Protein AF-0000000079195638 (afdb_homodimer)

Organism: NCBI:txid347529

Radius of gyration: 43.39 Å; Cα contacts (8 Å, |Δi|>4): 877; chains: 2; bounding box: 108×138×88 Å

Foldseek 3Di:
DCPCPPPPPDDPPPPDDDPPPPPPVVVVVVVVVVVVVVVVVVLQVQLVVLLVCQVVLVDPQFAAWEQFPNDIGTDHLVLLVVQFVLSVCVVPDPDPFDDDPRHGYHYPVVLAPDDGAHDQLVSQVVSCSRRVDGDDRPPVLCPALDPPPPVQQTLSNLSSLLNNCSCCLSRPPVVVNVVSVVSLQSRQVVYDLVSLLSSLVSCVVSVVPVSNVSNLVSNLPDPDDLVCLPVRDPPVSSVSSVVVNVVVPPPPPPPCDPVNVVVVVLLVVLLVCLVVLNVVVNVVSVVVDPDFCVNSVNLLSCLQPNDLVSNLVNVVVVRDDQADADPQQDGSLLNNLLVLDVSNNVSSVVSPHDQQRAGPVRHGSVSSNSD/DDDCDDDDDDDDDPDPDPPPPVVVCVVVVVVVVVVVVVVVVVLQVQLVVLLVCQVVLVDPQFAAWEAFPNDIGTDHLVLLVVQFVLSVVVVPDPPPFDDDPRHGYHYPVVQAPDDGAHDQLVSQVVSCSRRVDGDDRPPVLCPALDDPPPVQQTLSVLNSLLNNCSCCLSRPPVVVVVVSVVSLQSRQVVYDLVSLLSQLVSCVVSVVPVSNVSNLVSNLPDPDDLVCLPVRDPPVSSVSSVVSNVVVPPPPPCPPDPVNVVVVVLLVVLLVCQVVLNVVVNVVSVVVDVDFCVNSVVLLSCLQPNDLVSNLVNVVVVRDDQQDADPQQDGSLLNNLQVLDVSNNVSSVVSPHDQQRAGPVRHGSVSSNSD

InterPro domains:
  IPR000210 BTB/POZ domain [PF00651] (59-137)
  IPR000210 BTB/POZ domain [PS50097] (62-138)
  IPR000210 BTB/POZ domain [SM00225] (62-188)
  IPR002110 Ankyrin repeat [PF12796] (271-355)
  IPR002110 Ankyrin repeat [PS50088] (328-360)
  IPR002110 Ankyrin repeat [SM00248] (265-293)
  IPR002110 Ankyrin repeat [SM00248] (294-324)
  IPR002110 Ankyrin repeat [SM00248] (328-357)
  IPR011333 SKP1/BTB/POZ domain superfamily [G3DSA:3.30.710.10] (28-220)
  IPR011333 SKP1/BTB/POZ domain superfamily [SSF54695] (48-186)
  IPR036770 Ankyrin repeat-containing domain superfamily [G3DSA:1.25.40.20] (238-371)
  IPR036770 Ankyrin repeat-containing domain superfamily [SSF48403] (263-367)
  IPR044292 Regulatory protein NPR [PTHR46475] (10-367)
  IPR057250 Zinc finger C2HC, NPR-type [PS52046] (141-155)

Structure (mmCIF, N/CA/C/O backbone):
data_AF-0000000079195638-model_v1
#
loop_
_entity.id
_entity.type
_entity.pdbx_description
1 polymer 'Uncharacterized protein'
#
loop_
_atom_site.group_PDB
_atom_site.id
_atom_site.type_symbol
_atom_site.label_atom_id
_atom_site.label_alt_id
_atom_site.label_comp_id
_atom_site.label_asym_id
_atom_site.label_entity_id
_atom_site.label_seq_id
_atom_site.pdbx_PDB_ins_code
_atom_site.Cartn_x
_atom_site.Cartn_y
_atom_site.Cartn_z
_atom_site.occupancy
_atom_site.B_iso_or_equiv
_atom_site.auth_seq_id
_atom_site.auth_comp_id
_atom_site.auth_asym_id
_atom_site.auth_atom_id
_atom_site.pdbx_PDB_model_num
ATOM 1 N N . MET A 1 1 ? 87 42.25 -31.984 1 20.98 1 MET A N 1
ATOM 2 C CA . MET A 1 1 ? 85.562 42.281 -32.312 1 20.98 1 MET A CA 1
ATOM 3 C C . MET A 1 1 ? 84.812 41.219 -31.5 1 20.98 1 MET A C 1
ATOM 5 O O . MET A 1 1 ? 85.125 40.031 -31.625 1 20.98 1 MET A O 1
ATOM 9 N N . ALA A 1 2 ? 84.438 41.594 -30.359 1 23.75 2 ALA A N 1
ATOM 10 C CA . ALA A 1 2 ? 84.312 41.25 -28.938 1 23.75 2 ALA A CA 1
ATOM 11 C C . ALA A 1 2 ? 83.062 40.438 -28.688 1 23.75 2 ALA A C 1
ATOM 13 O O . ALA A 1 2 ? 81.938 40.906 -28.938 1 23.75 2 ALA A O 1
ATOM 14 N N . ASN A 1 3 ? 83.062 39.219 -29 1 22.45 3 ASN A N 1
ATOM 15 C CA . ASN A 1 3 ? 82.188 38.125 -29.422 1 22.45 3 ASN A CA 1
ATOM 16 C C . ASN A 1 3 ? 81.188 37.781 -28.328 1 22.45 3 ASN A C 1
ATOM 18 O O . ASN A 1 3 ? 81.438 36.938 -27.484 1 22.45 3 ASN A O 1
ATOM 22 N N . TYR A 1 4 ? 80.625 38.812 -27.797 1 24.31 4 TYR A N 1
ATOM 23 C CA . TYR A 1 4 ? 80.062 38.719 -26.453 1 24.31 4 TYR A CA 1
ATOM 24 C C . TYR A 1 4 ? 78.938 37.656 -26.375 1 24.31 4 TYR A C 1
ATOM 26 O O . TYR A 1 4 ? 78 37.688 -27.156 1 24.31 4 TYR A O 1
ATOM 34 N N . SER A 1 5 ? 79.188 36.438 -26.125 1 24.16 5 SER A N 1
ATOM 35 C CA . SER A 1 5 ? 78.5 35.156 -26.234 1 24.16 5 SER A CA 1
ATOM 36 C C . SER A 1 5 ? 77.312 35.062 -25.328 1 24.16 5 SER A C 1
ATOM 38 O O . SER A 1 5 ? 77.312 34.406 -24.281 1 24.16 5 SER A O 1
ATOM 40 N N . GLU A 1 6 ? 76.562 36.031 -25.25 1 26.19 6 GLU A N 1
ATOM 41 C CA . GLU A 1 6 ? 75.75 36.125 -24.031 1 26.19 6 GLU A CA 1
ATOM 42 C C . GLU A 1 6 ? 74.75 34.938 -23.938 1 26.19 6 GLU A C 1
ATOM 44 O O . GLU A 1 6 ? 74.062 34.625 -24.906 1 26.19 6 GLU A O 1
ATOM 49 N N . PRO A 1 7 ? 74.875 34.031 -23.031 1 26.05 7 PRO A N 1
ATOM 50 C CA . PRO A 1 7 ? 74.312 32.688 -22.984 1 26.05 7 PRO A CA 1
ATOM 51 C C . PRO A 1 7 ? 72.75 32.75 -22.719 1 26.05 7 PRO A C 1
ATOM 53 O O . PRO A 1 7 ? 72.312 33.562 -21.938 1 26.05 7 PRO A O 1
ATOM 56 N N . SER A 1 8 ? 71.812 32.594 -23.625 1 22.95 8 SER A N 1
ATOM 57 C CA . SER A 1 8 ? 70.375 32.812 -23.781 1 22.95 8 SER A CA 1
ATOM 58 C C . SER A 1 8 ? 69.562 31.922 -22.844 1 22.95 8 SER A C 1
ATOM 60 O O . SER A 1 8 ? 69.188 30.812 -23.234 1 22.95 8 SER A O 1
ATOM 62 N N . SER A 1 9 ? 69.875 31.766 -21.703 1 22.25 9 SER A N 1
ATOM 63 C CA . SER A 1 9 ? 69.312 30.641 -20.938 1 22.25 9 SER A CA 1
ATOM 64 C C . SER A 1 9 ? 67.812 30.688 -20.844 1 22.25 9 SER A C 1
ATOM 66 O O . SER A 1 9 ? 67.25 31.688 -20.438 1 22.25 9 SER A O 1
ATOM 68 N N . SER A 1 10 ? 67.125 30.016 -21.656 1 22.75 10 SER A N 1
ATOM 69 C CA . SER A 1 10 ? 65.688 29.938 -21.953 1 22.75 10 SER A CA 1
ATOM 70 C C . SER A 1 10 ? 64.875 29.531 -20.734 1 22.75 10 SER A C 1
ATOM 72 O O . SER A 1 10 ? 65.125 28.484 -20.125 1 22.75 10 SER A O 1
ATOM 74 N N . ILE A 1 11 ? 64.375 30.219 -19.969 1 22.5 11 ILE A N 1
ATOM 75 C CA . ILE A 1 11 ? 63.688 30.031 -18.688 1 22.5 11 ILE A CA 1
ATOM 76 C C . ILE A 1 11 ? 62.375 29.297 -18.891 1 22.5 11 ILE A C 1
ATOM 78 O O . ILE A 1 11 ? 61.5 29.781 -19.594 1 22.5 11 ILE A O 1
ATOM 82 N N . SER A 1 12 ? 62.312 27.938 -18.859 1 22.39 12 SER A N 1
ATOM 83 C CA . SER A 1 12 ? 61.25 27 -19.094 1 22.39 12 SER A CA 1
ATOM 84 C C . SER A 1 12 ? 60.094 27.234 -18.125 1 22.39 12 SER A C 1
ATOM 86 O O . SER A 1 12 ? 60.281 27.188 -16.906 1 22.39 12 SER A O 1
ATOM 88 N N . PHE A 1 13 ? 59.188 28.031 -18.25 1 20.81 13 PHE A N 1
ATOM 89 C CA . PHE A 1 13 ? 58.125 28.375 -17.312 1 20.81 13 PHE A CA 1
ATOM 90 C C . PHE A 1 13 ? 57.219 27.172 -17.109 1 20.81 13 PHE A C 1
ATOM 92 O O . PHE A 1 13 ? 56.656 26.625 -18.062 1 20.81 13 PHE A O 1
ATOM 99 N N . THR A 1 14 ? 57.375 26.266 -16.156 1 22.72 14 THR A N 1
ATOM 100 C CA . THR A 1 14 ? 56.625 25.078 -15.742 1 22.72 14 THR A CA 1
ATOM 101 C C . THR A 1 14 ? 55.188 25.438 -15.367 1 22.72 14 THR A C 1
ATOM 103 O O . THR A 1 14 ? 54.969 26.281 -14.5 1 22.72 14 THR A O 1
ATOM 106 N N . SER A 1 15 ? 54.281 25.344 -16.188 1 23.7 15 SER A N 1
ATOM 107 C CA . SER A 1 15 ? 52.906 25.781 -15.984 1 23.7 15 SER A CA 1
ATOM 108 C C . SER A 1 15 ? 52.25 25.031 -14.82 1 23.7 15 SER A C 1
ATOM 110 O O . SER A 1 15 ? 52.469 23.844 -14.648 1 23.7 15 SER A O 1
ATOM 112 N N . PRO A 1 16 ? 51.656 25.609 -13.773 1 23.31 16 PRO A N 1
ATOM 113 C CA . PRO A 1 16 ? 51.156 24.984 -12.547 1 23.31 16 PRO A CA 1
ATOM 114 C C . PRO A 1 16 ? 50.031 23.969 -12.82 1 23.31 16 PRO A C 1
ATOM 116 O O . PRO A 1 16 ? 49.312 24.078 -13.82 1 23.31 16 PRO A O 1
ATOM 119 N N . SER A 1 17 ? 50.062 22.734 -12.336 1 24.19 17 SER A N 1
ATOM 120 C CA . SER A 1 17 ? 49.188 21.578 -12.344 1 24.19 17 SER A CA 1
ATOM 121 C C . SER A 1 17 ? 47.812 21.953 -11.789 1 24.19 17 SER A C 1
ATOM 123 O O . SER A 1 17 ? 47.688 22.625 -10.766 1 24.19 17 SER A O 1
ATOM 125 N N . HIS A 1 18 ? 46.719 21.859 -12.508 1 26.53 18 HIS A N 1
ATOM 126 C CA . HIS A 1 18 ? 45.281 22.078 -12.242 1 26.53 18 HIS A CA 1
ATOM 127 C C . HIS A 1 18 ? 44.781 21.141 -11.156 1 26.53 18 HIS A C 1
ATOM 129 O O . HIS A 1 18 ? 44.906 19.922 -11.281 1 26.53 18 HIS A O 1
ATOM 135 N N . ILE A 1 19 ? 44.781 21.328 -9.906 1 29.61 19 ILE A N 1
ATOM 136 C CA . ILE A 1 19 ? 44.219 20.562 -8.812 1 29.61 19 ILE A CA 1
ATOM 137 C C . ILE A 1 19 ? 42.719 20.359 -9.055 1 29.61 19 ILE A C 1
ATOM 139 O O . ILE A 1 19 ? 41.969 21.328 -9.102 1 29.61 19 ILE A O 1
ATOM 143 N N . SER A 1 20 ? 42.281 19.312 -9.828 1 29.3 20 SER A N 1
ATOM 144 C CA . SER A 1 20 ? 40.875 18.922 -10.062 1 29.3 20 SER A CA 1
ATOM 145 C C . SER A 1 20 ? 40.125 18.766 -8.75 1 29.3 20 SER A C 1
ATOM 147 O O . SER A 1 20 ? 40.625 18.156 -7.797 1 29.3 20 SER A O 1
ATOM 149 N N . ASN A 1 21 ? 39.188 19.516 -8.312 1 29.88 21 ASN A N 1
ATOM 150 C CA . ASN A 1 21 ? 38.312 19.578 -7.16 1 29.88 21 ASN A CA 1
ATOM 151 C C . ASN A 1 21 ? 37.5 18.297 -7 1 29.88 21 ASN A C 1
ATOM 153 O O . ASN A 1 21 ? 36.469 18.141 -7.641 1 29.88 21 ASN A O 1
ATOM 157 N N . GLY A 1 22 ? 37.875 17.047 -6.695 1 32.31 22 GLY A N 1
ATOM 158 C CA . GLY A 1 22 ? 37.438 15.688 -6.402 1 32.31 22 GLY A CA 1
ATOM 159 C C . GLY A 1 22 ? 36.375 15.609 -5.324 1 32.31 22 GLY A C 1
ATOM 160 O O . GLY A 1 22 ? 35.938 14.523 -4.949 1 32.31 22 GLY A O 1
ATOM 161 N N . SER A 1 23 ? 36.125 16.516 -4.379 1 37.56 23 SER A N 1
ATOM 162 C CA . SER A 1 23 ? 35.344 16.25 -3.172 1 37.56 23 SER A CA 1
ATOM 163 C C . SER A 1 23 ? 33.844 16.234 -3.469 1 37.56 23 SER A C 1
ATOM 165 O O . SER A 1 23 ? 33.031 15.898 -2.6 1 37.56 23 SER A O 1
ATOM 167 N N . ASN A 1 24 ? 33.312 16.688 -4.477 1 39.41 24 ASN A N 1
ATOM 168 C CA . ASN A 1 24 ? 31.875 16.844 -4.715 1 39.41 24 ASN A CA 1
ATOM 169 C C . ASN A 1 24 ? 31.219 15.516 -5.109 1 39.41 24 ASN A C 1
ATOM 171 O O . ASN A 1 24 ? 30 15.391 -5.082 1 39.41 24 ASN A O 1
ATOM 175 N N . LEU A 1 25 ? 31.938 14.461 -5.449 1 42.66 25 LEU A N 1
ATOM 176 C CA . LEU A 1 25 ? 31.359 13.18 -5.852 1 42.66 25 LEU A CA 1
ATOM 177 C C . LEU A 1 25 ? 30.984 12.344 -4.633 1 42.66 25 LEU A C 1
ATOM 179 O O . LEU A 1 25 ? 30.016 11.578 -4.668 1 42.66 25 LEU A O 1
ATOM 183 N N . SER A 1 26 ? 31.688 12.531 -3.484 1 49.34 26 SER A N 1
ATOM 184 C CA . SER A 1 26 ? 31.453 11.703 -2.307 1 49.34 26 SER A CA 1
ATOM 185 C C . SER A 1 26 ? 30.109 12.023 -1.669 1 49.34 26 SER A C 1
ATOM 187 O O . SER A 1 26 ? 29.406 11.125 -1.188 1 49.34 26 SER A O 1
ATOM 189 N N . SER A 1 27 ? 29.734 13.289 -1.718 1 48.53 27 SER A N 1
ATOM 190 C CA . SER A 1 27 ? 28.516 13.68 -1.01 1 48.53 27 SER A CA 1
ATOM 191 C C . SER A 1 27 ? 27.266 13.195 -1.742 1 48.53 27 SER A C 1
ATOM 193 O O . SER A 1 27 ? 26.297 12.766 -1.112 1 48.53 27 SER A O 1
ATOM 195 N N . SER A 1 28 ? 27.391 13.164 -3.105 1 52.47 28 SER A N 1
ATOM 196 C CA . SER A 1 28 ? 26.25 12.703 -3.889 1 52.47 28 SER A CA 1
ATOM 197 C C . SER A 1 28 ? 26.047 11.195 -3.746 1 52.47 28 SER A C 1
ATOM 199 O O . SER A 1 28 ? 24.922 10.711 -3.703 1 52.47 28 SER A O 1
ATOM 201 N N . SER A 1 29 ? 27.203 10.523 -3.586 1 55.78 29 SER A N 1
ATOM 202 C CA . SER A 1 29 ? 27.156 9.07 -3.441 1 55.78 29 SER A CA 1
ATOM 203 C C . SER A 1 29 ? 26.578 8.664 -2.09 1 55.78 29 SER A C 1
ATOM 205 O O . SER A 1 29 ? 25.844 7.684 -1.995 1 55.78 29 SER A O 1
ATOM 207 N N . MET A 1 30 ? 26.953 9.523 -1.05 1 52.03 30 MET A N 1
ATOM 208 C CA . MET A 1 30 ? 26.469 9.227 0.292 1 52.03 30 MET A CA 1
ATOM 209 C C . MET A 1 30 ? 24.969 9.461 0.388 1 52.03 30 MET A C 1
ATOM 211 O O . MET A 1 30 ? 24.25 8.719 1.066 1 52.03 30 MET A O 1
ATOM 215 N N . ILE A 1 31 ? 24.625 10.492 -0.336 1 57.38 31 ILE A N 1
ATOM 216 C CA . ILE A 1 31 ? 23.203 10.82 -0.324 1 57.38 31 ILE A CA 1
ATOM 217 C C . ILE A 1 31 ? 22.422 9.75 -1.071 1 57.38 31 ILE A C 1
ATOM 219 O O . ILE A 1 31 ? 21.344 9.328 -0.626 1 57.38 31 ILE A O 1
ATOM 223 N N . SER A 1 32 ? 23.156 9.211 -2.084 1 60.94 32 SER A N 1
ATOM 224 C CA . SER A 1 32 ? 22.516 8.156 -2.869 1 60.94 32 SER A CA 1
ATOM 225 C C . SER A 1 32 ? 22.438 6.855 -2.078 1 60.94 32 SER A C 1
ATOM 227 O O . SER A 1 32 ? 21.406 6.16 -2.125 1 60.94 32 SER A O 1
ATOM 229 N N . GLU A 1 33 ? 23.484 6.699 -1.317 1 62.69 33 GLU A N 1
ATOM 230 C CA . GLU A 1 33 ? 23.516 5.473 -0.525 1 62.69 33 GLU A CA 1
ATOM 231 C C . GLU A 1 33 ? 22.484 5.527 0.609 1 62.69 33 GLU A C 1
ATOM 233 O O . GLU A 1 33 ? 21.828 4.531 0.908 1 62.69 33 GLU A O 1
ATOM 238 N N . ALA A 1 34 ? 22.469 6.727 1.185 1 65.19 34 ALA A N 1
ATOM 239 C CA . ALA A 1 34 ? 21.5 6.898 2.27 1 65.19 34 ALA A CA 1
ATOM 240 C C . ALA A 1 34 ? 20.062 6.738 1.762 1 65.19 34 ALA A C 1
ATOM 242 O O . ALA A 1 34 ? 19.234 6.109 2.42 1 65.19 34 ALA A O 1
ATOM 243 N N . ARG A 1 35 ? 19.984 7.195 0.562 1 69.06 35 ARG A N 1
ATOM 244 C CA . ARG A 1 35 ? 18.672 7.09 -0.051 1 69.06 35 ARG A CA 1
ATOM 245 C C . ARG A 1 35 ? 18.312 5.637 -0.353 1 69.06 35 ARG A C 1
ATOM 247 O O . ARG A 1 35 ? 17.172 5.207 -0.151 1 69.06 35 ARG A O 1
ATOM 254 N N . SER A 1 36 ? 19.359 4.953 -0.828 1 70.75 36 SER A N 1
ATOM 255 C CA . SER A 1 36 ? 19.156 3.547 -1.16 1 70.75 36 SER A CA 1
ATOM 256 C C . SER A 1 36 ? 18.844 2.725 0.085 1 70.75 36 SER A C 1
ATOM 258 O O . SER A 1 36 ? 17.969 1.845 0.052 1 70.75 36 SER A O 1
ATOM 260 N N . ASN A 1 37 ? 19.484 3.086 1.119 1 77.75 37 ASN A N 1
ATOM 261 C CA . ASN A 1 37 ? 19.266 2.367 2.367 1 77.75 37 ASN A CA 1
ATOM 262 C C . ASN A 1 37 ? 17.859 2.625 2.912 1 77.75 37 ASN A C 1
ATOM 264 O O . ASN A 1 37 ? 17.203 1.707 3.412 1 77.75 37 ASN A O 1
ATOM 268 N N . LEU A 1 38 ? 17.5 3.879 2.639 1 82.94 38 LEU A N 1
ATOM 269 C CA . LEU A 1 38 ? 16.156 4.238 3.109 1 82.94 38 LEU A CA 1
ATOM 270 C C . LEU A 1 38 ? 15.094 3.502 2.312 1 82.94 38 LEU A C 1
ATOM 272 O O . LEU A 1 38 ? 14.07 3.094 2.869 1 82.94 38 LEU A O 1
ATOM 276 N N . GLU A 1 39 ? 15.469 3.303 1.097 1 87 39 GLU A N 1
ATOM 277 C CA . GLU A 1 39 ? 14.508 2.607 0.241 1 87 39 GLU A CA 1
ATOM 278 C C . GLU A 1 39 ? 14.375 1.143 0.644 1 87 39 GLU A C 1
ATOM 280 O O . GLU A 1 39 ? 13.266 0.597 0.651 1 87 39 GLU A O 1
ATOM 285 N N . ILE A 1 40 ? 15.5 0.579 0.947 1 88.81 40 ILE A N 1
ATOM 286 C CA . ILE A 1 40 ? 15.492 -0.822 1.354 1 88.81 40 ILE A CA 1
ATOM 287 C C . ILE A 1 40 ? 14.711 -0.979 2.654 1 88.81 40 ILE A C 1
ATOM 289 O O . ILE A 1 40 ? 13.953 -1.937 2.818 1 88.81 40 ILE A O 1
ATOM 293 N N . ILE A 1 41 ? 14.867 -0.067 3.537 1 91.44 41 ILE A N 1
ATOM 294 C CA . ILE A 1 41 ? 14.148 -0.099 4.809 1 91.44 41 ILE A CA 1
ATOM 295 C C . ILE A 1 41 ? 12.648 0.005 4.555 1 91.44 41 ILE A C 1
ATOM 297 O O . ILE A 1 41 ? 11.859 -0.73 5.152 1 91.44 41 ILE A O 1
ATOM 301 N N . SER A 1 42 ? 12.32 0.888 3.633 1 93.69 42 SER A N 1
ATOM 302 C CA . SER A 1 42 ? 10.906 1.085 3.324 1 93.69 42 SER A CA 1
ATOM 303 C C . SER A 1 42 ? 10.305 -0.156 2.672 1 93.69 42 SER A C 1
ATOM 305 O O . SER A 1 42 ? 9.172 -0.534 2.975 1 93.69 42 SER A O 1
ATOM 307 N N . LEU A 1 43 ? 11.102 -0.833 1.834 1 94.75 43 LEU A N 1
ATOM 308 C CA . LEU A 1 43 ? 10.633 -2.049 1.175 1 94.75 43 LEU A CA 1
ATOM 309 C C . LEU A 1 43 ? 10.445 -3.178 2.184 1 94.75 43 LEU A C 1
ATOM 311 O O . LEU A 1 43 ? 9.492 -3.955 2.084 1 94.75 43 LEU A O 1
ATOM 315 N N . ASN A 1 44 ? 11.352 -3.271 3.098 1 94.81 44 ASN A N 1
ATOM 316 C CA . ASN A 1 44 ? 11.242 -4.285 4.141 1 94.81 44 ASN A CA 1
ATOM 317 C C . ASN A 1 44 ? 10.008 -4.055 5.012 1 94.81 44 ASN A C 1
ATOM 319 O O . ASN A 1 44 ? 9.367 -5.012 5.453 1 94.81 44 ASN A O 1
ATOM 323 N N . LYS A 1 45 ? 9.734 -2.76 5.234 1 95.5 45 LYS A N 1
ATOM 324 C CA . LYS A 1 45 ? 8.539 -2.436 6.004 1 95.5 45 LYS A CA 1
ATOM 325 C C . LYS A 1 45 ? 7.273 -2.84 5.25 1 95.5 45 LYS A C 1
ATOM 327 O O . LYS A 1 45 ? 6.34 -3.387 5.84 1 95.5 45 LYS A O 1
ATOM 332 N N . LEU A 1 46 ? 7.289 -2.531 3.967 1 96.62 46 LEU A N 1
ATOM 333 C CA . LEU A 1 46 ? 6.18 -2.959 3.121 1 96.62 46 LEU A CA 1
ATOM 334 C C . LEU A 1 46 ? 5.973 -4.465 3.217 1 96.62 46 LEU A C 1
ATOM 336 O O . LEU A 1 46 ? 4.852 -4.93 3.447 1 96.62 46 LEU A O 1
ATOM 340 N N . SER A 1 47 ? 7.0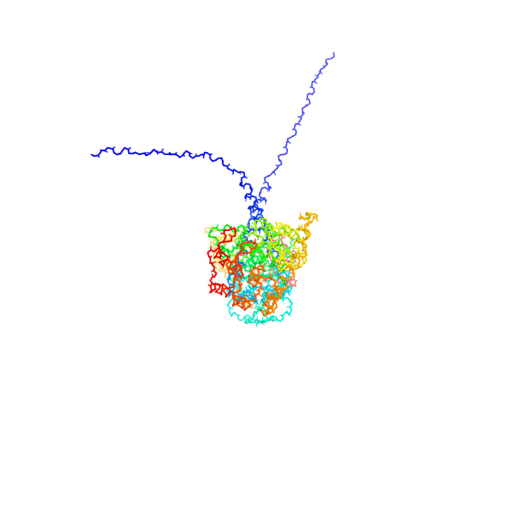51 -5.23 3.035 1 96.88 47 SER A N 1
ATOM 341 C CA . SER A 1 47 ? 7.027 -6.688 3.098 1 96.88 47 SER A CA 1
ATOM 342 C C . SER A 1 47 ? 6.473 -7.176 4.43 1 96.88 47 SER A C 1
ATOM 344 O O . SER A 1 47 ? 5.609 -8.055 4.465 1 96.88 47 SER A O 1
ATOM 346 N N . SER A 1 48 ? 6.926 -6.547 5.488 1 96.56 48 SER A N 1
ATOM 347 C CA . SER A 1 48 ? 6.512 -6.953 6.828 1 96.56 48 SER A CA 1
ATOM 348 C C . SER A 1 48 ? 5.027 -6.68 7.055 1 96.56 48 SER A C 1
ATOM 350 O O . SER A 1 48 ? 4.32 -7.508 7.629 1 96.56 48 SER A O 1
ATOM 352 N N . HIS A 1 49 ? 4.559 -5.609 6.59 1 96 49 HIS A N 1
ATOM 353 C CA . HIS A 1 49 ? 3.156 -5.254 6.766 1 96 49 HIS A CA 1
ATOM 354 C C . HIS A 1 49 ? 2.248 -6.207 5.996 1 96 49 HIS A C 1
ATOM 356 O O . HIS A 1 49 ? 1.221 -6.648 6.52 1 96 49 HIS A O 1
ATOM 362 N N . LEU A 1 50 ? 2.668 -6.512 4.797 1 95.75 50 LEU A N 1
ATOM 363 C CA . LEU A 1 50 ? 1.841 -7.398 3.99 1 95.75 50 LEU A CA 1
ATOM 364 C C . LEU A 1 50 ? 1.885 -8.828 4.531 1 95.75 50 LEU A C 1
ATOM 366 O O . LEU A 1 50 ? 0.916 -9.578 4.391 1 95.75 50 LEU A O 1
ATOM 370 N N . GLY A 1 51 ? 3.047 -9.211 5.125 1 94.88 51 GLY A N 1
ATOM 371 C CA . GLY A 1 51 ? 3.129 -10.492 5.801 1 94.88 51 GLY A CA 1
ATOM 372 C C . GLY A 1 51 ? 2.148 -10.633 6.949 1 94.88 51 GLY A C 1
ATOM 373 O O . GLY A 1 51 ? 1.552 -11.695 7.141 1 94.88 51 GLY A O 1
ATOM 374 N N . LYS A 1 52 ? 1.973 -9.547 7.676 1 93.12 52 LYS A N 1
ATOM 375 C CA . LYS A 1 52 ? 1.029 -9.539 8.789 1 93.12 52 LYS A CA 1
ATOM 376 C C . LYS A 1 52 ? -0.408 -9.672 8.289 1 93.12 52 LYS A C 1
ATOM 378 O O . LYS A 1 52 ? -1.245 -10.289 8.953 1 93.12 52 LYS A O 1
ATOM 383 N N . LEU A 1 53 ? -0.569 -9.125 7.133 1 91.88 53 LEU A N 1
ATOM 384 C CA . LEU A 1 53 ? -1.892 -9.219 6.523 1 91.88 53 LEU A CA 1
ATOM 385 C C . LEU A 1 53 ? -2.275 -10.672 6.27 1 91.88 53 LEU A C 1
ATOM 387 O O . LEU A 1 53 ? -3.426 -11.062 6.484 1 91.88 53 LEU A O 1
ATOM 391 N N . LEU A 1 54 ? -1.374 -11.523 5.82 1 90.5 54 LEU A N 1
ATOM 392 C CA . LEU A 1 54 ? -1.611 -12.938 5.539 1 90.5 54 LEU A CA 1
ATOM 393 C C . LEU A 1 54 ? -1.861 -13.711 6.828 1 90.5 54 LEU A C 1
ATOM 395 O O . LEU A 1 54 ? -2.709 -14.602 6.867 1 90.5 54 LEU A O 1
ATOM 399 N N . LEU A 1 55 ? -1.152 -13.352 7.891 1 86.88 55 LEU A N 1
ATOM 400 C CA . LEU A 1 55 ? -1.237 -14.07 9.156 1 86.88 55 LEU A CA 1
ATOM 401 C C . LEU A 1 55 ? -2.52 -13.711 9.898 1 86.88 55 LEU A C 1
ATOM 403 O O . LEU A 1 55 ? -3.086 -14.555 10.609 1 86.88 55 LEU A O 1
ATOM 407 N N . GLU A 1 56 ? -2.854 -12.492 9.75 1 78.19 56 GLU A N 1
ATOM 408 C CA . GLU A 1 56 ? -4.023 -12.039 10.5 1 78.19 56 GLU A CA 1
ATOM 409 C C . GLU A 1 56 ? -5.309 -12.289 9.711 1 78.19 56 GLU A C 1
ATOM 411 O O . GLU A 1 56 ? -6.32 -11.617 9.945 1 78.19 56 GLU A O 1
ATOM 416 N N . SER A 1 57 ? -5.258 -13.172 8.719 1 59.91 57 SER A N 1
ATOM 417 C CA . SER A 1 57 ? -6.344 -13.43 7.777 1 59.91 57 SER A CA 1
ATOM 418 C C . SER A 1 57 ? -7.695 -13.469 8.492 1 59.91 57 SER A C 1
ATOM 420 O O . SER A 1 57 ? -8.742 -13.398 7.848 1 59.91 57 SER A O 1
ATOM 422 N N . ASP A 1 58 ? -7.684 -13.844 9.75 1 57.16 58 ASP A N 1
ATOM 423 C CA . ASP A 1 58 ? -9.031 -13.602 10.25 1 57.16 58 ASP A CA 1
ATOM 424 C C . ASP A 1 58 ? -9.492 -12.18 9.945 1 57.16 58 ASP A C 1
ATOM 426 O O . ASP A 1 58 ? -10.57 -11.758 10.367 1 57.16 58 ASP A O 1
ATOM 430 N N . SER A 1 59 ? -8.523 -11.453 9.344 1 59.88 59 SER A N 1
ATOM 431 C CA . SER A 1 59 ? -8.781 -10.039 9.117 1 59.88 59 SER A CA 1
ATOM 432 C C . SER A 1 59 ? -9.836 -9.828 8.039 1 59.88 59 SER A C 1
ATOM 434 O O . SER A 1 59 ? -10.031 -10.695 7.18 1 59.88 59 SER A O 1
ATOM 436 N N . ASN A 1 60 ? -10.82 -8.961 8.242 1 71.31 60 ASN A N 1
ATOM 437 C CA . ASN A 1 60 ? -12.031 -8.516 7.562 1 71.31 60 ASN A CA 1
ATOM 438 C C . ASN A 1 60 ? -11.742 -8.078 6.129 1 71.31 60 ASN A C 1
ATOM 440 O O . ASN A 1 60 ? -12.656 -7.711 5.391 1 71.31 60 ASN A O 1
ATOM 444 N N . TYR A 1 61 ? -10.43 -8.562 5.664 1 84.88 61 TYR A N 1
ATOM 445 C CA . TYR A 1 61 ? -10.297 -7.988 4.328 1 84.88 61 TYR A CA 1
ATOM 446 C C . TYR A 1 61 ? -10.125 -9.086 3.283 1 84.88 61 TYR A C 1
ATOM 448 O O . TYR A 1 61 ? -10.07 -8.797 2.084 1 84.88 61 TYR A O 1
ATOM 456 N N . GLY A 1 62 ? -9.992 -10.406 3.791 1 88.06 62 GLY A N 1
ATOM 457 C CA . GLY A 1 62 ? -9.922 -11.484 2.816 1 88.06 62 GLY A CA 1
ATOM 458 C C . GLY A 1 62 ? -11.195 -11.648 2.01 1 88.06 62 GLY A C 1
ATOM 459 O O . GLY A 1 62 ? -12.297 -11.586 2.559 1 88.06 62 GLY A O 1
ATOM 460 N N . ASP A 1 63 ? -11 -11.914 0.728 1 87.81 63 ASP A N 1
ATOM 461 C CA . ASP A 1 63 ? -12.203 -11.969 -0.094 1 87.81 63 ASP A CA 1
ATOM 462 C C . ASP A 1 63 ? -12.305 -13.297 -0.84 1 87.81 63 ASP A C 1
ATOM 464 O O . ASP A 1 63 ? -13.234 -13.516 -1.612 1 87.81 63 ASP A O 1
ATOM 468 N N . ALA A 1 64 ? -11.391 -14.172 -0.539 1 92.12 64 ALA A N 1
ATOM 469 C CA . ALA A 1 64 ? -11.461 -15.508 -1.113 1 92.12 64 ALA A CA 1
ATOM 470 C C . ALA A 1 64 ? -10.844 -16.547 -0.173 1 92.12 64 ALA A C 1
ATOM 472 O O . ALA A 1 64 ? -10.039 -16.203 0.696 1 92.12 64 ALA A O 1
ATOM 473 N N . VAL A 1 65 ? -11.305 -17.828 -0.344 1 93 65 VAL A N 1
ATOM 474 C CA . VAL A 1 65 ? -10.805 -18.938 0.464 1 93 65 VAL A CA 1
ATOM 475 C C . VAL A 1 65 ? -10.383 -20.078 -0.446 1 93 65 VAL A C 1
ATOM 477 O O . VAL A 1 65 ? -11.109 -20.438 -1.377 1 93 65 VAL A O 1
ATOM 480 N N . VAL A 1 66 ? -9.234 -20.688 -0.15 1 94.62 66 VAL A N 1
ATOM 481 C CA . VAL A 1 66 ? -8.758 -21.859 -0.865 1 94.62 66 VAL A CA 1
ATOM 482 C C . VAL A 1 66 ? -8.758 -23.062 0.07 1 94.62 66 VAL A C 1
ATOM 484 O O . VAL A 1 66 ? -8.102 -23.062 1.112 1 94.62 66 VAL A O 1
ATOM 487 N N . MET A 1 67 ? -9.484 -24 -0.339 1 94.62 67 MET A N 1
ATOM 488 C CA . MET A 1 67 ? -9.539 -25.234 0.435 1 94.62 67 MET A CA 1
ATOM 489 C C . MET A 1 67 ? -8.391 -26.172 0.055 1 94.62 67 MET A C 1
ATOM 491 O O . MET A 1 67 ? -8.289 -26.594 -1.099 1 94.62 67 MET A O 1
ATOM 495 N N . VAL A 1 68 ? -7.516 -26.5 1.005 1 95.38 68 VAL A N 1
ATOM 496 C CA . VAL A 1 68 ? -6.355 -27.359 0.801 1 95.38 68 VAL A CA 1
ATOM 497 C C . VAL A 1 68 ? -6.355 -28.484 1.834 1 95.38 68 VAL A C 1
ATOM 499 O O . VAL A 1 68 ? -6.246 -28.234 3.035 1 95.38 68 VAL A O 1
ATOM 502 N N . GLU A 1 69 ? -6.488 -29.766 1.434 1 92.12 69 GLU A N 1
ATOM 503 C CA . GLU A 1 69 ? -6.457 -30.938 2.299 1 92.12 69 GLU A CA 1
ATOM 504 C C . GLU A 1 69 ? -7.41 -30.781 3.48 1 92.12 69 GLU A C 1
ATOM 506 O O . GLU A 1 69 ? -7.035 -31.047 4.625 1 92.12 69 GLU A O 1
ATOM 511 N N . GLY A 1 70 ? -8.633 -30.234 3.182 1 89.56 70 GLY A N 1
ATOM 512 C CA . GLY A 1 70 ? -9.68 -30.094 4.176 1 89.56 70 GLY A CA 1
ATOM 513 C C . GLY A 1 70 ? -9.547 -28.828 5.016 1 89.56 70 GLY A C 1
ATOM 514 O O . GLY A 1 70 ? -10.422 -28.516 5.824 1 89.56 70 GLY A O 1
ATOM 515 N N . SER A 1 71 ? -8.516 -28.078 4.789 1 93.75 71 SER A N 1
ATOM 516 C CA . SER A 1 71 ? -8.297 -26.828 5.523 1 93.75 71 SER A CA 1
ATOM 517 C C . SER A 1 71 ? -8.625 -25.625 4.664 1 93.75 71 SER A C 1
ATOM 519 O O . SER A 1 71 ? -8.484 -25.656 3.439 1 93.75 71 SER A O 1
ATOM 521 N N . HIS A 1 72 ? -9.117 -24.609 5.375 1 91.88 72 HIS A N 1
ATOM 522 C CA . HIS A 1 72 ? -9.469 -23.375 4.688 1 91.88 72 HIS A CA 1
ATOM 523 C C . HIS A 1 72 ? -8.367 -22.328 4.84 1 91.88 72 HIS A C 1
ATOM 525 O O . HIS A 1 72 ? -7.926 -22.047 5.953 1 91.88 72 HIS A O 1
ATOM 531 N N . VAL A 1 73 ? -7.93 -21.734 3.67 1 93.75 73 VAL A N 1
ATOM 532 C CA . VAL A 1 73 ? -6.914 -20.688 3.686 1 93.75 73 VAL A CA 1
ATOM 533 C C . VAL A 1 73 ? -7.477 -19.406 3.068 1 93.75 73 VAL A C 1
ATOM 535 O O . VAL A 1 73 ? -7.797 -19.375 1.879 1 93.75 73 VAL A O 1
ATOM 538 N N . CYS A 1 74 ? -7.613 -18.422 3.877 1 93.44 74 CYS A N 1
ATOM 539 C CA . CYS A 1 74 ? -8.141 -17.141 3.398 1 93.44 74 CYS A CA 1
ATOM 540 C C . CYS A 1 74 ? -7.062 -16.359 2.668 1 93.44 74 CYS A C 1
ATOM 542 O O . CYS A 1 74 ? -5.93 -16.25 3.143 1 93.44 74 CYS A O 1
ATOM 544 N N . VAL A 1 75 ? -7.441 -15.734 1.518 1 94.19 75 VAL A N 1
ATOM 545 C CA . VAL A 1 75 ? -6.461 -15.016 0.715 1 94.19 75 VAL A CA 1
ATOM 546 C C . VAL A 1 75 ? -7.062 -13.703 0.22 1 94.19 75 VAL A C 1
ATOM 548 O O . VAL A 1 75 ? -8.266 -13.469 0.366 1 94.19 75 VAL A O 1
ATOM 551 N N . HIS A 1 76 ? -6.27 -12.828 -0.268 1 93.75 76 HIS A N 1
ATOM 552 C CA . HIS A 1 76 ? -6.652 -11.555 -0.868 1 93.75 76 HIS A CA 1
ATOM 553 C C . HIS A 1 76 ? -6.434 -11.57 -2.377 1 93.75 76 HIS A C 1
ATOM 555 O O . HIS A 1 76 ? -5.293 -11.562 -2.846 1 93.75 76 HIS A O 1
ATOM 561 N N . ARG A 1 77 ? -7.516 -11.523 -3.074 1 93.94 77 ARG A N 1
ATOM 562 C CA . ARG A 1 77 ? -7.441 -11.734 -4.516 1 93.94 77 ARG A CA 1
ATOM 563 C C . ARG A 1 77 ? -6.586 -10.672 -5.188 1 93.94 77 ARG A C 1
ATOM 565 O O . ARG A 1 77 ? -5.852 -10.961 -6.133 1 93.94 77 ARG A O 1
ATOM 572 N N . CYS A 1 78 ? -6.703 -9.406 -4.672 1 93.56 78 CYS A N 1
ATOM 573 C CA . CYS A 1 78 ? -5.953 -8.344 -5.332 1 93.56 78 CYS A CA 1
ATOM 574 C C . CYS A 1 78 ? -4.453 -8.594 -5.242 1 93.56 78 CYS A C 1
ATOM 576 O O . CYS A 1 78 ? -3.719 -8.336 -6.195 1 93.56 78 CYS A O 1
ATOM 578 N N . ILE A 1 79 ? -4.02 -9.102 -4.121 1 95.12 79 ILE A N 1
ATOM 579 C CA . ILE A 1 79 ? -2.594 -9.352 -3.943 1 95.12 79 ILE A CA 1
ATOM 580 C C . ILE A 1 79 ? -2.162 -10.531 -4.82 1 95.12 79 ILE A C 1
ATOM 582 O O . ILE A 1 79 ? -1.166 -10.438 -5.543 1 95.12 79 ILE A O 1
ATOM 586 N N . LEU A 1 80 ? -2.916 -11.641 -4.77 1 96.19 80 LEU A N 1
ATOM 587 C CA . LEU A 1 80 ? -2.57 -12.812 -5.566 1 96.19 80 LEU A CA 1
ATOM 588 C C . LEU A 1 80 ? -2.615 -12.492 -7.059 1 96.19 80 LEU A C 1
ATOM 590 O O . LEU A 1 80 ? -1.731 -12.898 -7.812 1 96.19 80 LEU A O 1
ATOM 594 N N . ALA A 1 81 ? -3.662 -11.805 -7.449 1 94.69 81 ALA A N 1
ATOM 595 C CA . ALA A 1 81 ? -3.814 -11.445 -8.859 1 94.69 81 ALA A CA 1
ATOM 596 C C . ALA A 1 81 ? -2.672 -10.547 -9.32 1 94.69 81 ALA A C 1
ATOM 598 O O . ALA A 1 81 ? -2.229 -10.641 -10.469 1 94.69 81 ALA A O 1
ATOM 599 N N . ALA A 1 82 ? -2.213 -9.641 -8.461 1 95 82 ALA A N 1
ATOM 600 C CA . ALA A 1 82 ? -1.123 -8.734 -8.82 1 95 82 ALA A CA 1
ATOM 601 C C . ALA A 1 82 ? 0.196 -9.492 -8.953 1 95 82 ALA A C 1
ATOM 603 O O . ALA A 1 82 ? 1.023 -9.164 -9.805 1 95 82 ALA A O 1
ATOM 604 N N . ARG A 1 83 ? 0.43 -10.5 -8.148 1 96.25 83 ARG A N 1
ATOM 605 C CA . ARG A 1 83 ? 1.723 -11.164 -8.039 1 96.25 83 ARG A CA 1
ATOM 606 C C . ARG A 1 83 ? 1.826 -12.328 -9.023 1 96.25 83 ARG A C 1
ATOM 608 O O . ARG A 1 83 ? 2.926 -12.797 -9.328 1 96.25 83 ARG A O 1
ATOM 615 N N . SER A 1 84 ? 0.648 -12.875 -9.531 1 96.5 84 SER A N 1
ATOM 616 C CA . SER A 1 84 ? 0.618 -14.047 -10.398 1 96.5 84 SER A CA 1
ATOM 617 C C . SER A 1 84 ? -0.439 -13.898 -11.484 1 96.5 84 SER A C 1
ATOM 619 O O . SER A 1 84 ? -1.632 -13.805 -11.188 1 96.5 84 SER A O 1
ATOM 621 N N . PRO A 1 85 ? 0.03 -13.961 -12.68 1 95.5 85 PRO A N 1
ATOM 622 C CA . PRO A 1 85 ? -0.951 -13.883 -13.766 1 95.5 85 PRO A CA 1
ATOM 623 C C . PRO A 1 85 ? -1.946 -15.039 -13.742 1 95.5 85 PRO A C 1
ATOM 625 O O . PRO A 1 85 ? -3.076 -14.891 -14.219 1 95.5 85 PRO A O 1
ATOM 628 N N . PHE A 1 86 ? -1.504 -16.203 -13.211 1 96.69 86 PHE A N 1
ATOM 629 C CA . PHE A 1 86 ? -2.426 -17.328 -13.109 1 96.69 86 PHE A CA 1
ATOM 630 C C . PHE A 1 86 ? -3.635 -16.969 -12.258 1 96.69 86 PHE A C 1
ATOM 632 O O . PHE A 1 86 ? -4.777 -17.188 -12.664 1 96.69 86 PHE A O 1
ATOM 639 N N . PHE A 1 87 ? -3.348 -16.438 -11.141 1 95.94 87 PHE A N 1
ATOM 640 C CA . PHE A 1 87 ? -4.438 -16.094 -10.234 1 95.94 87 PHE A CA 1
ATOM 641 C C . PHE A 1 87 ? -5.266 -14.938 -10.789 1 95.94 87 PHE A C 1
ATOM 643 O O . PHE A 1 87 ? -6.48 -14.883 -10.578 1 95.94 87 PHE A O 1
ATOM 650 N N . ASP A 1 88 ? -4.605 -14.039 -11.445 1 93.88 88 ASP A N 1
ATOM 651 C CA . ASP A 1 88 ? -5.352 -12.977 -12.125 1 93.88 88 ASP A CA 1
ATOM 652 C C . ASP A 1 88 ? -6.371 -13.562 -13.102 1 93.88 88 ASP A C 1
ATOM 654 O O . ASP A 1 88 ? -7.535 -13.148 -13.109 1 93.88 88 ASP A O 1
ATOM 658 N N . ASP A 1 89 ? -5.934 -14.508 -13.82 1 94 89 ASP A N 1
ATOM 659 C CA . ASP A 1 89 ? -6.816 -15.172 -14.781 1 94 89 ASP A CA 1
ATOM 660 C C . ASP A 1 89 ? -7.883 -16 -14.055 1 94 89 ASP A C 1
ATOM 662 O O . ASP A 1 89 ? -9.047 -16 -14.461 1 94 89 ASP A O 1
ATOM 666 N N . LEU A 1 90 ? -7.438 -16.703 -13 1 93.31 90 LEU A N 1
ATOM 667 C CA . LEU A 1 90 ? -8.352 -17.547 -12.242 1 93.31 90 LEU A CA 1
ATOM 668 C C . LEU A 1 90 ? -9.5 -16.734 -11.672 1 93.31 90 LEU A C 1
ATOM 670 O O . LEU A 1 90 ? -10.664 -17.141 -11.75 1 93.31 90 LEU A O 1
ATOM 674 N N . PHE A 1 91 ? -9.172 -15.523 -11.172 1 90.81 91 PHE A N 1
ATOM 675 C CA . PHE A 1 91 ? -10.18 -14.742 -10.461 1 90.81 91 PHE A CA 1
ATOM 676 C C . PHE A 1 91 ? -11.07 -13.984 -11.438 1 90.81 91 PHE A C 1
ATOM 678 O O . PHE A 1 91 ? -12.203 -13.625 -11.094 1 90.81 91 PHE A O 1
ATOM 685 N N . LYS A 1 92 ? -10.547 -13.688 -12.562 1 86.56 92 LYS A N 1
ATOM 686 C CA . LYS A 1 92 ? -11.359 -13.047 -13.594 1 86.56 92 LYS A CA 1
ATOM 687 C C . LYS A 1 92 ? -12.328 -14.039 -14.219 1 86.56 92 LYS A C 1
ATOM 689 O O . LYS A 1 92 ? -13.367 -13.641 -14.766 1 86.56 92 LYS A O 1
ATOM 694 N N . GLY A 1 93 ? -11.891 -15.109 -14.219 1 79.31 93 GLY A N 1
ATOM 695 C CA . GLY A 1 93 ? -12.719 -16.109 -14.875 1 79.31 93 GLY A CA 1
ATOM 696 C C . GLY A 1 93 ? -13.938 -16.5 -14.062 1 79.31 93 GLY A C 1
ATOM 697 O O . GLY A 1 93 ? -13.953 -16.344 -12.844 1 79.31 93 GLY A O 1
ATOM 698 N N . ASP A 1 94 ? -15.164 -16.297 -14.531 1 64.62 94 ASP A N 1
ATOM 699 C CA . ASP A 1 94 ? -16.5 -16.562 -14 1 64.62 94 ASP A CA 1
ATOM 700 C C . ASP A 1 94 ? -16.625 -18 -13.523 1 64.62 94 ASP A C 1
ATOM 702 O O . ASP A 1 94 ? -17.219 -18.844 -14.219 1 64.62 94 ASP A O 1
ATOM 706 N N . LYS A 1 95 ? -15.547 -18.516 -12.797 1 59.88 95 LYS A N 1
ATOM 707 C CA . LYS A 1 95 ? -15.836 -19.891 -12.422 1 59.88 95 LYS A CA 1
ATOM 708 C C . LYS A 1 95 ? -16.828 -19.953 -11.273 1 59.88 95 LYS A C 1
ATOM 710 O O . LYS A 1 95 ? -16.906 -19.031 -10.453 1 59.88 95 LYS A O 1
ATOM 715 N N . ASP A 1 96 ? -17.891 -20.656 -11.438 1 60.97 96 ASP A N 1
ATOM 716 C CA . ASP A 1 96 ? -18.938 -21.016 -10.492 1 60.97 96 ASP A CA 1
ATOM 717 C C . ASP A 1 96 ? -18.344 -21.359 -9.125 1 60.97 96 ASP A C 1
ATOM 719 O O . ASP A 1 96 ? -18.297 -22.516 -8.734 1 60.97 96 ASP A O 1
ATOM 723 N N . CYS A 1 97 ? -17.438 -20.438 -8.695 1 66.38 97 CYS A N 1
ATOM 724 C CA . CYS A 1 97 ? -16.906 -20.75 -7.375 1 66.38 97 CYS A CA 1
ATOM 725 C C . CYS A 1 97 ? -17.906 -20.375 -6.285 1 66.38 97 CYS A C 1
ATOM 727 O O . CYS A 1 97 ? -18.719 -19.484 -6.465 1 66.38 97 CYS A O 1
ATOM 729 N N . GLY A 1 98 ? -18.344 -21.359 -5.469 1 67.44 98 GLY A N 1
ATOM 730 C CA . GLY A 1 98 ? -19.25 -21.109 -4.363 1 67.44 98 GLY A CA 1
ATOM 731 C C . GLY A 1 98 ? -18.828 -19.938 -3.49 1 67.44 98 GLY A C 1
ATOM 732 O O . GLY A 1 98 ? -17.656 -19.594 -3.439 1 67.44 98 GLY A O 1
ATOM 733 N N . GLU A 1 99 ? -19.797 -18.969 -3.309 1 73.56 99 GLU A N 1
ATOM 734 C CA . GLU A 1 99 ? -19.562 -17.875 -2.373 1 73.56 99 GLU A CA 1
ATOM 735 C C . GLU A 1 99 ? -20.156 -18.188 -1 1 73.56 99 GLU A C 1
ATOM 737 O O . GLU A 1 99 ? -21.281 -18.688 -0.896 1 73.56 99 GLU A O 1
ATOM 742 N N . LYS A 1 100 ? -19.328 -18.391 -0.124 1 67 100 LYS A N 1
ATOM 743 C CA . LYS A 1 100 ? -19.797 -18.5 1.252 1 67 100 LYS A CA 1
ATOM 744 C C . LYS A 1 100 ? -19.312 -17.328 2.096 1 67 100 LYS A C 1
ATOM 746 O O . LYS A 1 100 ? -18.125 -17.031 2.115 1 67 100 LYS A O 1
ATOM 751 N N . ASP A 1 101 ? -20.125 -16.672 2.947 1 71 101 ASP A N 1
ATOM 752 C CA . ASP A 1 101 ? -19.859 -15.555 3.848 1 71 101 ASP A CA 1
ATOM 753 C C . ASP A 1 101 ? -19.188 -14.398 3.107 1 71 101 ASP A C 1
ATOM 755 O O . ASP A 1 101 ? -18.297 -13.742 3.646 1 71 101 ASP A O 1
ATOM 759 N N . GLY A 1 102 ? -19.516 -14.344 1.754 1 78.5 102 GLY A N 1
ATOM 760 C CA . GLY A 1 102 ? -19.062 -13.219 0.95 1 78.5 102 GLY A CA 1
ATOM 761 C C . GLY A 1 102 ? -17.688 -13.43 0.354 1 78.5 102 GLY A C 1
ATOM 762 O O . GLY A 1 102 ? -17.125 -12.516 -0.259 1 78.5 102 GLY A O 1
ATOM 763 N N . LYS A 1 103 ? -17.203 -14.703 0.599 1 87.69 103 LYS A N 1
ATOM 764 C CA . LYS A 1 103 ? -15.891 -15.031 0.046 1 87.69 103 LYS A CA 1
ATOM 765 C C . LYS A 1 103 ? -16 -16.125 -1.013 1 87.69 103 LYS A C 1
ATOM 767 O O . LYS A 1 103 ? -16.781 -17.062 -0.865 1 87.69 103 LYS A O 1
ATOM 772 N N . ILE A 1 104 ? -15.297 -15.938 -1.961 1 91.12 104 ILE A N 1
ATOM 773 C CA . ILE A 1 104 ? -15.266 -16.922 -3.039 1 91.12 104 ILE A CA 1
ATOM 774 C C . ILE A 1 104 ? -14.383 -18.094 -2.641 1 91.12 104 ILE A C 1
ATOM 776 O O . ILE A 1 104 ? -13.266 -17.906 -2.148 1 91.12 104 ILE A O 1
ATOM 780 N N . ARG A 1 105 ? -14.922 -19.297 -2.842 1 91.62 105 ARG A N 1
ATOM 781 C CA . ARG A 1 105 ? -14.211 -20.5 -2.416 1 91.62 105 ARG A CA 1
ATOM 782 C C . ARG A 1 105 ? -13.594 -21.219 -3.607 1 91.62 105 ARG A C 1
ATOM 784 O O . ARG A 1 105 ? -14.25 -21.422 -4.625 1 91.62 105 ARG A O 1
ATOM 791 N N . TYR A 1 106 ? -12.32 -21.609 -3.479 1 94.25 106 TYR A N 1
ATOM 792 C CA . TYR A 1 106 ? -11.594 -22.391 -4.465 1 94.25 106 TYR A CA 1
ATOM 793 C C . TYR A 1 106 ? -11.055 -23.688 -3.846 1 94.25 106 TYR A C 1
ATOM 795 O O . TYR A 1 106 ? -10.688 -23.703 -2.67 1 94.25 106 TYR A O 1
ATOM 803 N N . LYS A 1 107 ? -11.133 -24.703 -4.621 1 93.81 107 LYS A N 1
ATOM 804 C CA . LYS A 1 107 ? -10.555 -25.969 -4.184 1 93.81 107 LYS A CA 1
ATOM 805 C C . LYS A 1 107 ? -9.234 -26.25 -4.887 1 93.81 107 LYS A C 1
ATOM 807 O O . LYS A 1 107 ? -9.164 -26.25 -6.117 1 93.81 107 LYS A O 1
ATOM 812 N N . MET A 1 108 ? -8.227 -26.562 -4.094 1 95.75 108 MET A N 1
ATOM 813 C CA . MET A 1 108 ? -6.887 -26.781 -4.633 1 95.75 108 MET A CA 1
ATOM 814 C C . MET A 1 108 ? -6.898 -27.922 -5.652 1 95.75 108 MET A C 1
ATOM 816 O O . MET A 1 108 ? -6.246 -27.828 -6.691 1 95.75 108 MET A O 1
ATOM 820 N N . ARG A 1 109 ? -7.664 -28.953 -5.355 1 92.44 109 ARG A N 1
ATOM 821 C CA . ARG A 1 109 ? -7.734 -30.125 -6.219 1 92.44 109 ARG A CA 1
ATOM 822 C C . ARG A 1 109 ? -8.273 -29.766 -7.598 1 92.44 109 ARG A C 1
ATOM 824 O O . ARG A 1 109 ? -7.91 -30.391 -8.594 1 92.44 109 ARG A O 1
ATOM 831 N N . ASP A 1 110 ? -9.102 -28.766 -7.539 1 92.88 110 ASP A N 1
ATOM 832 C CA . ASP A 1 110 ? -9.719 -28.359 -8.805 1 92.88 110 ASP A CA 1
ATOM 833 C C . ASP A 1 110 ? -8.805 -27.406 -9.578 1 92.88 110 ASP A C 1
ATOM 835 O O . ASP A 1 110 ? -8.938 -27.266 -10.789 1 92.88 110 ASP A O 1
ATOM 839 N N . ILE A 1 111 ? -7.891 -26.797 -8.883 1 92.94 111 ILE A N 1
ATOM 840 C CA . ILE A 1 111 ? -7.012 -25.797 -9.477 1 92.94 111 ILE A CA 1
ATOM 841 C C . ILE A 1 111 ? -5.797 -26.484 -10.102 1 92.94 111 ILE A C 1
ATOM 843 O O . ILE A 1 111 ? -5.258 -26 -11.102 1 92.94 111 ILE A O 1
ATOM 847 N N . LEU A 1 112 ? -5.391 -27.594 -9.562 1 96.06 112 LEU A N 1
ATOM 848 C CA . LEU A 1 112 ? -4.168 -28.266 -9.992 1 96.06 112 LEU A CA 1
ATOM 849 C C . LEU A 1 112 ? -4.465 -29.25 -11.109 1 96.06 112 LEU A C 1
ATOM 851 O O . LEU A 1 112 ? -5.242 -30.203 -10.922 1 96.06 112 LEU A O 1
ATOM 855 N N . PRO A 1 113 ? -3.914 -29.203 -12.266 1 95.38 113 PRO A N 1
ATOM 856 C CA . PRO A 1 113 ? -4.086 -30.203 -13.312 1 95.38 113 PRO A CA 1
ATOM 857 C C . PRO A 1 113 ? -3.342 -31.516 -13.016 1 95.38 113 PRO A C 1
ATOM 859 O O . PRO A 1 113 ? -3.756 -32.594 -13.469 1 95.38 113 PRO A O 1
ATOM 862 N N . PHE A 1 114 ? -2.234 -31.438 -12.297 1 93.44 114 PHE A N 1
ATOM 863 C CA . PHE A 1 114 ? -1.437 -32.594 -11.891 1 93.44 114 PHE A CA 1
ATOM 864 C C . PHE A 1 114 ? -0.72 -32.312 -10.57 1 93.44 114 PHE A C 1
ATOM 866 O O . PHE A 1 114 ? -0.622 -31.156 -10.148 1 93.44 114 PHE A O 1
ATOM 873 N N . GLY A 1 115 ? -0.449 -33.375 -10.039 1 89.88 115 GLY A N 1
ATOM 874 C CA . GLY A 1 115 ? 0.323 -33.281 -8.812 1 89.88 115 GLY A CA 1
ATOM 875 C C . GLY A 1 115 ? -0.512 -32.844 -7.617 1 89.88 115 GLY A C 1
ATOM 876 O O . GLY A 1 115 ? -1.743 -32.875 -7.676 1 89.88 115 GLY A O 1
ATOM 877 N N . ASN A 1 116 ? 0.225 -32.594 -6.527 1 93.38 116 ASN A N 1
ATOM 878 C CA . ASN A 1 116 ? -0.414 -32.219 -5.27 1 93.38 116 ASN A CA 1
ATOM 879 C C . ASN A 1 116 ? 0.372 -31.125 -4.547 1 93.38 116 ASN A C 1
ATOM 881 O O . ASN A 1 116 ? 1.602 -31.094 -4.609 1 93.38 116 ASN A O 1
ATOM 885 N N . VAL A 1 117 ? -0.468 -30.219 -4.039 1 95.69 117 VAL A N 1
ATOM 886 C CA . VAL A 1 117 ? 0.114 -29.203 -3.174 1 95.69 117 VAL A CA 1
ATOM 887 C C . VAL A 1 117 ? -0.557 -29.234 -1.803 1 95.69 117 VAL A C 1
ATOM 889 O O . VAL A 1 117 ? -1.746 -28.938 -1.678 1 95.69 117 VAL A O 1
ATOM 892 N N . GLY A 1 118 ? 0.282 -29.594 -0.828 1 94.69 118 GLY A N 1
ATOM 893 C CA . GLY A 1 118 ? -0.255 -29.734 0.517 1 94.69 118 GLY A CA 1
ATOM 894 C C . GLY A 1 118 ? -0.414 -28.406 1.234 1 94.69 118 GLY A C 1
ATOM 895 O O . GLY A 1 118 ? -0.047 -27.359 0.701 1 94.69 118 GLY A O 1
ATOM 896 N N . TYR A 1 119 ? -1.027 -28.469 2.395 1 94.62 119 TYR A N 1
ATOM 897 C CA . TYR A 1 119 ? -1.373 -27.297 3.189 1 94.62 119 TYR A CA 1
ATOM 898 C C . TYR A 1 119 ? -0.13 -26.484 3.537 1 94.62 119 TYR A C 1
ATOM 900 O O . TYR A 1 119 ? -0.078 -25.281 3.287 1 94.62 119 TYR A O 1
ATOM 908 N N . ASP A 1 120 ? 0.881 -27.094 4.023 1 93.06 120 ASP A N 1
ATOM 909 C CA . ASP A 1 120 ? 2.096 -26.406 4.457 1 93.06 120 ASP A CA 1
ATOM 910 C C . ASP A 1 120 ? 2.84 -25.797 3.27 1 93.06 120 ASP A C 1
ATOM 912 O O . ASP A 1 120 ? 3.34 -24.672 3.348 1 93.06 120 ASP A O 1
ATOM 916 N N . ALA A 1 121 ? 2.91 -26.578 2.205 1 94.56 121 ALA A N 1
ATOM 917 C CA . ALA A 1 121 ? 3.582 -26.078 1.007 1 94.56 121 ALA A CA 1
ATOM 918 C C . ALA A 1 121 ? 2.871 -24.859 0.446 1 94.56 121 ALA A C 1
ATOM 920 O O . ALA A 1 121 ? 3.516 -23.875 0.042 1 94.56 121 ALA A O 1
ATOM 921 N N . PHE A 1 122 ? 1.551 -24.906 0.536 1 96.75 122 PHE A N 1
ATOM 922 C CA . PHE A 1 122 ? 0.771 -23.781 0.009 1 96.75 122 PHE A CA 1
ATOM 923 C C . PHE A 1 122 ? 0.963 -22.547 0.863 1 96.75 122 PHE A C 1
ATOM 925 O O . PHE A 1 122 ? 1.07 -21.438 0.335 1 96.75 122 PHE A O 1
ATOM 932 N N . LEU A 1 123 ? 1.002 -22.719 2.115 1 95.62 123 LEU A N 1
ATOM 933 C CA . LEU A 1 123 ? 1.199 -21.578 3.008 1 95.62 123 LEU A CA 1
ATOM 934 C C . LEU A 1 123 ? 2.555 -20.922 2.764 1 95.62 123 LEU A C 1
ATOM 936 O O . LEU A 1 123 ? 2.666 -19.703 2.777 1 95.62 123 LEU A O 1
ATOM 940 N N . VAL A 1 124 ? 3.633 -21.656 2.496 1 95.62 124 VAL A N 1
ATOM 941 C CA . VAL A 1 124 ? 4.957 -21.125 2.193 1 95.62 124 VAL A CA 1
ATOM 942 C C . VAL A 1 124 ? 4.93 -20.391 0.855 1 95.62 124 VAL A C 1
ATOM 944 O O . VAL A 1 124 ? 5.527 -19.328 0.715 1 95.62 124 VAL A O 1
ATOM 947 N N . PHE A 1 125 ? 4.211 -21.047 -0.039 1 96.56 125 PHE A N 1
ATOM 948 C CA . PHE A 1 125 ? 4.055 -20.422 -1.352 1 96.56 125 PHE A CA 1
ATOM 949 C C . PHE A 1 125 ? 3.357 -19.078 -1.235 1 96.56 125 PHE A C 1
ATOM 951 O O . PHE A 1 125 ? 3.816 -18.078 -1.802 1 96.56 125 PHE A O 1
ATOM 958 N N . LEU A 1 126 ? 2.283 -18.938 -0.401 1 97.06 126 LEU A N 1
ATOM 959 C CA . LEU A 1 126 ? 1.538 -17.703 -0.18 1 97.06 126 LEU A CA 1
ATOM 960 C C . LEU A 1 126 ? 2.408 -16.656 0.517 1 97.06 126 LEU A C 1
ATOM 962 O O . LEU A 1 126 ? 2.348 -15.477 0.188 1 97.06 126 LEU A O 1
ATOM 966 N N . ASN A 1 127 ? 3.133 -17.141 1.452 1 96.44 127 ASN A N 1
ATOM 967 C CA . ASN A 1 127 ? 4.016 -16.203 2.15 1 96.44 127 ASN A CA 1
ATOM 968 C C . ASN A 1 127 ? 4.93 -15.469 1.179 1 96.44 127 ASN A C 1
ATOM 970 O O . ASN A 1 127 ? 5.145 -14.266 1.317 1 96.44 127 ASN A O 1
ATOM 974 N N . TYR A 1 128 ? 5.43 -16.188 0.215 1 96.69 128 TYR A N 1
ATOM 975 C CA . TYR A 1 128 ? 6.285 -15.539 -0.78 1 96.69 128 TYR A CA 1
ATOM 976 C C . TYR A 1 128 ? 5.5 -14.523 -1.595 1 96.69 128 TYR A C 1
ATOM 978 O O . TYR A 1 128 ? 6.004 -13.438 -1.89 1 96.69 128 TYR A O 1
ATOM 986 N N . LEU A 1 129 ? 4.312 -14.883 -1.998 1 97.5 129 LEU A N 1
ATOM 987 C CA . LEU A 1 129 ? 3.512 -13.969 -2.801 1 97.5 129 LEU A CA 1
ATOM 988 C C . LEU A 1 129 ? 3.234 -12.672 -2.039 1 97.5 129 LEU A C 1
ATOM 990 O O . LEU A 1 129 ? 3.223 -11.594 -2.627 1 97.5 129 LEU A O 1
ATOM 994 N N . TYR A 1 130 ? 3.008 -12.719 -0.734 1 96.56 130 TYR A N 1
ATOM 995 C CA . TYR A 1 130 ? 2.658 -11.547 0.062 1 96.56 130 TYR A CA 1
ATOM 996 C C . TYR A 1 130 ? 3.898 -10.734 0.412 1 96.56 130 TYR A C 1
ATOM 998 O O . TYR A 1 130 ? 3.867 -9.508 0.383 1 96.56 130 TYR A O 1
ATOM 1006 N N . THR A 1 131 ? 5.035 -11.367 0.654 1 96.69 131 THR A N 1
ATOM 1007 C CA . THR A 1 131 ? 6.137 -10.656 1.292 1 96.69 131 THR A CA 1
ATOM 1008 C C . THR A 1 131 ? 7.324 -10.531 0.338 1 96.69 131 THR A C 1
ATOM 1010 O O . THR A 1 131 ? 8.211 -9.703 0.557 1 96.69 131 THR A O 1
ATOM 1013 N N . GLY A 1 132 ? 7.359 -11.406 -0.647 1 95.56 132 GLY A N 1
ATOM 1014 C CA . GLY A 1 132 ? 8.516 -11.461 -1.53 1 95.56 132 GLY A CA 1
ATOM 1015 C C . GLY A 1 132 ? 9.695 -12.188 -0.924 1 95.56 132 GLY A C 1
ATOM 1016 O O . GLY A 1 132 ? 10.789 -12.18 -1.493 1 95.56 132 GLY A O 1
ATOM 1017 N N . LYS A 1 133 ? 9.445 -12.867 0.195 1 93.25 133 LYS A N 1
ATOM 1018 C CA . LYS A 1 133 ? 10.508 -13.586 0.887 1 93.25 133 LYS A CA 1
ATOM 1019 C C . LYS A 1 133 ? 10.172 -15.062 1.041 1 93.25 133 LYS A C 1
ATOM 1021 O O . LYS A 1 133 ? 9.023 -15.414 1.316 1 93.25 133 LYS A O 1
ATOM 1026 N N . MET A 1 134 ? 11.18 -15.883 0.796 1 88.56 134 MET A N 1
ATOM 1027 C CA . MET A 1 134 ? 10.977 -17.312 0.955 1 88.56 134 MET A CA 1
ATOM 1028 C C . MET A 1 134 ? 11.219 -17.75 2.398 1 88.56 134 MET A C 1
ATOM 1030 O O . MET A 1 134 ? 12.242 -17.391 2.988 1 88.56 134 MET A O 1
ATOM 1034 N N . LYS A 1 135 ? 10.25 -18.422 2.959 1 83 135 LYS A N 1
ATOM 1035 C CA . LYS A 1 135 ? 10.406 -18.984 4.293 1 83 135 LYS A CA 1
ATOM 1036 C C . LYS A 1 135 ? 10.984 -20.391 4.227 1 83 135 LYS A C 1
ATOM 1038 O O . LYS A 1 135 ? 10.758 -21.109 3.25 1 83 135 LYS A O 1
ATOM 1043 N N . SER A 1 136 ? 11.875 -20.734 5.066 1 72.62 136 SER A N 1
ATOM 1044 C CA . SER A 1 136 ? 12.383 -22.094 5.145 1 72.62 136 SER A CA 1
ATOM 1045 C C . SER A 1 136 ? 11.281 -23.078 5.516 1 72.62 136 SER A C 1
ATOM 1047 O O . SER A 1 136 ? 10.289 -22.703 6.145 1 72.62 136 SER A O 1
ATOM 1049 N N . ALA A 1 137 ? 11.336 -24.359 4.918 1 67.06 137 ALA A N 1
ATOM 1050 C CA . ALA A 1 137 ? 10.352 -25.391 5.191 1 67.06 137 ALA A CA 1
ATOM 1051 C C . ALA A 1 137 ? 10.18 -25.609 6.691 1 67.06 137 ALA A C 1
ATOM 1053 O O . ALA A 1 137 ? 11.156 -25.578 7.445 1 67.06 137 ALA A O 1
ATOM 1054 N N . PRO A 1 138 ? 8.914 -25.625 7.18 1 62.34 138 PRO A N 1
ATOM 1055 C CA . PRO A 1 138 ? 8.695 -25.812 8.617 1 62.34 138 PRO A CA 1
ATOM 1056 C C . PRO A 1 138 ? 9.344 -27.094 9.148 1 62.34 138 PRO A C 1
ATOM 1058 O O . PRO A 1 138 ? 9.461 -28.078 8.43 1 62.34 138 PRO A O 1
ATOM 1061 N N . LEU A 1 139 ? 10.133 -27 10.18 1 56.59 139 LEU A N 1
ATOM 1062 C CA . LEU A 1 139 ? 10.828 -28.109 10.828 1 56.59 139 LEU A CA 1
ATOM 1063 C C . LEU A 1 139 ? 9.891 -29.297 11.016 1 56.59 139 LEU A C 1
ATOM 1065 O O . LEU A 1 139 ? 10.328 -30.453 10.938 1 56.59 139 LEU A O 1
ATOM 1069 N N . GLU A 1 140 ? 8.609 -29.047 11.211 1 54.47 140 GLU A N 1
ATOM 1070 C CA . GLU A 1 140 ? 7.633 -30.078 11.539 1 54.47 140 GLU A CA 1
ATOM 1071 C C . GLU A 1 140 ? 7.324 -30.953 10.328 1 54.47 140 GLU A C 1
ATOM 1073 O O . GLU A 1 140 ? 6.902 -32.094 10.484 1 54.47 140 GLU A O 1
ATOM 1078 N N . VAL A 1 141 ? 7.438 -30.359 9.141 1 55.09 141 VAL A N 1
ATOM 1079 C CA . VAL A 1 141 ? 7.137 -31.172 7.965 1 55.09 141 VAL A CA 1
ATOM 1080 C C . VAL A 1 141 ? 8.109 -32.344 7.887 1 55.09 141 VAL A C 1
ATOM 1082 O O . VAL A 1 141 ? 7.766 -33.406 7.352 1 55.09 141 VAL A O 1
ATOM 1085 N N . SER A 1 142 ? 9.25 -32.188 8.586 1 52.34 142 SER A N 1
ATOM 1086 C CA . SER A 1 142 ? 10.352 -33.125 8.422 1 52.34 142 SER A CA 1
ATOM 1087 C C . SER A 1 142 ? 10.266 -34.25 9.453 1 52.34 142 SER A C 1
ATOM 1089 O O . SER A 1 142 ? 11.039 -34.281 10.414 1 52.34 142 SER A O 1
ATOM 1091 N N . ASN A 1 143 ? 9.039 -34.656 9.703 1 55 143 ASN A N 1
ATOM 1092 C CA . ASN A 1 143 ? 9.055 -35.781 10.641 1 55 143 ASN A CA 1
ATOM 1093 C C . ASN A 1 143 ? 9.828 -36.969 10.086 1 55 143 ASN A C 1
ATOM 1095 O O . ASN A 1 143 ? 9.25 -37.875 9.461 1 55 143 ASN A O 1
ATOM 1099 N N . CYS A 1 144 ? 11.062 -36.719 9.977 1 58.75 144 CYS A N 1
ATOM 1100 C CA . CYS A 1 144 ? 11.93 -37.812 9.508 1 58.75 144 CYS A CA 1
ATOM 1101 C C . CYS A 1 144 ? 12 -38.938 10.531 1 58.75 144 CYS A C 1
ATOM 1103 O O . CYS A 1 144 ? 11.82 -38.719 11.727 1 58.75 144 CYS A O 1
ATOM 1105 N N . VAL A 1 145 ? 11.812 -40.156 10.18 1 53.59 145 VAL A N 1
ATOM 1106 C CA . VAL A 1 145 ? 11.805 -41.375 11 1 53.59 145 VAL A CA 1
ATOM 1107 C C . VAL A 1 145 ? 12.984 -41.344 11.969 1 53.59 145 VAL A C 1
ATOM 1109 O O . VAL A 1 145 ? 12.859 -41.781 13.117 1 53.59 145 VAL A O 1
ATOM 1112 N N . HIS A 1 146 ? 14.133 -40.969 11.43 1 54.84 146 HIS A N 1
ATOM 1113 C CA . HIS A 1 146 ? 15.328 -41.031 12.266 1 54.84 146 HIS A CA 1
ATOM 1114 C C . HIS A 1 146 ? 15.555 -39.688 12.977 1 54.84 146 HIS A C 1
ATOM 1116 O O . HIS A 1 146 ? 15.477 -38.625 12.352 1 54.84 146 HIS A O 1
ATOM 1122 N N . GLU A 1 147 ? 15.555 -39.812 14.281 1 60 147 GLU A N 1
ATOM 1123 C CA . GLU A 1 147 ? 15.953 -38.656 15.07 1 60 147 GLU A CA 1
ATOM 1124 C C . GLU A 1 147 ? 17.297 -38.094 14.594 1 60 147 GLU A C 1
ATOM 1126 O O . GLU A 1 147 ? 18.25 -38.844 14.398 1 60 147 GLU A O 1
ATOM 1131 N N . GLY A 1 148 ? 17.406 -36.969 14.148 1 60.81 148 GLY A N 1
ATOM 1132 C CA . GLY A 1 148 ? 18.625 -36.312 13.742 1 60.81 148 GLY A CA 1
ATOM 1133 C C . GLY A 1 148 ? 18.797 -36.219 12.242 1 60.81 148 GLY A C 1
ATOM 1134 O O . GLY A 1 148 ? 19.891 -35.969 11.742 1 60.81 148 GLY A O 1
ATOM 1135 N N . CYS A 1 149 ? 17.781 -36.469 11.594 1 67.31 149 CYS A N 1
ATOM 1136 C CA . CYS A 1 149 ? 17.891 -36.5 10.141 1 67.31 149 CYS A CA 1
ATOM 1137 C C . CYS A 1 149 ? 18.172 -35.125 9.586 1 67.31 149 CYS A C 1
ATOM 1139 O O . CYS A 1 149 ? 17.438 -34.156 9.859 1 67.31 149 CYS A O 1
ATOM 1141 N N . PRO A 1 150 ? 19.328 -34.906 9.047 1 69 150 PRO A N 1
ATOM 1142 C CA . PRO A 1 150 ? 19.688 -33.594 8.508 1 69 150 PRO A CA 1
ATOM 1143 C C . PRO A 1 150 ? 18.781 -33.188 7.355 1 69 150 PRO A C 1
ATOM 1145 O O . PRO A 1 150 ? 18.859 -32.031 6.902 1 69 150 PRO A O 1
ATOM 1148 N N . HIS A 1 151 ? 17.875 -33.938 7 1 73.75 151 HIS A N 1
ATOM 1149 C CA . HIS A 1 151 ? 16.875 -33.719 5.957 1 73.75 151 HIS A CA 1
ATOM 1150 C C . HIS A 1 151 ? 17.531 -33.344 4.633 1 73.75 151 HIS A C 1
ATOM 1152 O O . HIS A 1 151 ? 17 -32.531 3.875 1 73.75 151 HIS A O 1
ATOM 1158 N N . ASP A 1 152 ? 18.672 -34 4.348 1 74.94 152 ASP A N 1
ATOM 1159 C CA . ASP A 1 152 ? 19.422 -33.75 3.115 1 74.94 152 ASP A CA 1
ATOM 1160 C C . ASP A 1 152 ? 18.766 -34.469 1.932 1 74.94 152 ASP A C 1
ATOM 1162 O O . ASP A 1 152 ? 18.75 -33.938 0.818 1 74.94 152 ASP A O 1
ATOM 1166 N N . ALA A 1 153 ? 18.25 -35.562 2.141 1 82.25 153 ALA A N 1
ATOM 1167 C CA . ALA A 1 153 ? 17.562 -36.25 1.055 1 82.25 153 ALA A CA 1
ATOM 1168 C C . ALA A 1 153 ? 16.547 -37.25 1.601 1 82.25 153 ALA A C 1
ATOM 1170 O O . ALA A 1 153 ? 16.375 -38.344 1.048 1 82.25 153 ALA A O 1
ATOM 1171 N N . CYS A 1 154 ? 15.984 -36.719 2.695 1 82.06 154 CYS A N 1
ATOM 1172 C CA . CYS A 1 154 ? 14.93 -37.594 3.248 1 82.06 154 CYS A CA 1
ATOM 1173 C C . CYS A 1 154 ? 13.625 -37.406 2.494 1 82.06 154 CYS A C 1
ATOM 1175 O O . CYS A 1 154 ? 13.445 -36.406 1.784 1 82.06 154 CYS A O 1
ATOM 1177 N N . ARG A 1 155 ? 12.688 -38.406 2.652 1 82.75 155 ARG A N 1
ATOM 1178 C CA . ARG A 1 155 ? 11.453 -38.438 1.871 1 82.75 155 ARG A CA 1
ATOM 1179 C C . ARG A 1 155 ? 10.594 -37.219 2.15 1 82.75 155 ARG A C 1
ATOM 1181 O O . ARG A 1 155 ? 10.094 -36.562 1.222 1 82.75 155 ARG A O 1
ATOM 1188 N N . PRO A 1 156 ? 10.406 -36.781 3.412 1 83.44 156 PRO A N 1
ATOM 1189 C CA . PRO A 1 156 ? 9.555 -35.594 3.639 1 83.44 156 PRO A CA 1
ATOM 1190 C C . PRO A 1 156 ? 10.117 -34.344 2.998 1 83.44 156 PRO A C 1
ATOM 1192 O O . PRO A 1 156 ? 9.359 -33.531 2.453 1 83.44 156 PRO A O 1
ATOM 1195 N N . ALA A 1 157 ? 11.398 -34.188 2.973 1 86.62 157 ALA A N 1
ATOM 1196 C CA . ALA A 1 157 ? 12.023 -33.031 2.332 1 86.62 157 ALA A CA 1
ATOM 1197 C C . ALA A 1 157 ? 11.812 -33.062 0.821 1 86.62 157 ALA A C 1
ATOM 1199 O O . ALA A 1 157 ? 11.547 -32.031 0.203 1 86.62 157 ALA A O 1
ATOM 1200 N N . ILE A 1 158 ? 11.93 -34.188 0.345 1 92.19 158 ILE A N 1
ATOM 1201 C CA . ILE A 1 158 ? 11.781 -34.344 -1.099 1 92.19 158 ILE A CA 1
ATOM 1202 C C . ILE A 1 158 ? 10.336 -34.062 -1.503 1 92.19 158 ILE A C 1
ATOM 1204 O O . ILE A 1 158 ? 10.086 -33.312 -2.449 1 92.19 158 ILE A O 1
ATOM 1208 N N . MET A 1 159 ? 9.445 -34.625 -0.75 1 91.75 159 MET A N 1
ATOM 1209 C CA . MET A 1 159 ? 8.031 -34.438 -1.086 1 91.75 159 MET A CA 1
ATOM 1210 C C . MET A 1 159 ? 7.633 -32.969 -0.971 1 91.75 159 MET A C 1
ATOM 1212 O O . MET A 1 159 ? 6.863 -32.469 -1.789 1 91.75 159 MET A O 1
ATOM 1216 N N . PHE A 1 160 ? 8.148 -32.344 -0.027 1 92.12 160 PHE A N 1
ATOM 1217 C CA . PHE A 1 160 ? 7.879 -30.922 0.18 1 92.12 160 PHE A CA 1
ATOM 1218 C C . PHE A 1 160 ? 8.367 -30.094 -1.004 1 92.12 160 PHE A C 1
ATOM 1220 O O . PHE A 1 160 ? 7.637 -29.25 -1.525 1 92.12 160 PHE A O 1
ATOM 1227 N N . ALA A 1 161 ? 9.594 -30.344 -1.487 1 94.25 161 ALA A N 1
ATOM 1228 C CA . ALA A 1 161 ? 10.156 -29.641 -2.637 1 94.25 161 ALA A CA 1
ATOM 1229 C C . ALA A 1 161 ? 9.367 -29.938 -3.906 1 94.25 161 ALA A C 1
ATOM 1231 O O . ALA A 1 161 ? 9.172 -29.047 -4.746 1 94.25 161 ALA A O 1
ATOM 1232 N N . VAL A 1 162 ? 8.922 -31.109 -3.934 1 96.75 162 VAL A N 1
ATOM 1233 C CA . VAL A 1 162 ? 8.148 -31.531 -5.098 1 96.75 162 VAL A CA 1
ATOM 1234 C C . VAL A 1 162 ? 6.832 -30.75 -5.148 1 96.75 162 VAL A C 1
ATOM 1236 O O . VAL A 1 162 ? 6.438 -30.25 -6.203 1 96.75 162 VAL A O 1
ATOM 1239 N N . GLU A 1 163 ? 6.184 -30.656 -4.051 1 96.5 163 GLU A N 1
ATOM 1240 C CA . GLU A 1 163 ? 4.918 -29.922 -3.982 1 96.5 163 GLU A CA 1
ATOM 1241 C C . GLU A 1 163 ? 5.105 -28.453 -4.348 1 96.5 163 GLU A C 1
ATOM 1243 O O . GLU A 1 163 ? 4.293 -27.875 -5.078 1 96.5 163 GLU A O 1
ATOM 1248 N N . LEU A 1 164 ? 6.168 -27.844 -3.859 1 96.88 164 LEU A N 1
ATOM 1249 C CA . LEU A 1 164 ? 6.426 -26.438 -4.145 1 96.88 164 LEU A CA 1
ATOM 1250 C C . LEU A 1 164 ? 6.805 -26.234 -5.609 1 96.88 164 LEU A C 1
ATOM 1252 O O . LEU A 1 164 ? 6.48 -25.203 -6.203 1 96.88 164 LEU A O 1
ATOM 1256 N N . MET A 1 165 ? 7.438 -27.234 -6.254 1 97.25 165 MET A N 1
ATOM 1257 C CA . MET A 1 165 ? 7.727 -27.156 -7.684 1 97.25 165 MET A CA 1
ATOM 1258 C C . MET A 1 165 ? 6.438 -27.156 -8.5 1 97.25 165 MET A C 1
ATOM 1260 O O . MET A 1 165 ? 6.273 -26.359 -9.422 1 97.25 165 MET A O 1
ATOM 1264 N N . TYR A 1 166 ? 5.566 -28.016 -8.055 1 98.25 166 TYR A N 1
ATOM 1265 C CA . TYR A 1 166 ? 4.277 -28.031 -8.742 1 98.25 166 TYR A CA 1
ATOM 1266 C C . TYR A 1 166 ? 3.602 -26.672 -8.633 1 98.25 166 TYR A C 1
ATOM 1268 O O . TYR A 1 166 ? 3.145 -26.109 -9.641 1 98.25 166 TYR A O 1
ATOM 1276 N N . ALA A 1 167 ? 3.533 -26.141 -7.492 1 97.81 167 ALA A N 1
ATOM 1277 C CA . ALA A 1 167 ? 2.896 -24.844 -7.262 1 97.81 167 ALA A CA 1
ATOM 1278 C C . ALA A 1 167 ? 3.562 -23.75 -8.094 1 97.81 167 ALA A C 1
ATOM 1280 O O . ALA A 1 167 ? 2.879 -22.953 -8.734 1 97.81 167 ALA A O 1
ATOM 1281 N N . SER A 1 168 ? 4.93 -23.734 -8.078 1 97.75 168 SER A N 1
ATOM 1282 C CA . SER A 1 168 ? 5.684 -22.688 -8.766 1 97.75 168 SER A CA 1
ATOM 1283 C C . SER A 1 168 ? 5.395 -22.688 -10.266 1 97.75 168 SER A C 1
ATOM 1285 O O . SER A 1 168 ? 5.207 -21.625 -10.867 1 97.75 168 SER A O 1
ATOM 1287 N N . VAL A 1 169 ? 5.332 -23.859 -10.844 1 97.81 169 VAL A N 1
ATOM 1288 C CA . VAL A 1 169 ? 5.133 -23.953 -12.281 1 97.81 169 VAL A CA 1
ATOM 1289 C C . VAL A 1 169 ? 3.668 -23.688 -12.617 1 97.81 169 VAL A C 1
ATOM 1291 O O . VAL A 1 169 ? 3.365 -22.891 -13.516 1 97.81 169 VAL A O 1
ATOM 1294 N N . ILE A 1 170 ? 2.75 -24.25 -11.867 1 97.62 170 ILE A N 1
ATOM 1295 C CA . ILE A 1 170 ? 1.332 -24.172 -12.195 1 97.62 170 ILE A CA 1
ATOM 1296 C C . ILE A 1 170 ? 0.824 -22.75 -11.922 1 97.62 170 ILE A C 1
ATOM 1298 O O . ILE A 1 170 ? 0.094 -22.188 -12.734 1 97.62 170 ILE A O 1
ATOM 1302 N N . PHE A 1 171 ? 1.243 -22.141 -10.836 1 98.12 171 PHE A N 1
ATOM 1303 C CA . PHE A 1 171 ? 0.752 -20.812 -10.477 1 98.12 171 PHE A CA 1
ATOM 1304 C C . PHE A 1 171 ? 1.619 -19.734 -11.102 1 98.12 171 PHE A C 1
ATOM 1306 O O . PHE A 1 171 ? 1.428 -18.547 -10.836 1 98.12 171 PHE A O 1
ATOM 1313 N N . LYS A 1 172 ? 2.545 -20.109 -11.922 1 97.56 172 LYS A N 1
ATOM 1314 C CA . LYS A 1 172 ? 3.33 -19.266 -12.828 1 97.56 172 LYS A CA 1
ATOM 1315 C C . LYS A 1 172 ? 4.121 -18.219 -12.055 1 97.56 172 LYS A C 1
ATOM 1317 O O . LYS A 1 172 ? 4.035 -17.031 -12.359 1 97.56 172 LYS A O 1
ATOM 1322 N N . VAL A 1 173 ? 4.941 -18.688 -11.203 1 96.94 173 VAL A N 1
ATOM 1323 C CA . VAL A 1 173 ? 5.91 -17.859 -10.484 1 96.94 173 VAL A CA 1
ATOM 1324 C C . VAL A 1 173 ? 7.328 -18.312 -10.82 1 96.94 173 VAL A C 1
ATOM 1326 O O . VAL A 1 173 ? 7.934 -19.078 -10.07 1 96.94 173 VAL A O 1
ATOM 1329 N N . PRO A 1 174 ? 7.852 -17.781 -11.883 1 94.81 174 PRO A N 1
ATOM 1330 C CA . PRO A 1 174 ? 9.094 -18.312 -12.461 1 94.81 174 PRO A CA 1
ATOM 1331 C C . PRO A 1 174 ? 10.289 -18.172 -11.523 1 94.81 174 PRO A C 1
ATOM 1333 O O . PRO A 1 174 ? 11.227 -18.969 -11.57 1 94.81 174 PRO A O 1
ATOM 1336 N N . GLU A 1 175 ? 10.266 -17.188 -10.641 1 91.25 175 GLU A N 1
ATOM 1337 C CA . GLU A 1 175 ? 11.359 -17 -9.703 1 91.25 175 GLU A CA 1
ATOM 1338 C C . GLU A 1 175 ? 11.516 -18.203 -8.781 1 91.25 175 GLU A C 1
ATOM 1340 O O . GLU A 1 175 ? 12.633 -18.594 -8.438 1 91.25 175 GLU A O 1
ATOM 1345 N N . LEU A 1 176 ? 10.445 -18.812 -8.5 1 94.44 176 LEU A N 1
ATOM 1346 C CA . LEU A 1 176 ? 10.477 -19.953 -7.602 1 94.44 176 LEU A CA 1
ATOM 1347 C C . LEU A 1 176 ? 10.844 -21.234 -8.359 1 94.44 176 LEU A C 1
ATOM 1349 O O . LEU A 1 176 ? 11.391 -22.172 -7.773 1 94.44 176 LEU A O 1
ATOM 1353 N N . VAL A 1 177 ? 10.523 -21.312 -9.664 1 95.12 177 VAL A N 1
ATOM 1354 C CA . VAL A 1 177 ? 10.844 -22.5 -10.469 1 95.12 177 VAL A CA 1
ATOM 1355 C C . VAL A 1 177 ? 12.352 -22.719 -10.469 1 95.12 177 VAL A C 1
ATOM 1357 O O . VAL A 1 177 ? 12.82 -23.844 -10.242 1 95.12 177 VAL A O 1
ATOM 1360 N N . SER A 1 178 ? 13.016 -21.734 -10.656 1 92.25 178 SER A N 1
ATOM 1361 C CA . SER A 1 178 ? 14.477 -21.828 -10.719 1 92.25 178 SER A CA 1
ATOM 1362 C C . SER A 1 178 ? 15.047 -22.281 -9.375 1 92.25 178 SER A C 1
ATOM 1364 O O . SER A 1 178 ? 15.961 -23.109 -9.328 1 92.25 178 SER A O 1
ATOM 1366 N N . LEU A 1 179 ? 14.508 -21.797 -8.406 1 91.69 179 LEU A N 1
ATOM 1367 C CA . LEU A 1 179 ? 14.969 -22.125 -7.062 1 91.69 179 LEU A CA 1
ATOM 1368 C C . LEU A 1 179 ? 14.758 -23.609 -6.758 1 91.69 179 LEU A C 1
ATOM 1370 O O . LEU A 1 179 ? 15.68 -24.297 -6.328 1 91.69 179 LEU A O 1
ATOM 1374 N N . PHE A 1 180 ? 13.641 -24.125 -7.023 1 94.75 180 PHE A N 1
ATOM 1375 C CA . PHE A 1 180 ? 13.328 -25.484 -6.617 1 94.75 180 PHE A CA 1
ATOM 1376 C C . PHE A 1 180 ? 13.883 -26.5 -7.617 1 94.75 180 PHE A C 1
ATOM 1378 O O . PHE A 1 180 ? 14.047 -27.672 -7.293 1 94.75 180 PHE A O 1
ATOM 1385 N N . GLN A 1 181 ? 14.164 -26.125 -8.867 1 94.19 181 GLN A N 1
ATOM 1386 C CA . GLN A 1 181 ? 14.891 -26.984 -9.805 1 94.19 181 GLN A CA 1
ATOM 1387 C C . GLN A 1 181 ? 16.266 -27.344 -9.258 1 94.19 181 GLN A C 1
ATOM 1389 O O . GLN A 1 181 ? 16.672 -28.5 -9.305 1 94.19 181 GLN A O 1
ATOM 1394 N N . ARG A 1 182 ? 16.875 -26.391 -8.688 1 92.5 182 ARG A N 1
ATOM 1395 C CA . ARG A 1 182 ? 18.188 -26.625 -8.117 1 92.5 182 ARG A CA 1
ATOM 1396 C C . ARG A 1 182 ? 18.109 -27.547 -6.898 1 92.5 182 ARG A C 1
ATOM 1398 O O . ARG A 1 182 ? 18.906 -28.469 -6.75 1 92.5 182 ARG A O 1
ATOM 1405 N N . ARG A 1 183 ? 17.125 -27.406 -6.211 1 92.31 183 ARG A N 1
ATOM 1406 C CA . ARG A 1 183 ? 16.922 -28.219 -5.016 1 92.31 183 ARG A CA 1
ATOM 1407 C C . ARG A 1 183 ? 16.625 -29.672 -5.383 1 92.31 183 ARG A C 1
ATOM 1409 O O . ARG A 1 183 ? 17.172 -30.594 -4.777 1 92.31 183 ARG A O 1
ATOM 1416 N N . LEU A 1 184 ? 15.766 -29.953 -6.305 1 95.94 184 LEU A N 1
ATOM 1417 C CA . LEU A 1 184 ? 15.398 -31.297 -6.73 1 95.94 184 LEU A CA 1
ATOM 1418 C C . LEU A 1 184 ? 16.594 -32.031 -7.336 1 95.94 184 LEU A C 1
ATOM 1420 O O . LEU A 1 184 ? 16.797 -33.219 -7.09 1 95.94 184 LEU A O 1
ATOM 1424 N N . LEU A 1 185 ? 17.406 -31.328 -8.086 1 95 185 LEU A N 1
ATOM 1425 C CA . LEU A 1 185 ? 18.594 -31.938 -8.688 1 95 185 LEU A CA 1
ATOM 1426 C C . LEU A 1 185 ? 19.578 -32.406 -7.613 1 95 185 LEU A C 1
ATOM 1428 O O . LEU A 1 185 ? 20.203 -33.469 -7.754 1 95 185 LEU A O 1
ATOM 1432 N N . ASN A 1 186 ? 19.594 -31.641 -6.512 1 93.12 186 ASN A N 1
ATOM 1433 C CA . ASN A 1 186 ? 20.469 -32 -5.41 1 93.12 186 ASN A CA 1
ATOM 1434 C C . ASN A 1 186 ? 20.016 -33.281 -4.723 1 93.12 186 ASN A C 1
ATOM 1436 O O . ASN A 1 186 ? 20.844 -34.031 -4.188 1 93.12 186 ASN A O 1
ATOM 1440 N N . PHE A 1 187 ? 18.75 -33.688 -4.855 1 93.88 187 PHE A N 1
ATOM 1441 C CA . PHE A 1 187 ? 18.203 -34.875 -4.203 1 93.88 187 PHE A CA 1
ATOM 1442 C C . PHE A 1 187 ? 18.469 -36.125 -5.027 1 93.88 187 PHE A C 1
ATOM 1444 O O . PHE A 1 187 ? 18.609 -37.219 -4.477 1 93.88 187 PHE A O 1
ATOM 1451 N N . VAL A 1 188 ? 18.578 -36.125 -6.285 1 94.25 188 VAL A N 1
ATOM 1452 C CA . VAL A 1 188 ? 18.5 -37.25 -7.191 1 94.25 188 VAL A CA 1
ATOM 1453 C C . VAL A 1 188 ? 19.656 -38.219 -6.902 1 94.25 188 VAL A C 1
ATOM 1455 O O . VAL A 1 188 ? 19.453 -39.438 -6.812 1 94.25 188 VAL A O 1
ATOM 1458 N N . ASP A 1 189 ? 20.781 -37.688 -6.617 1 88.56 189 ASP A N 1
ATOM 1459 C CA . ASP A 1 189 ? 21.938 -38.562 -6.473 1 88.56 189 ASP A CA 1
ATOM 1460 C C . ASP A 1 189 ? 22.047 -39.125 -5.051 1 88.56 189 ASP A C 1
ATOM 1462 O O . ASP A 1 189 ? 22.688 -40.156 -4.82 1 88.56 189 ASP A O 1
ATOM 1466 N N . LYS A 1 190 ? 21.375 -38.438 -4.109 1 88.69 190 LYS A N 1
ATOM 1467 C CA . LYS A 1 190 ? 21.531 -38.781 -2.699 1 88.69 190 LYS A CA 1
ATOM 1468 C C . LYS A 1 190 ? 20.344 -39.594 -2.215 1 88.69 190 LYS A C 1
ATOM 1470 O O . LYS A 1 190 ? 20.453 -40.375 -1.26 1 88.69 190 LYS A O 1
ATOM 1475 N N . ALA A 1 191 ? 19.25 -39.594 -2.939 1 86.5 191 ALA A N 1
ATOM 1476 C CA . ALA A 1 191 ? 18 -40.188 -2.467 1 86.5 191 ALA A CA 1
ATOM 1477 C C . ALA A 1 191 ? 17.938 -41.688 -2.783 1 86.5 191 ALA A C 1
ATOM 1479 O O . ALA A 1 191 ? 18.641 -42.156 -3.67 1 86.5 191 ALA A O 1
ATOM 1480 N N . LEU A 1 192 ? 17.172 -42.375 -1.841 1 83.44 192 LEU A N 1
ATOM 1481 C CA . LEU A 1 192 ? 16.812 -43.719 -2.197 1 83.44 192 LEU A CA 1
ATOM 1482 C C . LEU A 1 192 ? 16.016 -43.75 -3.496 1 83.44 192 LEU A C 1
ATOM 1484 O O . LEU A 1 192 ? 15.32 -42.781 -3.828 1 83.44 192 LEU A O 1
ATOM 1488 N N . VAL A 1 193 ? 16.172 -44.875 -4.184 1 87.69 193 VAL A N 1
ATOM 1489 C CA . VAL A 1 193 ? 15.586 -44.969 -5.516 1 87.69 193 VAL A CA 1
ATOM 1490 C C . VAL A 1 193 ? 14.07 -44.812 -5.418 1 87.69 193 VAL A C 1
ATOM 1492 O O . VAL A 1 193 ? 13.438 -44.219 -6.301 1 87.69 193 VAL A O 1
ATOM 1495 N N . GLU A 1 194 ? 13.523 -45.281 -4.352 1 84.12 194 GLU A N 1
ATOM 1496 C CA . GLU A 1 194 ? 12.078 -45.188 -4.176 1 84.12 194 GLU A CA 1
ATOM 1497 C C . GLU A 1 194 ? 11.648 -43.719 -4.043 1 84.12 194 GLU A C 1
ATOM 1499 O O . GLU A 1 194 ? 10.547 -43.344 -4.441 1 84.12 194 GLU A O 1
ATOM 1504 N N . ASP A 1 195 ? 12.578 -42.969 -3.541 1 87.5 195 ASP A N 1
ATOM 1505 C CA . ASP A 1 195 ? 12.273 -41.562 -3.291 1 87.5 195 ASP A CA 1
ATOM 1506 C C . ASP A 1 195 ? 12.641 -40.688 -4.496 1 87.5 195 ASP A C 1
ATOM 1508 O O . ASP A 1 195 ? 12.336 -39.5 -4.527 1 87.5 195 ASP A O 1
ATOM 1512 N N . VAL A 1 196 ? 13.234 -41.281 -5.52 1 94 196 VAL A N 1
ATOM 1513 C CA . VAL A 1 196 ? 13.539 -40.594 -6.766 1 94 196 VAL A CA 1
ATOM 1514 C C . VAL A 1 196 ? 12.305 -40.562 -7.664 1 94 196 VAL A C 1
ATOM 1516 O O . VAL A 1 196 ? 12.18 -39.719 -8.539 1 94 196 VAL A O 1
ATOM 1519 N N . ILE A 1 197 ? 11.453 -41.406 -7.387 1 93.62 197 ILE A N 1
ATOM 1520 C CA . ILE A 1 197 ? 10.305 -41.594 -8.266 1 93.62 197 ILE A CA 1
ATOM 1521 C C . ILE A 1 197 ? 9.422 -40.344 -8.227 1 93.62 197 ILE A C 1
ATOM 1523 O O . ILE A 1 197 ? 9.055 -39.812 -9.273 1 93.62 197 ILE A O 1
ATOM 1527 N N . PRO A 1 198 ? 9.141 -39.812 -6.941 1 94.31 198 PRO A N 1
ATOM 1528 C CA . PRO A 1 198 ? 8.336 -38.562 -6.949 1 94.31 198 PRO A CA 1
ATOM 1529 C C . PRO A 1 198 ? 9.031 -37.406 -7.66 1 94.31 198 PRO A C 1
ATOM 1531 O O . PRO A 1 198 ? 8.367 -36.594 -8.281 1 94.31 198 PRO A O 1
ATOM 1534 N N . ILE A 1 199 ? 10.352 -37.344 -7.66 1 97.44 199 ILE A N 1
ATOM 1535 C CA . ILE A 1 199 ? 11.109 -36.312 -8.367 1 97.44 199 ILE A CA 1
ATOM 1536 C C . ILE A 1 199 ? 10.961 -36.5 -9.875 1 97.44 199 ILE A C 1
ATOM 1538 O O . ILE A 1 199 ? 10.75 -35.531 -10.609 1 97.44 199 ILE A O 1
ATOM 1542 N N . LEU A 1 200 ? 11.008 -37.75 -10.203 1 97.81 200 LEU A N 1
ATOM 1543 C CA . LEU A 1 200 ? 10.875 -38.094 -11.617 1 97.81 200 LEU A CA 1
ATOM 1544 C C . LEU A 1 200 ? 9.492 -37.719 -12.141 1 97.81 200 LEU A C 1
ATOM 1546 O O . LEU A 1 200 ? 9.359 -37.156 -13.234 1 97.81 200 LEU A O 1
ATOM 1550 N N . LEU A 1 201 ? 8.531 -37.906 -11.414 1 97.19 201 LEU A N 1
ATOM 1551 C CA . LEU A 1 201 ? 7.16 -37.656 -11.852 1 97.19 201 LEU A CA 1
ATOM 1552 C C . LEU A 1 201 ? 6.902 -36.156 -12.008 1 97.19 201 LEU A C 1
ATOM 1554 O O . LEU A 1 201 ? 6.301 -35.75 -13 1 97.19 201 LEU A O 1
ATOM 1558 N N . VAL A 1 202 ? 7.371 -35.375 -11.039 1 97.69 202 VAL A N 1
ATOM 1559 C CA . VAL A 1 202 ? 7.145 -33.938 -11.164 1 97.69 202 VAL A CA 1
ATOM 1560 C C . VAL A 1 202 ? 7.961 -33.406 -12.328 1 97.69 202 VAL A C 1
ATOM 1562 O O . VAL A 1 202 ? 7.52 -32.469 -13.031 1 97.69 202 VAL A O 1
ATOM 1565 N N . ALA A 1 203 ? 9.102 -33.938 -12.578 1 97.94 203 ALA A N 1
ATOM 1566 C CA . ALA A 1 203 ? 9.906 -33.5 -13.727 1 97.94 203 ALA A CA 1
ATOM 1567 C C . ALA A 1 203 ? 9.195 -33.812 -15.039 1 97.94 203 ALA A C 1
ATOM 1569 O O . ALA A 1 203 ? 9.242 -33.031 -15.984 1 97.94 203 ALA A O 1
ATOM 1570 N N . PHE A 1 204 ? 8.547 -34.969 -14.969 1 97.81 204 PHE A N 1
ATOM 1571 C CA . PHE A 1 204 ? 7.824 -35.375 -16.172 1 97.81 204 PHE A CA 1
ATOM 1572 C C . PHE A 1 204 ? 6.613 -34.5 -16.406 1 97.81 204 PHE A C 1
ATOM 1574 O O . PHE A 1 204 ? 6.438 -33.969 -17.5 1 97.81 204 PHE A O 1
ATOM 1581 N N . HIS A 1 205 ? 5.812 -34.312 -15.445 1 96.88 205 HIS A N 1
ATOM 1582 C CA . HIS A 1 205 ? 4.574 -33.562 -15.586 1 96.88 205 HIS A CA 1
ATOM 1583 C C . HIS A 1 205 ? 4.855 -32.094 -15.883 1 96.88 205 HIS A C 1
ATOM 1585 O O . HIS A 1 205 ? 4.121 -31.453 -16.641 1 96.88 205 HIS A O 1
ATOM 1591 N N . CYS A 1 206 ? 5.965 -31.516 -15.234 1 97.06 206 CYS A N 1
ATOM 1592 C CA . CYS A 1 206 ? 6.285 -30.109 -15.383 1 97.06 206 CYS A CA 1
ATOM 1593 C C . CYS A 1 206 ? 7.312 -29.891 -16.484 1 97.06 206 CYS A C 1
ATOM 1595 O O . CYS A 1 206 ? 7.82 -28.781 -16.656 1 97.06 206 CYS A O 1
ATOM 1597 N N . GLU A 1 207 ? 7.629 -30.969 -17.203 1 95.5 207 GLU A N 1
ATOM 1598 C CA . GLU A 1 207 ? 8.484 -30.953 -18.391 1 95.5 207 GLU A CA 1
ATOM 1599 C C . GLU A 1 207 ? 9.852 -30.344 -18.078 1 95.5 207 GLU A C 1
ATOM 1601 O O . GLU A 1 207 ? 10.328 -29.484 -18.812 1 95.5 207 GLU A O 1
ATOM 1606 N N . LEU A 1 208 ? 10.297 -30.812 -16.938 1 97.25 208 LEU A N 1
ATOM 1607 C CA . LEU A 1 208 ? 11.656 -30.438 -16.562 1 97.25 208 LEU A CA 1
ATOM 1608 C C . LEU A 1 208 ? 12.672 -31.422 -17.125 1 97.25 208 LEU A C 1
ATOM 1610 O O . LEU A 1 208 ? 13.039 -32.406 -16.469 1 97.25 208 LEU A O 1
ATOM 1614 N N . THR A 1 209 ? 13.164 -31.219 -18.266 1 94.94 209 THR A N 1
ATOM 1615 C CA . THR A 1 209 ? 13.891 -32.188 -19.094 1 94.94 209 THR A CA 1
ATOM 1616 C C . THR A 1 209 ? 15.195 -32.594 -18.406 1 94.94 209 THR A C 1
ATOM 1618 O O . THR A 1 209 ? 15.523 -33.781 -18.359 1 94.94 209 THR A O 1
ATOM 1621 N N . HIS A 1 210 ? 15.805 -31.562 -17.922 1 95.56 210 HIS A N 1
ATOM 1622 C CA . HIS A 1 210 ? 17.094 -31.859 -17.312 1 95.56 210 HIS A CA 1
ATOM 1623 C C . HIS A 1 210 ? 16.938 -32.781 -16.094 1 95.56 210 HIS A C 1
ATOM 1625 O O . HIS A 1 210 ? 17.625 -33.781 -15.977 1 95.56 210 HIS A O 1
ATOM 1631 N N . ILE A 1 211 ? 16.031 -32.5 -15.227 1 97.31 211 ILE A N 1
ATOM 1632 C CA . ILE A 1 211 ? 15.789 -33.312 -14.039 1 97.31 211 ILE A CA 1
ATOM 1633 C C . ILE A 1 211 ? 15.266 -34.688 -14.445 1 97.31 211 ILE A C 1
ATOM 1635 O O . ILE A 1 211 ? 15.656 -35.719 -13.867 1 97.31 211 ILE A O 1
ATOM 1639 N N . LEU A 1 212 ? 14.57 -34.812 -15.359 1 96.88 212 LEU A N 1
ATOM 1640 C CA . LEU A 1 212 ? 14 -36.062 -15.828 1 96.88 212 LEU A CA 1
ATOM 1641 C C . LEU A 1 212 ? 15.094 -37.031 -16.312 1 96.88 212 LEU A C 1
ATOM 1643 O O . LEU A 1 212 ? 15.109 -38.188 -15.938 1 96.88 212 LEU A O 1
ATOM 1647 N N . THR A 1 213 ? 15.836 -36.438 -17.203 1 95.38 213 THR A N 1
ATOM 1648 C CA . THR A 1 213 ? 16.906 -37.25 -17.75 1 95.38 213 THR A CA 1
ATOM 1649 C C . THR A 1 213 ? 17.781 -37.812 -16.641 1 95.38 213 THR A C 1
ATOM 1651 O O . THR A 1 213 ? 18.109 -39 -16.672 1 95.38 213 THR A O 1
ATOM 1654 N N . GLN A 1 214 ? 18.062 -37 -15.664 1 95.5 214 GLN A N 1
ATOM 1655 C CA . GLN A 1 214 ? 18.891 -37.469 -14.555 1 95.5 214 GLN A CA 1
ATOM 1656 C C . GLN A 1 214 ? 18.172 -38.531 -13.719 1 95.5 214 GLN A C 1
ATOM 1658 O O . GLN A 1 214 ? 18.781 -39.5 -13.281 1 95.5 214 GLN A O 1
ATOM 1663 N N . CYS A 1 215 ? 16.938 -38.406 -13.539 1 96.5 215 CYS A N 1
ATOM 1664 C CA . CYS A 1 215 ? 16.156 -39.375 -12.789 1 96.5 215 CYS A CA 1
ATOM 1665 C C . CYS A 1 215 ? 16.094 -40.719 -13.516 1 96.5 215 CYS A C 1
ATOM 1667 O O . CYS A 1 215 ? 16.203 -41.75 -12.898 1 96.5 215 CYS A O 1
ATOM 1669 N N . VAL A 1 216 ? 15.914 -40.688 -14.781 1 95.38 216 VAL A N 1
ATOM 1670 C CA . VAL A 1 216 ? 15.82 -41.906 -15.578 1 95.38 216 VAL A CA 1
ATOM 1671 C C . VAL A 1 216 ? 17.125 -42.688 -15.492 1 95.38 216 VAL A C 1
ATOM 1673 O O . VAL A 1 216 ? 17.125 -43.906 -15.297 1 95.38 216 VAL A O 1
ATOM 1676 N N . HIS A 1 217 ? 18.203 -41.969 -15.523 1 91.88 217 HIS A N 1
ATOM 1677 C CA . HIS A 1 217 ? 19.516 -42.594 -15.414 1 91.88 217 HIS A CA 1
ATOM 1678 C C . HIS A 1 217 ? 19.703 -43.219 -14.031 1 91.88 217 HIS A C 1
ATOM 1680 O O . HIS A 1 217 ? 20.188 -44.344 -13.914 1 91.88 217 HIS A O 1
ATOM 1686 N N . ARG A 1 218 ? 19.25 -42.562 -13.141 1 92.81 218 ARG A N 1
ATOM 1687 C CA . ARG A 1 218 ? 19.391 -43.062 -11.773 1 92.81 218 ARG A CA 1
ATOM 1688 C C . ARG A 1 218 ? 18.547 -44.312 -11.531 1 92.81 218 ARG A C 1
ATOM 1690 O O . ARG A 1 218 ? 19 -45.25 -10.883 1 92.81 218 ARG A O 1
ATOM 1697 N N . VAL A 1 219 ? 17.359 -44.375 -11.984 1 92.12 219 VAL A N 1
ATOM 1698 C CA . VAL A 1 219 ? 16.453 -45.5 -11.797 1 92.12 219 VAL A CA 1
ATOM 1699 C C . VAL A 1 219 ? 16.938 -46.688 -12.617 1 92.12 219 VAL A C 1
ATOM 1701 O O . VAL A 1 219 ? 16.859 -47.812 -12.164 1 92.12 219 VAL A O 1
ATOM 1704 N N . ALA A 1 220 ? 17.531 -46.438 -13.695 1 91.62 220 ALA A N 1
ATOM 1705 C CA . ALA A 1 220 ? 18.031 -47.531 -14.555 1 91.62 220 ALA A CA 1
ATOM 1706 C C . ALA A 1 220 ? 19.188 -48.281 -13.883 1 91.62 220 ALA A C 1
ATOM 1708 O O . ALA A 1 220 ? 19.344 -49.469 -14.086 1 91.62 220 ALA A O 1
ATOM 1709 N N . ARG A 1 221 ? 19.875 -47.562 -13.125 1 86.44 221 ARG A N 1
ATOM 1710 C CA . ARG A 1 221 ? 21.031 -48.156 -12.461 1 86.44 221 ARG A CA 1
ATOM 1711 C C . ARG A 1 221 ? 20.641 -48.781 -11.133 1 86.44 221 ARG A C 1
ATOM 1713 O O . ARG A 1 221 ? 21.469 -49.406 -10.461 1 86.44 221 ARG A O 1
ATOM 1720 N N . SER A 1 222 ? 19.375 -48.844 -10.891 1 84.12 222 SER A N 1
ATOM 1721 C CA . SER A 1 222 ? 18.922 -49.344 -9.602 1 84.12 222 SER A CA 1
ATOM 1722 C C . SER A 1 222 ? 18.391 -50.781 -9.727 1 84.12 222 SER A C 1
ATOM 1724 O O . SER A 1 222 ? 18.344 -51.344 -10.82 1 84.12 222 SER A O 1
ATOM 1726 N N . ASP A 1 223 ? 18.094 -51.281 -8.453 1 81.06 223 ASP A N 1
ATOM 1727 C CA . ASP A 1 223 ? 17.625 -52.656 -8.422 1 81.06 223 ASP A CA 1
ATOM 1728 C C . ASP A 1 223 ? 16.109 -52.719 -8.391 1 81.06 223 ASP A C 1
ATOM 1730 O O . ASP A 1 223 ? 15.531 -53.75 -8.023 1 81.06 223 ASP A O 1
ATOM 1734 N N . LEU A 1 224 ? 15.469 -51.656 -8.945 1 82.31 224 LEU A N 1
ATOM 1735 C CA . LEU A 1 224 ? 14.008 -51.656 -8.992 1 82.31 224 LEU A CA 1
ATOM 1736 C C . LEU A 1 224 ? 13.492 -52.625 -10.055 1 82.31 224 LEU A C 1
ATOM 1738 O O . LEU A 1 224 ? 13.977 -52.625 -11.195 1 82.31 224 LEU A O 1
ATOM 1742 N N . ASP A 1 225 ? 12.609 -53.469 -9.562 1 82.25 225 ASP A N 1
ATOM 1743 C CA . ASP A 1 225 ? 12.195 -54.531 -10.461 1 82.25 225 ASP A CA 1
ATOM 1744 C C . ASP A 1 225 ? 11.234 -54.031 -11.531 1 82.25 225 ASP A C 1
ATOM 1746 O O . ASP A 1 225 ? 10.719 -52.906 -11.414 1 82.25 225 ASP A O 1
ATOM 1750 N N . ASP A 1 226 ? 10.906 -54.875 -12.516 1 81.88 226 ASP A N 1
ATOM 1751 C CA . ASP A 1 226 ? 10.141 -54.469 -13.695 1 81.88 226 ASP A CA 1
ATOM 1752 C C . ASP A 1 226 ? 8.672 -54.25 -13.344 1 81.88 226 ASP A C 1
ATOM 1754 O O . ASP A 1 226 ? 8.023 -53.375 -13.922 1 81.88 226 ASP A O 1
ATOM 1758 N N . VAL A 1 227 ? 8.211 -55 -12.383 1 83.19 227 VAL A N 1
ATOM 1759 C CA . VAL A 1 227 ? 6.816 -54.844 -11.969 1 83.19 227 VAL A CA 1
ATOM 1760 C C . VAL A 1 227 ? 6.594 -53.469 -11.336 1 83.19 227 VAL A C 1
ATOM 1762 O O . VAL A 1 227 ? 5.621 -52.781 -11.656 1 83.19 227 VAL A O 1
ATOM 1765 N N . SER A 1 228 ? 7.504 -53.031 -10.562 1 83.69 228 SER A N 1
ATOM 1766 C CA . SER A 1 228 ? 7.422 -51.75 -9.906 1 83.69 228 SER A CA 1
ATOM 1767 C C . SER A 1 228 ? 7.52 -50.594 -10.914 1 83.69 228 SER A C 1
ATOM 1769 O O . SER A 1 228 ? 6.812 -49.594 -10.805 1 83.69 228 SER A O 1
ATOM 1771 N N . LEU A 1 229 ? 8.375 -50.719 -11.82 1 89.19 229 LEU A N 1
ATOM 1772 C CA . LEU A 1 229 ? 8.562 -49.719 -12.859 1 89.19 229 LEU A CA 1
ATOM 1773 C C . LEU A 1 229 ? 7.27 -49.5 -13.625 1 89.19 229 LEU A C 1
ATOM 1775 O O . LEU A 1 229 ? 6.863 -48.344 -13.82 1 89.19 229 LEU A O 1
ATOM 1779 N N . GLU A 1 230 ? 6.707 -50.656 -14.016 1 88.19 230 GLU A N 1
ATOM 1780 C CA . GLU A 1 230 ? 5.512 -50.562 -14.852 1 88.19 230 GLU A CA 1
ATOM 1781 C C . GLU A 1 230 ? 4.324 -50.031 -14.055 1 88.19 230 GLU A C 1
ATOM 1783 O O . GLU A 1 230 ? 3.449 -49.375 -14.617 1 88.19 230 GLU A O 1
ATOM 1788 N N . LYS A 1 231 ? 4.273 -50.188 -12.797 1 87.44 231 LYS A N 1
ATOM 1789 C CA . LYS A 1 231 ? 3.145 -49.781 -11.969 1 87.44 231 LYS A CA 1
ATOM 1790 C C . LYS A 1 231 ? 3.303 -48.344 -11.516 1 87.44 231 LYS A C 1
ATOM 1792 O O . LYS A 1 231 ? 2.314 -47.625 -11.359 1 87.44 231 LYS A O 1
ATOM 1797 N N . GLU A 1 232 ? 4.586 -47.906 -11.391 1 89.38 232 GLU A N 1
ATOM 1798 C CA . GLU A 1 232 ? 4.797 -46.625 -10.703 1 89.38 232 GLU A CA 1
ATOM 1799 C C . GLU A 1 232 ? 5.195 -45.531 -11.688 1 89.38 232 GLU A C 1
ATOM 1801 O O . GLU A 1 232 ? 5.078 -44.344 -11.383 1 89.38 232 GLU A O 1
ATOM 1806 N N . LEU A 1 233 ? 5.699 -45.812 -12.797 1 92.88 233 LEU A N 1
ATOM 1807 C CA . LEU A 1 233 ? 6.16 -44.812 -13.766 1 92.88 233 LEU A CA 1
ATOM 1808 C C . LEU A 1 233 ? 5.262 -44.781 -14.992 1 92.88 233 LEU A C 1
ATOM 1810 O O . LEU A 1 233 ? 4.621 -45.781 -15.32 1 92.88 233 LEU A O 1
ATOM 1814 N N . PRO A 1 234 ? 5.152 -43.688 -15.602 1 94.19 234 PRO A N 1
ATOM 1815 C CA . PRO A 1 234 ? 4.461 -43.656 -16.891 1 94.19 234 PRO A CA 1
ATOM 1816 C C . PRO A 1 234 ? 5.09 -44.625 -17.906 1 94.19 234 PRO A C 1
ATOM 1818 O O . PRO A 1 234 ? 6.297 -44.875 -17.859 1 94.19 234 PRO A O 1
ATOM 1821 N N . ILE A 1 235 ? 4.27 -45.094 -18.688 1 93.25 235 ILE A N 1
ATOM 1822 C CA . ILE A 1 235 ? 4.633 -46.125 -19.641 1 93.25 235 ILE A CA 1
ATOM 1823 C C . ILE A 1 235 ? 5.867 -45.719 -20.438 1 93.25 235 ILE A C 1
ATOM 1825 O O . ILE A 1 235 ? 6.789 -46.5 -20.641 1 93.25 235 ILE A O 1
ATOM 1829 N N . GLU A 1 236 ? 5.77 -44.469 -20.828 1 93.94 236 GLU A N 1
ATOM 1830 C CA . GLU A 1 236 ? 6.871 -43.969 -21.641 1 93.94 236 GLU A CA 1
ATOM 1831 C C . GLU A 1 236 ? 8.188 -44 -20.859 1 93.94 236 GLU A C 1
ATOM 1833 O O . GLU A 1 236 ? 9.227 -44.375 -21.406 1 93.94 236 GLU A O 1
ATOM 1838 N N . VAL A 1 237 ? 8.07 -43.688 -19.625 1 95.31 237 VAL A N 1
ATOM 1839 C CA . VAL A 1 237 ? 9.273 -43.594 -18.812 1 95.31 237 VAL A CA 1
ATOM 1840 C C . VAL A 1 237 ? 9.766 -45 -18.469 1 95.31 237 VAL A C 1
ATOM 1842 O O . VAL A 1 237 ? 10.977 -45.25 -18.469 1 95.31 237 VAL A O 1
ATOM 1845 N N . SER A 1 238 ? 8.883 -45.938 -18.188 1 92.56 238 SER A N 1
ATOM 1846 C CA . SER A 1 238 ? 9.25 -47.312 -17.891 1 92.56 238 SER A CA 1
ATOM 1847 C C . SER A 1 238 ? 9.992 -47.938 -19.047 1 92.56 238 SER A C 1
ATOM 1849 O O . SER A 1 238 ? 10.953 -48.688 -18.859 1 92.56 238 SER A O 1
ATOM 1851 N N . ARG A 1 239 ? 9.422 -47.594 -20.188 1 91 239 ARG A N 1
ATOM 1852 C CA . ARG A 1 239 ? 10.07 -48.125 -21.391 1 91 239 ARG A CA 1
ATOM 1853 C C . ARG A 1 239 ? 11.5 -47.594 -21.516 1 91 239 ARG A C 1
ATOM 1855 O O . ARG A 1 239 ? 12.414 -48.344 -21.859 1 91 239 ARG A O 1
ATOM 1862 N N . ASP A 1 240 ? 11.664 -46.406 -21.219 1 91.56 240 ASP A N 1
ATOM 1863 C CA . ASP A 1 240 ? 12.984 -45.781 -21.281 1 91.56 240 ASP A CA 1
ATOM 1864 C C . ASP A 1 240 ? 13.945 -46.438 -20.281 1 91.56 240 ASP A C 1
ATOM 1866 O O . ASP A 1 240 ? 15.109 -46.688 -20.625 1 91.56 240 ASP A O 1
ATOM 1870 N N . VAL A 1 241 ? 13.555 -46.656 -19.109 1 92.5 241 VAL A N 1
ATOM 1871 C CA . VAL A 1 241 ? 14.383 -47.25 -18.078 1 92.5 241 VAL A CA 1
ATOM 1872 C C . VAL A 1 241 ? 14.805 -48.656 -18.516 1 92.5 241 VAL A C 1
ATOM 1874 O O . VAL A 1 241 ? 15.977 -49.031 -18.391 1 92.5 241 VAL A O 1
ATOM 1877 N N . LYS A 1 242 ? 13.844 -49.5 -19.047 1 92 242 LYS A N 1
ATOM 1878 C CA . LYS A 1 242 ? 14.109 -50.875 -19.469 1 92 242 LYS A CA 1
ATOM 1879 C C . LYS A 1 242 ? 15.078 -50.906 -20.641 1 92 242 LYS A C 1
ATOM 1881 O O . LYS A 1 242 ? 15.945 -51.781 -20.719 1 92 242 LYS A O 1
ATOM 1886 N N . SER A 1 243 ? 14.742 -50 -21.531 1 90.38 243 SER A N 1
ATOM 1887 C CA . SER A 1 243 ? 15.641 -49.938 -22.672 1 90.38 243 SER A CA 1
ATOM 1888 C C . SER A 1 243 ? 17.078 -49.656 -22.25 1 90.38 243 SER A C 1
ATOM 1890 O O . SER A 1 243 ? 18.016 -50.25 -22.766 1 90.38 243 SER A O 1
ATOM 1892 N N . LEU A 1 244 ? 17.188 -48.812 -21.328 1 90.5 244 LEU A N 1
ATOM 1893 C CA . LEU A 1 244 ? 18.516 -48.469 -20.828 1 90.5 244 LEU A CA 1
ATOM 1894 C C . LEU A 1 244 ? 19.141 -49.656 -20.109 1 90.5 244 LEU A C 1
ATOM 1896 O O . LEU A 1 244 ? 20.359 -49.875 -20.188 1 90.5 244 LEU A O 1
ATOM 1900 N N . ARG A 1 245 ? 18.359 -50.562 -19.312 1 88.12 245 ARG A N 1
ATOM 1901 C CA . ARG A 1 245 ? 18.844 -51.75 -18.609 1 88.12 245 ARG A CA 1
ATOM 1902 C C . ARG A 1 245 ? 19.328 -52.812 -19.594 1 88.12 245 ARG A C 1
ATOM 1904 O O . ARG A 1 245 ? 20.328 -53.469 -19.344 1 88.12 245 ARG A O 1
ATOM 1911 N N . CYS A 1 246 ? 18.562 -53.281 -20.547 1 84.88 246 CYS A N 1
ATOM 1912 C CA . CYS A 1 246 ? 18.906 -54.281 -21.562 1 84.88 246 CYS A CA 1
ATOM 1913 C C . CYS A 1 246 ? 20.234 -53.938 -22.219 1 84.88 246 CYS A C 1
ATOM 1915 O O . CYS A 1 246 ? 21.016 -54.844 -22.531 1 84.88 246 CYS A O 1
ATOM 1917 N N . LYS A 1 247 ? 20.312 -52.812 -22.562 1 80.62 247 LYS A N 1
ATOM 1918 C CA . LYS A 1 247 ? 21.531 -52.438 -23.234 1 80.62 247 LYS A CA 1
ATOM 1919 C C . LYS A 1 247 ? 22.75 -52.688 -22.359 1 80.62 247 LYS A C 1
ATOM 1921 O O . LYS A 1 247 ? 23.828 -53.031 -22.844 1 80.62 247 LYS A O 1
ATOM 1926 N N . SER A 1 248 ? 22.438 -52.688 -21.219 1 66.62 248 SER A N 1
ATOM 1927 C CA . SER A 1 248 ? 23.578 -52.812 -20.312 1 66.62 248 SER A CA 1
ATOM 1928 C C . SER A 1 248 ? 23.922 -54.281 -20.047 1 66.62 248 SER A C 1
ATOM 1930 O O . SER A 1 248 ? 25.094 -54.625 -19.828 1 66.62 248 SER A O 1
ATOM 1932 N N . HIS A 1 249 ? 22.953 -55.625 -19.906 1 60.09 249 HIS A N 1
ATOM 1933 C CA . HIS A 1 249 ? 23.188 -57.031 -19.562 1 60.09 249 HIS A CA 1
ATOM 1934 C C . HIS A 1 249 ? 23.312 -57.875 -20.812 1 60.09 249 HIS A C 1
ATOM 1936 O O . HIS A 1 249 ? 23.281 -59.125 -20.734 1 60.09 249 HIS A O 1
ATOM 1942 N N . THR A 1 250 ? 23.188 -57.938 -22.203 1 48.72 250 THR A N 1
ATOM 1943 C CA . THR A 1 250 ? 23.25 -58.781 -23.391 1 48.72 250 THR A CA 1
ATOM 1944 C C . THR A 1 250 ? 24.484 -59.656 -23.375 1 48.72 250 THR A C 1
ATOM 1946 O O . THR A 1 250 ? 25.562 -59.25 -23.797 1 48.72 250 THR A O 1
ATOM 1949 N N . LYS A 1 251 ? 24.562 -60.438 -22.141 1 46.31 251 LYS A N 1
ATOM 1950 C CA . LYS A 1 251 ? 25.422 -61.531 -22.562 1 46.31 251 LYS A CA 1
ATOM 1951 C C . LYS A 1 251 ? 24.75 -62.375 -23.656 1 46.31 251 LYS A C 1
ATOM 1953 O O . LYS A 1 251 ? 23.547 -62.656 -23.594 1 46.31 251 LYS A O 1
ATOM 1958 N N . PRO A 1 252 ? 24.984 -62.375 -25 1 47.19 252 PRO A N 1
ATOM 1959 C CA . PRO A 1 252 ? 24.422 -63.031 -26.172 1 47.19 252 PRO A CA 1
ATOM 1960 C C . PRO A 1 252 ? 23.594 -64.25 -25.812 1 47.19 252 PRO A C 1
ATOM 1962 O O . PRO A 1 252 ? 22.547 -64.5 -26.422 1 47.19 252 PRO A O 1
ATOM 1965 N N . GLY A 1 253 ? 24.125 -65.312 -25.016 1 43.41 253 GLY A N 1
ATOM 1966 C CA . GLY A 1 253 ? 23.812 -66.75 -25.062 1 43.41 253 GLY A CA 1
ATOM 1967 C C . GLY A 1 253 ? 22.547 -67.125 -24.297 1 43.41 253 GLY A C 1
ATOM 1968 O O . GLY A 1 253 ? 22.094 -68.25 -24.344 1 43.41 253 GLY A O 1
ATOM 1969 N N . SER A 1 254 ? 22.016 -66.438 -22.922 1 49.19 254 SER A N 1
ATOM 1970 C CA . SER A 1 254 ? 21.531 -67.312 -21.859 1 49.19 254 SER A CA 1
ATOM 1971 C C . SER A 1 254 ? 20.031 -67.5 -21.953 1 49.19 254 SER A C 1
ATOM 1973 O O . SER A 1 254 ? 19.25 -66.625 -21.641 1 49.19 254 SER A O 1
ATOM 1975 N N . VAL A 1 255 ? 19.266 -67.375 -23.297 1 52.75 255 VAL A N 1
ATOM 1976 C CA . VAL A 1 255 ? 17.906 -67.625 -23.734 1 52.75 255 VAL A CA 1
ATOM 1977 C C . VAL A 1 255 ? 17.125 -68.312 -22.625 1 52.75 255 VAL A C 1
ATOM 1979 O O . VAL A 1 255 ? 17.547 -69.375 -22.125 1 52.75 255 VAL A O 1
ATOM 1982 N N . LYS A 1 256 ? 16.25 -67 -21.844 1 65.69 256 LYS A N 1
ATOM 1983 C CA . LYS A 1 256 ? 15.383 -67.562 -20.828 1 65.69 256 LYS A CA 1
ATOM 1984 C C . LYS A 1 256 ? 14.773 -68.875 -21.328 1 65.69 256 LYS A C 1
ATOM 1986 O O . LYS A 1 256 ? 14.328 -68.938 -22.469 1 65.69 256 LYS A O 1
ATOM 1991 N N . SER A 1 257 ? 15.086 -69.625 -20.828 1 77.5 257 SER A N 1
ATOM 1992 C CA . SER A 1 257 ? 14.57 -70.938 -21.156 1 77.5 257 SER A CA 1
ATOM 1993 C C . SER A 1 257 ? 13.055 -70.938 -21.328 1 77.5 257 SER A C 1
ATOM 1995 O O . SER A 1 257 ? 12.383 -70 -20.844 1 77.5 257 SER A O 1
ATOM 1997 N N . GLU A 1 258 ? 12.508 -71.625 -22.188 1 71.88 258 GLU A N 1
ATOM 1998 C CA . GLU A 1 258 ? 11.07 -71.75 -22.406 1 71.88 258 GLU A CA 1
ATOM 1999 C C . GLU A 1 258 ? 10.328 -71.938 -21.094 1 71.88 258 GLU A C 1
ATOM 2001 O O . GLU A 1 258 ? 9.234 -71.438 -20.906 1 71.88 258 GLU A O 1
ATOM 2006 N N . GLU A 1 259 ? 10.992 -72.625 -20.297 1 81.5 259 GLU A N 1
ATOM 2007 C CA . GLU A 1 259 ? 10.391 -72.875 -18.984 1 81.5 259 GLU A CA 1
ATOM 2008 C C . GLU A 1 259 ? 10.312 -71.625 -18.156 1 81.5 259 GLU A C 1
ATOM 2010 O O . GLU A 1 259 ? 9.32 -71.375 -17.453 1 81.5 259 GLU A O 1
ATOM 2015 N N . GLU A 1 260 ? 11.266 -70.812 -18.234 1 82.12 260 GLU A N 1
ATOM 2016 C CA . GLU A 1 260 ? 11.289 -69.562 -17.453 1 82.12 260 GLU A CA 1
ATOM 2017 C C . GLU A 1 260 ? 10.273 -68.562 -17.969 1 82.12 260 GLU A C 1
ATOM 2019 O O . GLU A 1 260 ? 9.641 -67.812 -17.203 1 82.12 260 GLU A O 1
ATOM 2024 N N . ALA A 1 261 ? 10.117 -68.438 -19.234 1 85.81 261 ALA A N 1
ATOM 2025 C CA . ALA A 1 261 ? 9.133 -67.562 -19.859 1 85.81 261 ALA A CA 1
ATOM 2026 C C . ALA A 1 261 ? 7.715 -67.938 -19.484 1 85.81 261 ALA A C 1
ATOM 2028 O O . ALA A 1 261 ? 6.867 -67.125 -19.234 1 85.81 261 ALA A O 1
ATOM 2029 N N . LEU A 1 262 ? 7.633 -69.188 -19.562 1 82.25 262 LEU A N 1
ATOM 2030 C CA . LEU A 1 262 ? 6.312 -69.688 -19.188 1 82.25 262 LEU A CA 1
ATOM 2031 C C . LEU A 1 262 ? 6.016 -69.375 -17.719 1 82.25 262 LEU A C 1
ATOM 2033 O O . LEU A 1 262 ? 4.895 -69 -17.375 1 82.25 262 LEU A O 1
ATOM 2037 N N . ARG A 1 263 ? 6.91 -69.5 -16.828 1 84.5 263 ARG A N 1
ATOM 2038 C CA . ARG A 1 263 ? 6.781 -69.25 -15.406 1 84.5 263 ARG A CA 1
ATOM 2039 C C . ARG A 1 263 ? 6.43 -67.75 -15.164 1 84.5 263 ARG A C 1
ATOM 2041 O O . ARG A 1 263 ? 5.551 -67.438 -14.359 1 84.5 263 ARG A O 1
ATOM 2048 N N . GLU A 1 264 ? 7.133 -66.812 -16.078 1 84.12 264 GLU A N 1
ATOM 2049 C CA . GLU A 1 264 ? 6.895 -65.375 -15.945 1 84.12 264 GLU A CA 1
ATOM 2050 C C . GLU A 1 264 ? 5.492 -65 -16.406 1 84.12 264 GLU A C 1
ATOM 2052 O O . GLU A 1 264 ? 4.836 -64.188 -15.812 1 84.12 264 GLU A O 1
ATOM 2057 N N . LYS A 1 265 ? 5.133 -65.688 -17.266 1 86 265 LYS A N 1
ATOM 2058 C CA . LYS A 1 265 ? 3.775 -65.5 -17.766 1 86 265 LYS A CA 1
ATOM 2059 C C . LYS A 1 265 ? 2.736 -65.938 -16.719 1 86 265 LYS A C 1
ATOM 2061 O O . LYS A 1 265 ? 1.739 -65.188 -16.516 1 86 265 LYS A O 1
ATOM 2066 N N . ARG A 1 266 ? 2.916 -66.812 -16.219 1 85.75 266 ARG A N 1
ATOM 2067 C CA . ARG A 1 266 ? 1.982 -67.312 -15.227 1 85.75 266 ARG A CA 1
ATOM 2068 C C . ARG A 1 266 ? 1.948 -66.438 -14 1 85.75 266 ARG A C 1
ATOM 2070 O O . ARG A 1 266 ? 0.883 -66.188 -13.43 1 85.75 266 ARG A O 1
ATOM 2077 N N . ILE A 1 267 ? 3.066 -65.875 -13.641 1 88.75 267 ILE A N 1
ATOM 2078 C CA . ILE A 1 267 ? 3.145 -65 -12.5 1 88.75 267 ILE A CA 1
ATOM 2079 C C . ILE A 1 267 ? 2.385 -63.719 -12.812 1 88.75 267 ILE A C 1
ATOM 2081 O O . ILE A 1 267 ? 1.634 -63.219 -11.977 1 88.75 267 ILE A O 1
ATOM 2085 N N . LYS A 1 268 ? 2.488 -63.344 -14.055 1 89.38 268 LYS A N 1
ATOM 2086 C CA . LYS A 1 268 ? 1.787 -62.156 -14.508 1 89.38 268 LYS A CA 1
ATOM 2087 C C . LYS A 1 268 ? 0.276 -62.375 -14.492 1 89.38 268 LYS A C 1
ATOM 2089 O O . LYS A 1 268 ? -0.481 -61.438 -14.18 1 89.38 268 LYS A O 1
ATOM 2094 N N . GLN A 1 269 ? 0.033 -63.438 -14.836 1 90.25 269 GLN A N 1
ATOM 2095 C CA . GLN A 1 269 ? -1.389 -63.781 -14.82 1 90.25 269 GLN A CA 1
ATOM 2096 C C . GLN A 1 269 ? -1.942 -63.75 -13.398 1 90.25 269 GLN A C 1
ATOM 2098 O O . GLN A 1 269 ? -3.062 -63.281 -13.172 1 90.25 269 GLN A O 1
ATOM 2103 N N . ILE A 1 270 ? -1.194 -64.188 -12.516 1 90.25 270 ILE A N 1
ATOM 2104 C CA . ILE A 1 270 ? -1.595 -64.188 -11.117 1 90.25 270 ILE A CA 1
ATOM 2105 C C . ILE A 1 270 ? -1.739 -62.75 -10.617 1 90.25 270 ILE A C 1
ATOM 2107 O O . ILE A 1 270 ? -2.717 -62.438 -9.945 1 90.25 270 ILE A O 1
ATOM 2111 N N . HIS A 1 271 ? -0.857 -62 -11.023 1 91.25 271 HIS A N 1
ATOM 2112 C CA . HIS A 1 271 ? -0.897 -60.594 -10.625 1 91.25 271 HIS A CA 1
ATOM 2113 C C . HIS A 1 271 ? -2.082 -59.875 -11.258 1 91.25 271 HIS A C 1
ATOM 2115 O O . HIS A 1 271 ? -2.756 -59.094 -10.602 1 91.25 271 HIS A O 1
ATOM 2121 N N . LYS A 1 272 ? -2.275 -60.125 -12.359 1 89.69 272 LYS A N 1
ATOM 2122 C CA . LYS A 1 272 ? -3.43 -59.562 -13.039 1 89.69 272 LYS A CA 1
ATOM 2123 C C . LYS A 1 272 ? -4.73 -59.969 -12.352 1 89.69 272 LYS A C 1
ATOM 2125 O O . LYS A 1 272 ? -5.664 -59.156 -12.266 1 89.69 272 LYS A O 1
ATOM 2130 N N . ALA A 1 273 ? -4.738 -61.125 -12.125 1 91.06 273 ALA A N 1
ATOM 2131 C CA . ALA A 1 273 ? -5.926 -61.594 -11.414 1 91.06 273 ALA A CA 1
ATOM 2132 C C . ALA A 1 273 ? -6.105 -60.844 -10.102 1 91.06 273 ALA A C 1
ATOM 2134 O O . ALA A 1 273 ? -7.227 -60.5 -9.711 1 91.06 273 ALA A O 1
ATOM 2135 N N . LEU A 1 274 ? -4.973 -60.625 -9.312 1 89.38 274 LEU A N 1
ATOM 2136 C CA . LEU A 1 274 ? -5.02 -59.875 -8.07 1 89.38 274 LEU A CA 1
ATOM 2137 C C . LEU A 1 274 ? -5.5 -58.438 -8.328 1 89.38 274 LEU A C 1
ATOM 2139 O O . LEU A 1 274 ? -6.289 -57.906 -7.555 1 89.38 274 LEU A O 1
ATOM 2143 N N . ASP A 1 275 ? -5.102 -57.906 -9.516 1 91.5 275 ASP A N 1
ATOM 2144 C CA . ASP A 1 275 ? -5.484 -56.562 -9.906 1 91.5 275 ASP A CA 1
ATOM 2145 C C . ASP A 1 275 ? -6.988 -56.469 -10.156 1 91.5 275 ASP A C 1
ATOM 2147 O O . ASP A 1 275 ? -7.594 -55.406 -9.945 1 91.5 275 ASP A O 1
ATOM 2151 N N . SER A 1 276 ? -7.461 -57.562 -10.609 1 90.88 276 SER A N 1
ATOM 2152 C CA . SER A 1 276 ? -8.883 -57.625 -10.922 1 90.88 276 SER A CA 1
ATOM 2153 C C . SER A 1 276 ? -9.703 -58.062 -9.719 1 90.88 276 SER A C 1
ATOM 2155 O O . SER A 1 276 ? -10.883 -58.406 -9.852 1 90.88 276 SER A O 1
ATOM 2157 N N . ASP A 1 277 ? -9.172 -58.188 -8.602 1 90.12 277 ASP A N 1
ATOM 2158 C CA . ASP A 1 277 ? -9.789 -58.562 -7.328 1 90.12 277 ASP A CA 1
ATOM 2159 C C . ASP A 1 277 ? -10.398 -59.969 -7.41 1 90.12 277 ASP A C 1
ATOM 2161 O O . ASP A 1 277 ? -11.477 -60.219 -6.859 1 90.12 277 ASP A O 1
ATOM 2165 N N . ASP A 1 278 ? -9.883 -60.781 -8.102 1 89.38 278 ASP A N 1
ATOM 2166 C CA . ASP A 1 278 ? -10.43 -62.125 -8.336 1 89.38 278 ASP A CA 1
ATOM 2167 C C . ASP A 1 278 ? -9.57 -63.188 -7.656 1 89.38 278 ASP A C 1
ATOM 2169 O O . ASP A 1 278 ? -8.758 -63.844 -8.305 1 89.38 278 ASP A O 1
ATOM 2173 N N . VAL A 1 279 ? -9.758 -63.469 -6.348 1 89.75 279 VAL A N 1
ATOM 2174 C CA . VAL A 1 279 ? -8.93 -64.375 -5.555 1 89.75 279 VAL A CA 1
ATOM 2175 C C . VAL A 1 279 ? -9.25 -65.812 -5.926 1 89.75 279 VAL A C 1
ATOM 2177 O O . VAL A 1 279 ? -8.383 -66.688 -5.852 1 89.75 279 VAL A O 1
ATOM 2180 N N . GLU A 1 280 ? -10.391 -66 -6.461 1 90.25 280 GLU A N 1
ATOM 2181 C CA . GLU A 1 280 ? -10.773 -67.375 -6.887 1 90.25 280 GLU A CA 1
ATOM 2182 C C . GLU A 1 280 ? -9.969 -67.812 -8.102 1 90.25 280 GLU A C 1
ATOM 2184 O O . GLU A 1 280 ? -9.523 -68.938 -8.18 1 90.25 280 GLU A O 1
ATOM 2189 N N . LEU A 1 281 ? -10 -66.938 -8.82 1 90.19 281 LEU A N 1
ATOM 2190 C CA . LEU A 1 281 ? -9.18 -67.188 -9.992 1 90.19 281 LEU A CA 1
ATOM 2191 C C . LEU A 1 281 ? -7.73 -67.5 -9.586 1 90.19 281 LEU A C 1
ATOM 2193 O O . LEU A 1 281 ? -7.062 -68.312 -10.18 1 90.19 281 LEU A O 1
ATOM 2197 N N . VAL A 1 282 ? -7.16 -66.75 -8.648 1 91.56 282 VAL A N 1
ATOM 2198 C CA . VAL A 1 282 ? -5.809 -66.938 -8.148 1 91.56 282 VAL A CA 1
ATOM 2199 C C . VAL A 1 282 ? -5.652 -68.375 -7.68 1 91.56 282 VAL A C 1
ATOM 2201 O O . VAL A 1 282 ? -4.691 -69.062 -8.047 1 91.56 282 VAL A O 1
ATOM 2204 N N . LYS A 1 283 ? -6.641 -68.938 -7.246 1 88.12 283 LYS A N 1
ATOM 2205 C CA . LYS A 1 283 ? -6.656 -70.312 -6.762 1 88.12 283 LYS A CA 1
ATOM 2206 C C . LYS A 1 283 ? -6.559 -71.312 -7.918 1 88.12 283 LYS A C 1
ATOM 2208 O O . LYS A 1 283 ? -5.797 -72.25 -7.852 1 88.12 283 LYS A O 1
ATOM 2213 N N . LEU A 1 284 ? -7.441 -70.812 -8.508 1 88.94 284 LEU A N 1
ATOM 2214 C CA . LEU A 1 284 ? -7.512 -71.75 -9.664 1 88.94 284 LEU A CA 1
ATOM 2215 C C . LEU A 1 284 ? -6.164 -71.812 -10.375 1 88.94 284 LEU A C 1
ATOM 2217 O O . LEU A 1 284 ? -5.691 -72.875 -10.703 1 88.94 284 LEU A O 1
ATOM 2221 N N . LEU A 1 285 ? -5.484 -70.75 -10.617 1 90.94 285 LEU A N 1
ATOM 2222 C CA . LEU A 1 285 ? -4.199 -70.625 -11.305 1 90.94 285 LEU A CA 1
ATOM 2223 C C . LEU A 1 285 ? -3.107 -71.375 -10.523 1 90.94 285 LEU A C 1
ATOM 2225 O O . LEU A 1 285 ? -2.217 -71.938 -11.125 1 90.94 285 LEU A O 1
ATOM 2229 N N . LEU A 1 286 ? -3.285 -71.375 -9.203 1 90.44 286 LEU A N 1
ATOM 2230 C CA . LEU A 1 286 ? -2.318 -72 -8.328 1 90.44 286 LEU A CA 1
ATOM 2231 C C . LEU A 1 286 ? -2.418 -73.5 -8.461 1 90.44 286 LEU A C 1
ATOM 2233 O O . LEU A 1 286 ? -1.403 -74.25 -8.414 1 90.44 286 LEU A O 1
ATOM 2237 N N . THR A 1 287 ? -3.676 -74 -8.633 1 86.69 287 THR A N 1
ATOM 2238 C CA . THR A 1 287 ? -3.941 -75.438 -8.711 1 86.69 287 THR A CA 1
ATOM 2239 C C . THR A 1 287 ? -3.484 -76 -10.062 1 86.69 287 THR A C 1
ATOM 2241 O O . THR A 1 287 ? -2.939 -77.125 -10.125 1 86.69 287 THR A O 1
ATOM 2244 N N . GLU A 1 288 ? -3.676 -75.062 -11 1 88.44 288 GLU A N 1
ATOM 2245 C CA . GLU A 1 288 ? -3.404 -75.562 -12.352 1 88.44 288 GLU A CA 1
ATOM 2246 C C . GLU A 1 288 ? -1.918 -75.438 -12.688 1 88.44 288 GLU A C 1
ATOM 2248 O O . GLU A 1 288 ? -1.425 -76.188 -13.562 1 88.44 288 GLU A O 1
ATOM 2253 N N . SER A 1 289 ? -1.354 -74.5 -11.906 1 85.38 289 SER A N 1
ATOM 2254 C CA . SER A 1 289 ? 0.055 -74.312 -12.203 1 85.38 289 SER A CA 1
ATOM 2255 C C . SER A 1 289 ? 0.951 -74.812 -11.086 1 85.38 289 SER A C 1
ATOM 2257 O O . SER A 1 289 ? 0.474 -75.125 -9.984 1 85.38 289 SER A O 1
ATOM 2259 N N . ASN A 1 290 ? 2.111 -75.25 -11.609 1 79.75 290 ASN A N 1
ATOM 2260 C CA . ASN A 1 290 ? 3.09 -75.688 -10.641 1 79.75 290 ASN A CA 1
ATOM 2261 C C . ASN A 1 290 ? 3.75 -74.562 -9.898 1 79.75 290 ASN A C 1
ATOM 2263 O O . ASN A 1 290 ? 4.875 -74.688 -9.414 1 79.75 290 ASN A O 1
ATOM 2267 N N . ILE A 1 291 ? 2.994 -73.312 -9.867 1 88.25 291 ILE A N 1
ATOM 2268 C CA . ILE A 1 291 ? 3.557 -72.125 -9.242 1 88.25 291 ILE A CA 1
ATOM 2269 C C . ILE A 1 291 ? 2.855 -71.875 -7.906 1 88.25 291 ILE A C 1
ATOM 2271 O O . ILE A 1 291 ? 1.628 -71.938 -7.82 1 88.25 291 ILE A O 1
ATOM 2275 N N . THR A 1 292 ? 3.732 -71.438 -6.848 1 89.94 292 THR A N 1
ATOM 2276 C CA . THR A 1 292 ? 3.164 -71.125 -5.535 1 89.94 292 THR A CA 1
ATOM 2277 C C . THR A 1 292 ? 2.949 -69.625 -5.336 1 89.94 292 THR A C 1
ATOM 2279 O O . THR A 1 292 ? 3.49 -68.812 -6.09 1 89.94 292 THR A O 1
ATOM 2282 N N . LEU A 1 293 ? 2.355 -69.25 -4.297 1 88.56 293 LEU A N 1
ATOM 2283 C CA . LEU A 1 293 ? 2.09 -67.812 -3.973 1 88.56 293 LEU A CA 1
ATOM 2284 C C . LEU A 1 293 ? 3.387 -67.125 -3.674 1 88.56 293 LEU A C 1
ATOM 2286 O O . LEU A 1 293 ? 3.551 -65.938 -4.074 1 88.56 293 LEU A O 1
ATOM 2290 N N . ASP A 1 294 ? 4.16 -67.812 -3.127 1 90 294 ASP A N 1
ATOM 2291 C CA . ASP A 1 294 ? 5.438 -67.25 -2.682 1 90 294 ASP A CA 1
ATOM 2292 C C . ASP A 1 294 ? 6.375 -67 -3.861 1 90 294 ASP A C 1
ATOM 2294 O O . ASP A 1 294 ? 7.047 -65.938 -3.934 1 90 294 ASP A O 1
ATOM 2298 N N . GLU A 1 295 ? 6.438 -67.875 -4.645 1 85.56 295 GLU A N 1
ATOM 2299 C CA . GLU A 1 295 ? 7.324 -67.812 -5.801 1 85.56 295 GLU A CA 1
ATOM 2300 C C . GLU A 1 295 ? 6.922 -66.625 -6.695 1 85.56 295 GLU A C 1
ATOM 2302 O O . GLU A 1 295 ? 7.773 -66 -7.332 1 85.56 295 GLU A O 1
ATOM 2307 N N . ALA A 1 296 ? 5.613 -66.438 -6.672 1 86.81 296 ALA A N 1
ATOM 2308 C CA . ALA A 1 296 ? 5.09 -65.375 -7.488 1 86.81 296 ALA A CA 1
ATOM 2309 C C . ALA A 1 296 ? 5.141 -64.062 -6.73 1 86.81 296 ALA A C 1
ATOM 2311 O O . ALA A 1 296 ? 4.746 -63 -7.258 1 86.81 296 ALA A O 1
ATOM 2312 N N . ASN A 1 297 ? 5.555 -64.062 -5.703 1 89.62 297 ASN A N 1
ATOM 2313 C CA . ASN A 1 297 ? 5.535 -62.938 -4.77 1 89.62 297 ASN A CA 1
ATOM 2314 C C . ASN A 1 297 ? 4.18 -62.219 -4.762 1 89.62 297 ASN A C 1
ATOM 2316 O O . ASN A 1 297 ? 4.113 -61 -4.73 1 89.62 297 ASN A O 1
ATOM 2320 N N . ALA A 1 298 ? 3.16 -62.938 -4.754 1 90.75 298 ALA A N 1
ATOM 2321 C CA . ALA A 1 298 ? 1.793 -62.469 -4.961 1 90.75 298 ALA A CA 1
ATOM 2322 C C . ALA A 1 298 ? 1.304 -61.656 -3.768 1 90.75 298 ALA A C 1
ATOM 2324 O O . ALA A 1 298 ? 0.592 -60.656 -3.932 1 90.75 298 ALA A O 1
ATOM 2325 N N . LEU A 1 299 ? 1.692 -62.031 -2.529 1 90.56 299 LEU A N 1
ATOM 2326 C CA . LEU A 1 299 ? 1.309 -61.281 -1.335 1 90.56 299 LEU A CA 1
ATOM 2327 C C . LEU A 1 299 ? 1.968 -59.906 -1.316 1 90.56 299 LEU A C 1
ATOM 2329 O O . LEU A 1 299 ? 1.338 -58.938 -0.938 1 90.56 299 LEU A O 1
ATOM 2333 N N . HIS A 1 300 ? 3.297 -59.875 -1.745 1 89.88 300 HIS A N 1
ATOM 2334 C CA . HIS A 1 300 ? 3.992 -58.594 -1.853 1 89.88 300 HIS A CA 1
ATOM 2335 C C . HIS A 1 300 ? 3.281 -57.656 -2.828 1 89.88 300 HIS A C 1
ATOM 2337 O O . HIS A 1 300 ? 3.08 -56.469 -2.531 1 89.88 300 HIS A O 1
ATOM 2343 N N . TYR A 1 301 ? 2.867 -58.188 -3.855 1 90.81 301 TYR A N 1
ATOM 2344 C CA . TYR A 1 301 ? 2.162 -57.438 -4.891 1 90.81 301 TYR A CA 1
ATOM 2345 C C . TYR A 1 301 ? 0.83 -56.938 -4.371 1 90.81 301 TYR A C 1
ATOM 2347 O O . TYR A 1 301 ? 0.512 -55.75 -4.543 1 90.81 301 TYR A O 1
ATOM 2355 N N . ALA A 1 302 ? 0.108 -57.812 -3.844 1 91.56 302 ALA A N 1
ATOM 2356 C CA . ALA A 1 302 ? -1.204 -57.469 -3.307 1 91.56 302 ALA A CA 1
ATOM 2357 C C . ALA A 1 302 ? -1.096 -56.344 -2.279 1 91.56 302 ALA A C 1
ATOM 2359 O O . ALA A 1 302 ? -1.854 -55.375 -2.328 1 91.56 302 ALA A O 1
ATOM 2360 N N . VAL A 1 303 ? -0.041 -56.375 -1.386 1 88.69 303 VAL A N 1
ATOM 2361 C CA . VAL A 1 303 ? 0.151 -55.406 -0.308 1 88.69 303 VAL A CA 1
ATOM 2362 C C . VAL A 1 303 ? 0.545 -54.062 -0.891 1 88.69 303 VAL A C 1
ATOM 2364 O O . VAL A 1 303 ? 0.119 -53 -0.393 1 88.69 303 VAL A O 1
ATOM 2367 N N . SER A 1 304 ? 1.154 -54.125 -1.965 1 85.69 304 SER A N 1
ATOM 2368 C CA . SER A 1 304 ? 1.688 -52.875 -2.551 1 85.69 304 SER A CA 1
ATOM 2369 C C . SER A 1 304 ? 0.641 -52.188 -3.4 1 85.69 304 SER A C 1
ATOM 2371 O O . SER A 1 304 ? 0.596 -50.938 -3.441 1 85.69 304 SER A O 1
ATOM 2373 N N . TYR A 1 305 ? -0.17 -53 -4.016 1 88.12 305 TYR A N 1
ATOM 2374 C CA . TYR A 1 305 ? -0.896 -52.375 -5.113 1 88.12 305 TYR A CA 1
ATOM 2375 C C . TYR A 1 305 ? -2.393 -52.625 -5.004 1 88.12 305 TYR A C 1
ATOM 2377 O O . TYR A 1 305 ? -3.195 -52 -5.695 1 88.12 305 TYR A O 1
ATOM 2385 N N . CYS A 1 306 ? -2.773 -53.688 -4.27 1 89.62 306 CYS A N 1
ATOM 2386 C CA . CYS A 1 306 ? -4.18 -54.062 -4.27 1 89.62 306 CYS A CA 1
ATOM 2387 C C . CYS A 1 306 ? -4.906 -53.5 -3.059 1 89.62 306 CYS A C 1
ATOM 2389 O O . CYS A 1 306 ? -4.277 -52.938 -2.162 1 89.62 306 CYS A O 1
ATOM 2391 N N . ASP A 1 307 ? -6.254 -53.781 -3.07 1 90.5 307 ASP A N 1
ATOM 2392 C CA . ASP A 1 307 ? -7.086 -53.312 -1.965 1 90.5 307 ASP A CA 1
ATOM 2393 C C . ASP A 1 307 ? -6.941 -54.25 -0.748 1 90.5 307 ASP A C 1
ATOM 2395 O O . ASP A 1 307 ? -6.539 -55.406 -0.878 1 90.5 307 ASP A O 1
ATOM 2399 N N . GLN A 1 308 ? -7.293 -53.562 0.416 1 89.44 308 GLN A N 1
ATOM 2400 C CA . GLN A 1 308 ? -7.145 -54.25 1.694 1 89.44 308 GLN A CA 1
ATOM 2401 C C . GLN A 1 308 ? -7.949 -55.562 1.722 1 89.44 308 GLN A C 1
ATOM 2403 O O . GLN A 1 308 ? -7.52 -56.562 2.307 1 89.44 308 GLN A O 1
ATOM 2408 N N . LYS A 1 309 ? -9.086 -55.5 1.002 1 91.12 309 LYS A N 1
ATOM 2409 C CA . LYS A 1 309 ? -9.961 -56.656 0.978 1 91.12 309 LYS A CA 1
ATOM 2410 C C . LYS A 1 309 ? -9.289 -57.844 0.28 1 91.12 309 LYS A C 1
ATOM 2412 O O . LYS A 1 309 ? -9.352 -58.969 0.764 1 91.12 309 LYS A O 1
ATOM 2417 N N . VAL A 1 310 ? -8.625 -57.625 -0.775 1 89.94 310 VAL A N 1
ATOM 2418 C CA . VAL A 1 310 ? -7.934 -58.656 -1.555 1 89.94 310 VAL A CA 1
ATOM 2419 C C . VAL A 1 310 ? -6.773 -59.219 -0.743 1 89.94 310 VAL A C 1
ATOM 2421 O O . VAL A 1 310 ? -6.562 -60.438 -0.729 1 89.94 310 VAL A O 1
ATOM 2424 N N . VAL A 1 311 ? -6.164 -58.281 0.017 1 89.25 311 VAL A N 1
ATOM 2425 C CA . VAL A 1 311 ? -5.027 -58.688 0.833 1 89.25 311 VAL A CA 1
ATOM 2426 C C . VAL A 1 311 ? -5.496 -59.688 1.898 1 89.25 311 VAL A C 1
ATOM 2428 O O . VAL A 1 311 ? -4.891 -60.75 2.076 1 89.25 311 VAL A O 1
ATOM 2431 N N . LYS A 1 312 ? -6.445 -59.375 2.439 1 92 312 LYS A N 1
ATOM 2432 C CA . LYS A 1 312 ? -7 -60.25 3.494 1 92 312 LYS A CA 1
ATOM 2433 C C . LYS A 1 312 ? -7.414 -61.594 2.945 1 92 312 LYS A C 1
ATOM 2435 O O . LYS A 1 312 ? -7.176 -62.625 3.582 1 92 312 LYS A O 1
ATOM 2440 N N . GLU A 1 313 ? -8.094 -61.469 1.843 1 91.62 313 GLU A N 1
ATOM 2441 C CA . GLU A 1 313 ? -8.547 -62.719 1.215 1 91.62 313 GLU A CA 1
ATOM 2442 C C . GLU A 1 313 ? -7.371 -63.625 0.851 1 91.62 313 GLU A C 1
ATOM 2444 O O . GLU A 1 313 ? -7.426 -64.812 1.051 1 91.62 313 GLU A O 1
ATOM 2449 N N . VAL A 1 314 ? -6.336 -63.031 0.354 1 87.56 314 VAL A N 1
ATOM 2450 C CA . VAL A 1 314 ? -5.148 -63.781 -0.037 1 87.56 314 VAL A CA 1
ATOM 2451 C C . VAL A 1 314 ? -4.488 -64.375 1.199 1 87.56 314 VAL A C 1
ATOM 2453 O O . VAL A 1 314 ? -4.055 -65.5 1.177 1 87.56 314 VAL A O 1
ATOM 2456 N N . LEU A 1 315 ? -4.484 -63.625 2.232 1 90.62 315 LEU A N 1
ATOM 2457 C CA . LEU A 1 315 ? -3.939 -64.125 3.502 1 90.62 315 LEU A CA 1
ATOM 2458 C C . LEU A 1 315 ? -4.746 -65.25 4.039 1 90.62 315 LEU A C 1
ATOM 2460 O O . LEU A 1 315 ? -4.184 -66.188 4.625 1 90.62 315 LEU A O 1
ATOM 2464 N N . GLY A 1 316 ? -5.969 -65.188 3.859 1 87.75 316 GLY A N 1
ATOM 2465 C CA . GLY A 1 316 ? -6.887 -66.188 4.352 1 87.75 316 GLY A CA 1
ATOM 2466 C C . GLY A 1 316 ? -6.707 -67.562 3.68 1 87.75 316 GLY A C 1
ATOM 2467 O O . GLY A 1 316 ? -7.133 -68.562 4.211 1 87.75 316 GLY A O 1
ATOM 2468 N N . LEU A 1 317 ? -6.105 -67.562 2.572 1 87.25 317 LEU A N 1
ATOM 2469 C CA . LEU A 1 317 ? -5.855 -68.812 1.872 1 87.25 317 LEU A CA 1
ATOM 2470 C C . LEU A 1 317 ? -4.828 -69.688 2.619 1 87.25 317 LEU A C 1
ATOM 2472 O O . LEU A 1 317 ? -4.746 -70.875 2.416 1 87.25 317 LEU A O 1
ATOM 2476 N N . ASP A 1 318 ? -4.035 -69 3.391 1 84 318 ASP A N 1
ATOM 2477 C CA . ASP A 1 318 ? -3.023 -69.562 4.25 1 84 318 ASP A CA 1
ATOM 2478 C C . ASP A 1 318 ? -2.012 -70.375 3.426 1 84 318 ASP A C 1
ATOM 2480 O O . ASP A 1 318 ? -1.604 -71.5 3.824 1 84 318 ASP A O 1
ATOM 2484 N N . LEU A 1 319 ? -1.821 -69.75 2.211 1 86.5 319 LEU A N 1
ATOM 2485 C CA . LEU A 1 319 ? -0.921 -70.5 1.301 1 86.5 319 LEU A CA 1
ATOM 2486 C C . LEU A 1 319 ? 0.417 -69.75 1.195 1 86.5 319 LEU A C 1
ATOM 2488 O O . LEU A 1 319 ? 1.355 -70.25 0.577 1 86.5 319 LEU A O 1
ATOM 2492 N N . ALA A 1 320 ? 0.518 -68.562 1.738 1 86.81 320 ALA A N 1
ATOM 2493 C CA . ALA A 1 320 ? 1.704 -67.688 1.573 1 86.81 320 ALA A CA 1
ATOM 2494 C C . ALA A 1 320 ? 2.473 -67.562 2.885 1 86.81 320 ALA A C 1
ATOM 2496 O O . ALA A 1 320 ? 1.878 -67.625 3.965 1 86.81 320 ALA A O 1
ATOM 2497 N N . ASP A 1 321 ? 3.754 -67.5 2.617 1 89.12 321 ASP A N 1
ATOM 2498 C CA . ASP A 1 321 ? 4.609 -67.188 3.758 1 89.12 321 ASP A CA 1
ATOM 2499 C C . ASP A 1 321 ? 4.668 -65.688 4.012 1 89.12 321 ASP A C 1
ATOM 2501 O O . ASP A 1 321 ? 5.27 -65 3.236 1 89.12 321 ASP A O 1
ATOM 2505 N N . VAL A 1 322 ? 4.25 -65.125 5.262 1 87.56 322 VAL A N 1
ATOM 2506 C CA . VAL A 1 322 ? 4.055 -63.75 5.551 1 87.56 322 VAL A CA 1
ATOM 2507 C C . VAL A 1 322 ? 5.395 -63.094 5.895 1 87.56 322 VAL A C 1
ATOM 2509 O O . VAL A 1 322 ? 5.516 -61.875 5.898 1 87.56 322 VAL A O 1
ATOM 2512 N N . ASN A 1 323 ? 6.266 -63.938 6.105 1 84.75 323 ASN A N 1
ATOM 2513 C CA . ASN A 1 323 ? 7.547 -63.375 6.527 1 84.75 323 ASN A CA 1
ATOM 2514 C C . ASN A 1 323 ? 8.602 -63.531 5.438 1 84.75 323 ASN A C 1
ATOM 2516 O O . ASN A 1 323 ? 9.781 -63.25 5.668 1 84.75 323 ASN A O 1
ATOM 2520 N N . ARG A 1 324 ? 8.141 -63.875 4.27 1 85.56 324 ARG A N 1
ATOM 2521 C CA . ARG A 1 324 ? 9.062 -64.062 3.15 1 85.56 324 ARG A CA 1
ATOM 2522 C C . ARG A 1 324 ? 9.531 -62.688 2.617 1 85.56 324 ARG A C 1
ATOM 2524 O O . ARG A 1 324 ? 8.742 -61.75 2.547 1 85.56 324 ARG A O 1
ATOM 2531 N N . ARG A 1 325 ? 10.719 -62.688 2.34 1 80.69 325 ARG A N 1
ATOM 2532 C CA . ARG A 1 325 ? 11.281 -61.469 1.779 1 80.69 325 ARG A CA 1
ATOM 2533 C C . ARG A 1 325 ? 11.328 -61.531 0.256 1 80.69 325 ARG A C 1
ATOM 2535 O O . ARG A 1 325 ? 11.539 -62.594 -0.318 1 80.69 325 ARG A O 1
ATOM 2542 N N . ASN A 1 326 ? 11.125 -60.469 -0.396 1 77.19 326 ASN A N 1
ATOM 2543 C CA . ASN A 1 326 ? 11.25 -60.438 -1.85 1 77.19 326 ASN A CA 1
ATOM 2544 C C . ASN A 1 326 ? 12.688 -60.156 -2.281 1 77.19 326 ASN A C 1
ATOM 2546 O O . ASN A 1 326 ? 13.602 -60.156 -1.455 1 77.19 326 ASN A O 1
ATOM 2550 N N . SER A 1 327 ? 12.797 -59.969 -3.543 1 69.44 327 SER A N 1
ATOM 2551 C CA . SER A 1 327 ? 14.133 -59.844 -4.117 1 69.44 327 SER A CA 1
ATOM 2552 C C . SER A 1 327 ? 14.867 -58.625 -3.557 1 69.44 327 SER A C 1
ATOM 2554 O O . SER A 1 327 ? 16.094 -58.594 -3.576 1 69.44 327 SER A O 1
ATOM 2556 N N . ARG A 1 328 ? 14.117 -57.688 -3.006 1 72.25 328 ARG A N 1
ATOM 2557 C CA . ARG A 1 328 ? 14.69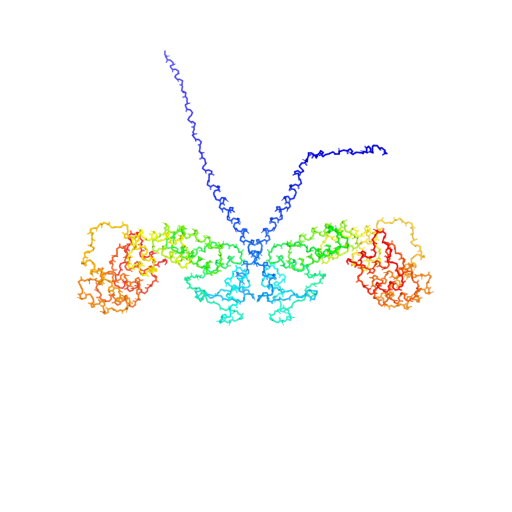5 -56.438 -2.496 1 72.25 328 ARG A CA 1
ATOM 2558 C C . ARG A 1 328 ? 14.922 -56.531 -0.991 1 72.25 328 ARG A C 1
ATOM 2560 O O . ARG A 1 328 ? 15.414 -55.594 -0.38 1 72.25 328 ARG A O 1
ATOM 2567 N N . GLY A 1 329 ? 14.516 -57.562 -0.585 1 74.56 329 GLY A N 1
ATOM 2568 C CA . GLY A 1 329 ? 14.734 -57.812 0.833 1 74.56 329 GLY A CA 1
ATOM 2569 C C . GLY A 1 329 ? 13.594 -57.312 1.702 1 74.56 329 GLY A C 1
ATOM 2570 O O . GLY A 1 329 ? 13.719 -57.25 2.926 1 74.56 329 GLY A O 1
ATOM 2571 N N . TYR A 1 330 ? 12.562 -56.938 1.029 1 80.56 330 TYR A N 1
ATOM 2572 C CA . TYR A 1 330 ? 11.445 -56.406 1.791 1 80.56 330 TYR A CA 1
ATOM 2573 C C . TYR A 1 330 ? 10.461 -57.5 2.168 1 80.56 330 TYR A C 1
ATOM 2575 O O . TYR A 1 330 ? 10.188 -58.375 1.365 1 80.56 330 TYR A O 1
ATOM 2583 N N . THR A 1 331 ? 10.047 -57.375 3.402 1 84.06 331 THR A N 1
ATOM 2584 C CA . THR A 1 331 ? 8.906 -58.188 3.812 1 84.06 331 THR A CA 1
ATOM 2585 C C . THR A 1 331 ? 7.594 -57.5 3.484 1 84.06 331 THR A C 1
ATOM 2587 O O . THR A 1 331 ? 7.582 -56.312 3.121 1 84.06 331 THR A O 1
ATOM 2590 N N . VAL A 1 332 ? 6.609 -58.125 3.525 1 85 332 VAL A N 1
ATOM 2591 C CA . VAL A 1 332 ? 5.309 -57.562 3.201 1 85 332 VAL A CA 1
ATOM 2592 C C . VAL A 1 332 ? 4.945 -56.469 4.227 1 85 332 VAL A C 1
ATOM 2594 O O . VAL A 1 332 ? 4.242 -55.5 3.908 1 85 332 VAL A O 1
ATOM 2597 N N . LEU A 1 333 ? 5.41 -56.688 5.453 1 83.62 333 LEU A N 1
ATOM 2598 C CA . LEU A 1 333 ? 5.191 -55.688 6.488 1 83.62 333 LEU A CA 1
ATOM 2599 C C . LEU A 1 333 ? 5.891 -54.375 6.137 1 83.62 333 LEU A C 1
ATOM 2601 O O . LEU A 1 333 ? 5.355 -53.281 6.383 1 83.62 333 LEU A O 1
ATOM 2605 N N . HIS A 1 334 ? 7.02 -54.438 5.613 1 79.25 334 HIS A N 1
ATOM 2606 C CA . HIS A 1 334 ? 7.754 -53.281 5.152 1 79.25 334 HIS A CA 1
ATOM 2607 C C . HIS A 1 334 ? 6.961 -52.5 4.105 1 79.25 334 HIS A C 1
ATOM 2609 O O . HIS A 1 334 ? 6.836 -51.281 4.191 1 79.25 334 HIS A O 1
ATOM 2615 N N . LEU A 1 335 ? 6.461 -53.25 3.182 1 81.31 335 LEU A N 1
ATOM 2616 C CA . LEU A 1 335 ? 5.734 -52.656 2.07 1 81.31 335 LEU A CA 1
ATOM 2617 C C . LEU A 1 335 ? 4.445 -52 2.555 1 81.31 335 LEU A C 1
ATOM 2619 O O . LEU A 1 335 ? 4.082 -50.906 2.094 1 81.31 335 LEU A O 1
ATOM 2623 N N . ALA A 1 336 ? 3.898 -52.719 3.451 1 83.88 336 ALA A N 1
ATOM 2624 C CA . ALA A 1 336 ? 2.674 -52.156 4.039 1 83.88 336 ALA A CA 1
ATOM 2625 C C . ALA A 1 336 ? 2.951 -50.844 4.773 1 83.88 336 ALA A C 1
ATOM 2627 O O . ALA A 1 336 ? 2.148 -49.906 4.711 1 83.88 336 ALA A O 1
ATOM 2628 N N . ALA A 1 337 ? 3.969 -50.812 5.414 1 77.25 337 ALA A N 1
ATOM 2629 C CA . ALA A 1 337 ? 4.355 -49.625 6.152 1 77.25 337 ALA A CA 1
ATOM 2630 C C . ALA A 1 337 ? 4.613 -48.469 5.207 1 77.25 337 ALA A C 1
ATOM 2632 O O . ALA A 1 337 ? 4.266 -47.312 5.512 1 77.25 337 ALA A O 1
ATOM 2633 N N . MET A 1 338 ? 5.227 -48.812 4.121 1 73.12 338 MET A N 1
ATOM 2634 C CA . MET A 1 338 ? 5.531 -47.781 3.121 1 73.12 338 MET A CA 1
ATOM 2635 C C . MET A 1 338 ? 4.25 -47.219 2.529 1 73.12 338 MET A C 1
ATOM 2637 O O . MET A 1 338 ? 4.191 -46.031 2.201 1 73.12 338 MET A O 1
ATOM 2641 N N . ARG A 1 339 ? 3.188 -48.094 2.334 1 77.31 339 ARG A N 1
ATOM 2642 C CA . ARG A 1 339 ? 1.902 -47.688 1.787 1 77.31 339 ARG A CA 1
ATOM 2643 C C . ARG A 1 339 ? 1.084 -46.938 2.832 1 77.31 339 ARG A C 1
ATOM 2645 O O . ARG A 1 339 ? 0.082 -46.281 2.502 1 77.31 339 ARG A O 1
ATOM 2652 N N . LYS A 1 340 ? 1.527 -47.031 4.043 1 74.56 340 LYS A N 1
ATOM 2653 C CA . LYS A 1 340 ? 0.901 -46.375 5.191 1 74.56 340 LYS A CA 1
ATOM 2654 C C . LYS A 1 340 ? -0.572 -46.75 5.305 1 74.56 340 LYS A C 1
ATOM 2656 O O . LYS A 1 340 ? -1.43 -45.906 5.504 1 74.56 340 LYS A O 1
ATOM 2661 N N . GLU A 1 341 ? -0.977 -48.062 5.109 1 76.69 341 GLU A N 1
ATOM 2662 C CA . GLU A 1 341 ? -2.338 -48.562 5.281 1 76.69 341 GLU A CA 1
ATOM 2663 C C . GLU A 1 341 ? -2.449 -49.469 6.512 1 76.69 341 GLU A C 1
ATOM 2665 O O . GLU A 1 341 ? -2.08 -50.625 6.465 1 76.69 341 GLU A O 1
ATOM 2670 N N . PRO A 1 342 ? -2.867 -48.781 7.562 1 81.44 342 PRO A N 1
ATOM 2671 C CA . PRO A 1 342 ? -2.844 -49.5 8.852 1 81.44 342 PRO A CA 1
ATOM 2672 C C . PRO A 1 342 ? -3.639 -50.781 8.844 1 81.44 342 PRO A C 1
ATOM 2674 O O . PRO A 1 342 ? -3.268 -51.75 9.516 1 81.44 342 PRO A O 1
ATOM 2677 N N . SER A 1 343 ? -4.723 -50.812 7.988 1 85.94 343 SER A N 1
ATOM 2678 C CA . SER A 1 343 ? -5.582 -52 7.957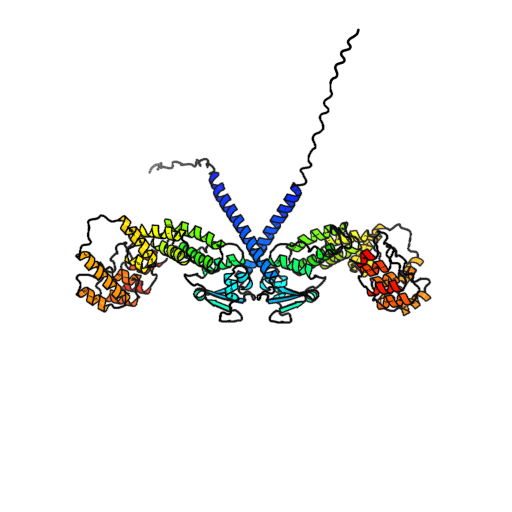 1 85.94 343 SER A CA 1
ATOM 2679 C C . SER A 1 343 ? -4.828 -53.219 7.434 1 85.94 343 SER A C 1
ATOM 2681 O O . SER A 1 343 ? -5.004 -54.312 7.945 1 85.94 343 SER A O 1
ATOM 2683 N N . ILE A 1 344 ? -3.936 -53 6.605 1 87.69 344 ILE A N 1
ATOM 2684 C CA . ILE A 1 344 ? -3.146 -54.094 6.035 1 87.69 344 ILE A CA 1
ATOM 2685 C C . ILE A 1 344 ? -2.111 -54.562 7.051 1 87.69 344 ILE A C 1
ATOM 2687 O O . ILE A 1 344 ? -1.898 -55.781 7.207 1 87.69 344 ILE A O 1
ATOM 2691 N N . ILE A 1 345 ? -1.691 -53.625 7.734 1 83.06 345 ILE A N 1
ATOM 2692 C CA . ILE A 1 345 ? -0.665 -53.938 8.727 1 83.06 345 ILE A CA 1
ATOM 2693 C C . ILE A 1 345 ? -1.255 -54.812 9.82 1 83.06 345 ILE A C 1
ATOM 2695 O O . ILE A 1 345 ? -0.661 -55.844 10.195 1 83.06 345 ILE A O 1
ATOM 2699 N N . VAL A 1 346 ? -2.352 -54.5 10.211 1 85.44 346 VAL A N 1
ATOM 2700 C CA . VAL A 1 346 ? -3.027 -55.25 11.266 1 85.44 346 VAL A CA 1
ATOM 2701 C C . VAL A 1 346 ? -3.324 -56.688 10.789 1 85.44 346 VAL A C 1
ATOM 2703 O O . VAL A 1 346 ? -3.107 -57.656 11.523 1 85.44 346 VAL A O 1
ATOM 2706 N N . SER A 1 347 ? -3.762 -56.719 9.578 1 86.81 347 SER A N 1
ATOM 2707 C CA . SER A 1 347 ? -4.074 -58.031 9.023 1 86.81 347 SER A CA 1
ATOM 2708 C C . SER A 1 347 ? -2.832 -58.906 8.969 1 86.81 347 SER A C 1
ATOM 2710 O O . SER A 1 347 ? -2.91 -60.125 9.227 1 86.81 347 SER A O 1
ATOM 2712 N N . LEU A 1 348 ? -1.819 -58.375 8.727 1 87.25 348 LEU A N 1
ATOM 2713 C CA . LEU A 1 348 ? -0.581 -59.156 8.609 1 87.25 348 LEU A CA 1
ATOM 2714 C C . LEU A 1 348 ? -0.083 -59.594 9.977 1 87.25 348 LEU A C 1
ATOM 2716 O O . LEU A 1 348 ? 0.387 -60.719 10.133 1 87.25 348 LEU A O 1
ATOM 2720 N N . LEU A 1 349 ? -0.219 -58.688 10.875 1 84 349 LEU A N 1
ATOM 2721 C CA . LEU A 1 349 ? 0.194 -59.031 12.234 1 84 349 LEU A CA 1
ATOM 2722 C C . LEU A 1 349 ? -0.667 -60.156 12.805 1 84 349 LEU A C 1
ATOM 2724 O O . LEU A 1 349 ? -0.171 -61 13.547 1 84 349 LEU A O 1
ATOM 2728 N N . ASP A 1 350 ? -1.972 -60.031 12.438 1 84.56 350 ASP A N 1
ATOM 2729 C CA . ASP A 1 350 ? -2.893 -61.094 12.852 1 84.56 350 ASP A CA 1
ATOM 2730 C C . ASP A 1 350 ? -2.455 -62.438 12.305 1 84.56 350 ASP A C 1
ATOM 2732 O O . ASP A 1 350 ? -2.717 -63.5 12.914 1 84.56 350 ASP A O 1
ATOM 2736 N N . LYS A 1 351 ? -1.671 -62.438 11.25 1 83.5 351 LYS A N 1
ATOM 2737 C CA . LYS A 1 351 ? -1.206 -63.656 10.625 1 83.5 351 LYS A CA 1
ATOM 2738 C C . LYS A 1 351 ? 0.232 -63.969 11.031 1 83.5 351 LYS A C 1
ATOM 2740 O O . LYS A 1 351 ? 0.922 -64.75 10.352 1 83.5 351 LYS A O 1
ATOM 2745 N N . ARG A 1 352 ? 0.566 -63.281 11.805 1 80.94 352 ARG A N 1
ATOM 2746 C CA . ARG A 1 352 ? 1.82 -63.531 12.516 1 80.94 352 ARG A CA 1
ATOM 2747 C C . ARG A 1 352 ? 3.014 -63.094 11.672 1 80.94 352 ARG A C 1
ATOM 2749 O O . ARG A 1 352 ? 4.055 -63.75 11.672 1 80.94 352 ARG A O 1
ATOM 2756 N N . ALA A 1 353 ? 2.881 -62.125 11.109 1 84.5 353 ALA A N 1
ATOM 2757 C CA . ALA A 1 353 ? 4.023 -61.531 10.422 1 84.5 353 ALA A CA 1
ATOM 2758 C C . ALA A 1 353 ? 5.02 -60.969 11.414 1 84.5 353 ALA A C 1
ATOM 2760 O O . ALA A 1 353 ? 4.629 -60.312 12.398 1 84.5 353 ALA A O 1
ATOM 2761 N N . SER A 1 354 ? 6.234 -61.219 11.086 1 76.56 354 SER A N 1
ATOM 2762 C CA . SER A 1 354 ? 7.25 -60.812 12.055 1 76.56 354 SER A CA 1
ATOM 2763 C C . SER A 1 354 ? 7.637 -59.344 11.883 1 76.56 354 SER A C 1
ATOM 2765 O O . SER A 1 354 ? 7.977 -58.906 10.773 1 76.56 354 SER A O 1
ATOM 2767 N N . VAL A 1 355 ? 7.598 -58.625 12.93 1 73.25 355 VAL A N 1
ATOM 2768 C CA . VAL A 1 355 ? 7.875 -57.188 12.914 1 73.25 355 VAL A CA 1
ATOM 2769 C C . VAL A 1 355 ? 9.383 -56.969 12.961 1 73.25 355 VAL A C 1
ATOM 2771 O O . VAL A 1 355 ? 9.867 -55.906 12.578 1 73.25 355 VAL A O 1
ATOM 2774 N N . LEU A 1 356 ? 9.938 -58 13.391 1 61.5 356 LEU A N 1
ATOM 2775 C CA . LEU A 1 356 ? 11.336 -57.812 13.766 1 61.5 356 LEU A CA 1
ATOM 2776 C C . LEU A 1 356 ? 12.242 -57.906 12.539 1 61.5 356 LEU A C 1
ATOM 2778 O O . LEU A 1 356 ? 13.43 -57.594 12.609 1 61.5 356 LEU A O 1
ATOM 2782 N N . GLU A 1 357 ? 11.641 -58.125 11.445 1 63.38 357 GLU A N 1
ATOM 2783 C CA . GLU A 1 357 ? 12.5 -58.406 10.297 1 63.38 357 GLU A CA 1
ATOM 2784 C C . GLU A 1 357 ? 12.953 -57.094 9.633 1 63.38 357 GLU A C 1
ATOM 2786 O O . GLU A 1 357 ? 12.148 -56.188 9.406 1 63.38 357 GLU A O 1
ATOM 2791 N N . THR A 1 358 ? 14.195 -56.812 9.719 1 60.84 358 THR A N 1
ATOM 2792 C CA . THR A 1 358 ? 14.766 -55.625 9.133 1 60.84 358 THR A CA 1
ATOM 2793 C C . THR A 1 358 ? 15.039 -55.812 7.648 1 60.84 358 THR A C 1
ATOM 2795 O O . THR A 1 358 ? 15.164 -56.938 7.176 1 60.84 358 THR A O 1
ATOM 2798 N N . THR A 1 359 ? 14.93 -54.719 6.801 1 64.56 359 THR A N 1
ATOM 2799 C CA . THR A 1 359 ? 15.234 -54.781 5.375 1 64.56 359 THR A CA 1
ATOM 2800 C C . THR A 1 359 ? 16.719 -55.062 5.148 1 64.56 359 THR A C 1
ATOM 2802 O O . THR A 1 359 ? 17.5 -55.031 6.098 1 64.56 359 THR A O 1
ATOM 2805 N N . ARG A 1 360 ? 17.016 -55.5 3.955 1 56.38 360 ARG A N 1
ATOM 2806 C CA . ARG A 1 360 ? 18.422 -55.719 3.631 1 56.38 360 ARG A CA 1
ATOM 2807 C C . ARG A 1 360 ? 19.281 -54.531 4 1 56.38 360 ARG A C 1
ATOM 2809 O O . ARG A 1 360 ? 20.453 -54.688 4.363 1 56.38 360 ARG A O 1
ATOM 2816 N N . ASP A 1 361 ? 18.734 -53.375 3.812 1 56.38 361 ASP A N 1
ATOM 2817 C CA . ASP A 1 361 ? 19.484 -52.156 4.094 1 56.38 361 ASP A CA 1
ATOM 2818 C C . ASP A 1 361 ? 19.406 -51.781 5.574 1 56.38 361 ASP A C 1
ATOM 2820 O O . ASP A 1 361 ? 19.844 -50.719 5.977 1 56.38 361 ASP A O 1
ATOM 2824 N N . GLY A 1 362 ? 18.953 -52.656 6.352 1 57.44 362 GLY A N 1
ATOM 2825 C CA . GLY A 1 362 ? 18.953 -52.5 7.797 1 57.44 362 GLY A CA 1
ATOM 2826 C C . GLY A 1 362 ? 17.766 -51.75 8.32 1 57.44 362 GLY A C 1
ATOM 2827 O O . GLY A 1 362 ? 17.719 -51.375 9.492 1 57.44 362 GLY A O 1
ATOM 2828 N N . GLN A 1 363 ? 16.875 -51.406 7.566 1 60.22 363 GLN A N 1
ATOM 2829 C CA . GLN A 1 363 ? 15.742 -50.594 8.023 1 60.22 363 GLN A CA 1
ATOM 2830 C C . GLN A 1 363 ? 14.633 -51.5 8.586 1 60.22 363 GLN A C 1
ATOM 2832 O O . GLN A 1 363 ? 14.336 -52.531 8.031 1 60.22 363 GLN A O 1
ATOM 2837 N N . SER A 1 364 ? 14.266 -51.062 9.844 1 61.22 364 SER A N 1
ATOM 2838 C CA . SER A 1 364 ? 13.203 -51.844 10.5 1 61.22 364 SER A CA 1
ATOM 2839 C C . SER A 1 364 ? 11.828 -51.438 9.969 1 61.22 364 SER A C 1
ATOM 2841 O O . SER A 1 364 ? 11.664 -50.375 9.406 1 61.22 364 SER A O 1
ATOM 2843 N N . THR A 1 365 ? 10.812 -52.344 9.906 1 60.59 365 THR A N 1
ATOM 2844 C CA . THR A 1 365 ? 9.438 -52.094 9.469 1 60.59 365 THR A CA 1
ATOM 2845 C C . THR A 1 365 ? 8.859 -50.844 10.125 1 60.59 365 THR A C 1
ATOM 2847 O O . THR A 1 365 ? 8.125 -50.094 9.492 1 60.59 365 THR A O 1
ATOM 2850 N N . LEU A 1 366 ? 9.18 -50.719 11.406 1 56.12 366 LEU A N 1
ATOM 2851 C CA . LEU A 1 366 ? 8.656 -49.594 12.164 1 56.12 366 LEU A CA 1
ATOM 2852 C C . LEU A 1 366 ? 9.18 -48.25 11.609 1 56.12 366 LEU A C 1
ATOM 2854 O O . LEU A 1 366 ? 8.492 -47.25 11.68 1 56.12 366 LEU A O 1
ATOM 2858 N N . GLY A 1 367 ? 10.383 -48.406 11.055 1 54.91 367 GLY A N 1
ATOM 2859 C CA . GLY A 1 367 ? 10.969 -47.219 10.477 1 54.91 367 GLY A CA 1
ATOM 2860 C C . GLY A 1 367 ? 10.211 -46.688 9.258 1 54.91 367 GLY A C 1
ATOM 2861 O O . GLY A 1 367 ? 10.148 -45.5 9.023 1 54.91 367 GLY A O 1
ATOM 2862 N N . PHE A 1 368 ? 9.617 -47.656 8.492 1 52.88 368 PHE A N 1
ATOM 2863 C CA . PHE A 1 368 ? 8.883 -47.281 7.285 1 52.88 368 PHE A CA 1
ATOM 2864 C C . PHE A 1 368 ? 7.535 -46.656 7.637 1 52.88 368 PHE A C 1
ATOM 2866 O O . PHE A 1 368 ? 7.027 -45.812 6.902 1 52.88 368 PHE A O 1
ATOM 2873 N N . ALA A 1 369 ? 6.848 -47.281 8.695 1 48.09 369 ALA A N 1
ATOM 2874 C CA . ALA A 1 369 ? 5.488 -46.906 9.07 1 48.09 369 ALA A CA 1
ATOM 2875 C C . ALA A 1 369 ? 5.441 -45.438 9.547 1 48.09 369 ALA A C 1
ATOM 2877 O O . ALA A 1 369 ? 4.418 -44.781 9.406 1 48.09 369 ALA A O 1
ATOM 2878 N N . ASN A 1 370 ? 6.371 -45.031 10.297 1 43.69 370 ASN A N 1
ATOM 2879 C CA . ASN A 1 370 ? 6.328 -43.688 10.914 1 43.69 370 ASN A CA 1
ATOM 2880 C C . ASN A 1 370 ? 6.684 -42.594 9.922 1 43.69 370 ASN A C 1
ATOM 2882 O O . ASN A 1 370 ? 6.758 -41.438 10.281 1 43.69 370 ASN A O 1
ATOM 2886 N N . GLY A 1 371 ? 7.121 -43 8.727 1 41.56 371 GLY A N 1
ATOM 2887 C CA . GLY A 1 371 ? 7.461 -41.938 7.801 1 41.56 371 GLY A CA 1
ATOM 2888 C C . GLY A 1 371 ? 6.285 -41.5 6.949 1 41.56 371 GLY A C 1
ATOM 2889 O O . GLY A 1 371 ? 5.309 -42.219 6.797 1 41.56 371 GLY A O 1
ATOM 2890 N N . MET B 1 1 ? 47.312 -51.25 56.25 1 20.78 1 MET B N 1
ATOM 2891 C CA . MET B 1 1 ? 46.844 -52.219 55.281 1 20.78 1 MET B CA 1
ATOM 2892 C C . MET B 1 1 ? 46.969 -51.719 53.844 1 20.78 1 MET B C 1
ATOM 2894 O O . MET B 1 1 ? 46.312 -50.719 53.5 1 20.78 1 MET B O 1
ATOM 2898 N N . ALA B 1 2 ? 48.062 -51.469 52.938 1 18.39 2 ALA B N 1
ATOM 2899 C CA . ALA B 1 2 ? 48.875 -50.25 52.906 1 18.39 2 ALA B CA 1
ATOM 2900 C C . ALA B 1 2 ? 48.656 -49.469 51.625 1 18.39 2 ALA B C 1
ATOM 2902 O O . ALA B 1 2 ? 48.094 -49.969 50.656 1 18.39 2 ALA B O 1
ATOM 2903 N N . ASN B 1 3 ? 49.625 -48.625 50.906 1 20.47 3 ASN B N 1
ATOM 2904 C CA . ASN B 1 3 ? 49.562 -47.219 50.531 1 20.47 3 ASN B CA 1
ATOM 2905 C C . ASN B 1 3 ? 49.219 -47.031 49.062 1 20.47 3 ASN B C 1
ATOM 2907 O O . ASN B 1 3 ? 49.969 -47.406 48.188 1 20.47 3 ASN B O 1
ATOM 2911 N N . TYR B 1 4 ? 47.781 -47.094 48.625 1 22.33 4 TYR B N 1
ATOM 2912 C CA . TYR B 1 4 ? 47.156 -47.406 47.375 1 22.33 4 TYR B CA 1
ATOM 2913 C C . TYR B 1 4 ? 47.531 -46.406 46.312 1 22.33 4 TYR B C 1
ATOM 2915 O O . TYR B 1 4 ? 47.188 -45.219 46.406 1 22.33 4 TYR B O 1
ATOM 2923 N N . SER B 1 5 ? 48.594 -46.469 45.562 1 20.16 5 SER B N 1
ATOM 2924 C CA . SER B 1 5 ? 49.531 -45.625 44.844 1 20.16 5 SER B CA 1
ATOM 2925 C C . SER B 1 5 ? 48.875 -44.969 43.625 1 20.16 5 SER B C 1
ATOM 2927 O O . SER B 1 5 ? 49.531 -44.25 42.875 1 20.16 5 SER B O 1
ATOM 2929 N N . GLU B 1 6 ? 47.469 -45.094 43.406 1 20.8 6 GLU B N 1
ATOM 2930 C CA . GLU B 1 6 ? 47.344 -45.375 41.969 1 20.8 6 GLU B CA 1
ATOM 2931 C C . GLU B 1 6 ? 47.75 -44.156 41.156 1 20.8 6 GLU B C 1
ATOM 2933 O O . GLU B 1 6 ? 47.812 -43.031 41.688 1 20.8 6 GLU B O 1
ATOM 2938 N N . PRO B 1 7 ? 47 -43.812 39.812 1 24.14 7 PRO B N 1
ATOM 2939 C CA . PRO B 1 7 ? 47.312 -43.969 38.406 1 24.14 7 PRO B CA 1
ATOM 2940 C C . PRO B 1 7 ? 47.375 -42.625 37.656 1 24.14 7 PRO B C 1
ATOM 2942 O O . PRO B 1 7 ? 47.625 -42.594 36.469 1 24.14 7 PRO B O 1
ATOM 2945 N N . SER B 1 8 ? 47.375 -41.281 38.094 1 18.89 8 SER B N 1
ATOM 2946 C CA . SER B 1 8 ? 46.5 -40.188 37.719 1 18.89 8 SER B CA 1
ATOM 2947 C C . SER B 1 8 ? 47.062 -39.406 36.5 1 18.89 8 SER B C 1
ATOM 2949 O O . SER B 1 8 ? 47.531 -38.281 36.656 1 18.89 8 SER B O 1
ATOM 2951 N N . SER B 1 9 ? 47.719 -39.938 35.656 1 20.42 9 SER B N 1
ATOM 2952 C CA . SER B 1 9 ? 48.625 -39.031 34.938 1 20.42 9 SER B CA 1
ATOM 2953 C C . SER B 1 9 ? 47.844 -37.969 34.156 1 20.42 9 SER B C 1
ATOM 2955 O O . SER B 1 9 ? 46.781 -38.25 33.562 1 20.42 9 SER B O 1
ATOM 2957 N N . SER B 1 10 ? 48 -36.625 34.219 1 18.69 10 SER B N 1
ATOM 2958 C CA . SER B 1 10 ? 47.438 -35.312 33.938 1 18.69 10 SER B CA 1
ATOM 2959 C C . SER B 1 10 ? 47.594 -34.969 32.469 1 18.69 10 SER B C 1
ATOM 2961 O O . SER B 1 10 ? 48.719 -34.781 31.969 1 18.69 10 SER B O 1
ATOM 2963 N N . ILE B 1 11 ? 46.719 -35.062 31.391 1 20.05 11 ILE B N 1
ATOM 2964 C CA . ILE B 1 11 ? 46.688 -35.062 29.922 1 20.05 11 ILE B CA 1
ATOM 2965 C C . ILE B 1 11 ? 46.594 -33.625 29.422 1 20.05 11 ILE B C 1
ATOM 2967 O O . ILE B 1 11 ? 46.406 -33.375 28.234 1 20.05 11 ILE B O 1
ATOM 2971 N N . SER B 1 12 ? 47.25 -32.656 29.844 1 17.94 12 SER B N 1
ATOM 2972 C CA . SER B 1 12 ? 46.594 -31.422 29.406 1 17.94 12 SER B CA 1
ATOM 2973 C C . SER B 1 12 ? 46.562 -31.328 27.891 1 17.94 12 SER B C 1
ATOM 2975 O O . SER B 1 12 ? 47.281 -32.062 27.203 1 17.94 12 SER B O 1
ATOM 2977 N N . PHE B 1 13 ? 46.156 -29.906 27.203 1 20 13 PHE B N 1
ATOM 2978 C CA . PHE B 1 13 ? 45.344 -28.969 26.438 1 20 13 PHE B CA 1
ATOM 2979 C C . PHE B 1 13 ? 46.125 -28.453 25.219 1 20 13 PHE B C 1
ATOM 2981 O O . PHE B 1 13 ? 45.75 -27.406 24.656 1 20 13 PHE B O 1
ATOM 2988 N N . THR B 1 14 ? 46.969 -28.938 24.672 1 22.19 14 THR B N 1
ATOM 2989 C CA . THR B 1 14 ? 47.656 -27.906 23.906 1 22.19 14 THR B CA 1
ATOM 2990 C C . THR B 1 14 ? 46.844 -27.516 22.672 1 22.19 14 THR B C 1
ATOM 2992 O O . THR B 1 14 ? 46.625 -28.359 21.797 1 22.19 14 THR B O 1
ATOM 2995 N N . SER B 1 15 ? 45.812 -26.594 22.906 1 21.41 15 SER B N 1
ATOM 2996 C CA . SER B 1 15 ? 44.906 -26.422 21.781 1 21.41 15 SER B CA 1
ATOM 2997 C C . SER B 1 15 ? 45.656 -25.984 20.516 1 21.41 15 SER B C 1
ATOM 2999 O O . SER B 1 15 ? 46.562 -25.156 20.594 1 21.41 15 SER B O 1
ATOM 3001 N N . PRO B 1 16 ? 45.625 -26.688 19.5 1 23.91 16 PRO B N 1
ATOM 3002 C CA . PRO B 1 16 ? 46.281 -26.5 18.203 1 23.91 16 PRO B CA 1
ATOM 3003 C C . PRO B 1 16 ? 45.906 -25.172 17.547 1 23.91 16 PRO B C 1
ATOM 3005 O O . PRO B 1 16 ? 44.844 -24.625 17.797 1 23.91 16 PRO B O 1
ATOM 3008 N N . SER B 1 17 ? 46.875 -24.375 17.375 1 27.25 17 SER B N 1
ATOM 3009 C CA . SER B 1 17 ? 46.812 -23.109 16.641 1 27.25 17 SER B CA 1
ATOM 3010 C C . SER B 1 17 ? 46 -23.25 15.359 1 27.25 17 SER B C 1
ATOM 3012 O O . SER B 1 17 ? 46.312 -24.109 14.523 1 27.25 17 SER B O 1
ATOM 3014 N N . HIS B 1 18 ? 44.656 -22.844 15.43 1 24.27 18 HIS B N 1
ATOM 3015 C CA . HIS B 1 18 ? 43.531 -22.875 14.5 1 24.27 18 HIS B CA 1
ATOM 3016 C C . HIS B 1 18 ? 43.875 -22.188 13.188 1 24.27 18 HIS B C 1
ATOM 3018 O O . HIS B 1 18 ? 44.281 -21.016 13.18 1 24.27 18 HIS B O 1
ATOM 3024 N N . ILE B 1 19 ? 44.562 -22.828 12.406 1 29.77 19 ILE B N 1
ATOM 3025 C CA . ILE B 1 19 ? 44.625 -22.406 11.016 1 29.77 19 ILE B CA 1
ATOM 3026 C C . ILE B 1 19 ? 43.25 -21.938 10.539 1 29.77 19 ILE B C 1
ATOM 3028 O O . ILE B 1 19 ? 42.281 -22.703 10.547 1 29.77 19 ILE B O 1
ATOM 3032 N N . SER B 1 20 ? 42.969 -20.672 10.883 1 27.7 20 SER B N 1
ATOM 3033 C CA . SER B 1 20 ? 41.781 -19.875 10.539 1 27.7 20 SER B CA 1
ATOM 3034 C C . SER B 1 20 ? 41.406 -20.062 9.078 1 27.7 20 SER B C 1
ATOM 3036 O O . SER B 1 20 ? 42.219 -19.844 8.18 1 27.7 20 SER B O 1
ATOM 3038 N N . ASN B 1 21 ? 40.594 -21.062 8.852 1 30.95 21 ASN B N 1
ATOM 3039 C CA . ASN B 1 21 ? 40.031 -21.547 7.605 1 30.95 21 ASN B CA 1
ATOM 3040 C C . ASN B 1 21 ? 39.406 -20.406 6.793 1 30.95 21 ASN B C 1
ATOM 3042 O O . ASN B 1 21 ? 38.219 -20.125 6.918 1 30.95 21 ASN B O 1
ATOM 3046 N N . GLY B 1 22 ? 40.094 -19.281 6.664 1 31.27 22 GLY B N 1
ATOM 3047 C CA . GLY B 1 22 ? 39.594 -18.062 6.047 1 31.27 22 GLY B CA 1
ATOM 3048 C C . GLY B 1 22 ? 38.844 -18.312 4.746 1 31.27 22 GLY B C 1
ATOM 3049 O O . GLY B 1 22 ? 38.281 -17.391 4.156 1 31.27 22 GLY B O 1
ATOM 3050 N N . SER B 1 23 ? 39.188 -19.438 4.07 1 36.59 23 SER B N 1
ATOM 3051 C CA . SER B 1 23 ? 38.781 -19.484 2.678 1 36.59 23 SER B CA 1
ATOM 3052 C C . SER B 1 23 ? 37.281 -19.812 2.574 1 36.59 23 SER B C 1
ATOM 3054 O O . SER B 1 23 ? 36.688 -19.75 1.49 1 36.59 23 SER B O 1
ATOM 3056 N N . ASN B 1 24 ? 36.75 -20.453 3.711 1 37.81 24 ASN B N 1
ATOM 3057 C CA . ASN B 1 24 ? 35.375 -20.969 3.576 1 37.81 24 ASN B CA 1
ATOM 3058 C C . ASN B 1 24 ? 34.344 -19.859 3.682 1 37.81 24 ASN B C 1
ATOM 3060 O O . ASN B 1 24 ? 33.156 -20.109 3.568 1 37.81 24 ASN B O 1
ATOM 3064 N N . LEU B 1 25 ? 34.75 -18.656 4.27 1 39.91 25 LEU B N 1
ATOM 3065 C CA . LEU B 1 25 ? 33.938 -17.469 4.484 1 39.91 25 LEU B CA 1
ATOM 3066 C C . LEU B 1 25 ? 33.5 -16.844 3.156 1 39.91 25 LEU B C 1
ATOM 3068 O O . LEU B 1 25 ? 32.406 -16.312 3.033 1 39.91 25 LEU B O 1
ATOM 3072 N N . SER B 1 26 ? 34.438 -17.078 2.217 1 47.16 26 SER B N 1
ATOM 3073 C CA . SER B 1 26 ? 34.188 -16.422 0.94 1 47.16 26 SER B CA 1
ATOM 3074 C C . SER B 1 26 ? 32.969 -17.031 0.244 1 47.16 26 SER B C 1
ATOM 3076 O O . SER B 1 26 ? 32.156 -16.312 -0.357 1 47.16 26 SER B O 1
ATOM 3078 N N . SER B 1 27 ? 32.844 -18.422 0.534 1 47.62 27 SER B N 1
ATOM 3079 C CA . SER B 1 27 ? 31.766 -19.094 -0.199 1 47.62 27 SER B CA 1
ATOM 3080 C C . SER B 1 27 ? 30.406 -18.828 0.454 1 47.62 27 SER B C 1
ATOM 3082 O O . SER B 1 27 ? 29.422 -18.625 -0.238 1 47.62 27 SER B O 1
ATOM 3084 N N . SER B 1 28 ? 30.484 -18.75 1.867 1 50.81 28 SER B N 1
ATOM 3085 C CA . SER B 1 28 ? 29.25 -18.5 2.602 1 50.81 28 SER B CA 1
ATOM 3086 C C . SER B 1 28 ? 28.797 -17.047 2.422 1 50.81 28 SER B C 1
ATOM 3088 O O . SER B 1 28 ? 27.594 -16.781 2.318 1 50.81 28 SER B O 1
ATOM 3090 N N . SER B 1 29 ? 29.828 -16.188 2.461 1 53.53 29 SER B N 1
ATOM 3091 C CA . SER B 1 29 ? 29.531 -14.773 2.299 1 53.53 29 SER B CA 1
ATOM 3092 C C . SER B 1 29 ? 28.938 -14.492 0.925 1 53.53 29 SER B C 1
ATOM 3094 O O . SER B 1 29 ? 28.016 -13.672 0.795 1 53.53 29 SER B O 1
ATOM 3096 N N . MET B 1 30 ? 29.484 -15.203 -0.099 1 51.22 30 MET B N 1
ATOM 3097 C CA . MET B 1 30 ? 28.984 -15.008 -1.456 1 51.22 30 MET B CA 1
ATOM 3098 C C . MET B 1 30 ? 27.562 -15.539 -1.596 1 51.22 30 MET B C 1
ATOM 3100 O O . MET B 1 30 ? 26.75 -14.961 -2.307 1 51.22 30 MET B O 1
ATOM 3104 N N . ILE B 1 31 ? 27.359 -16.656 -0.826 1 56.81 31 ILE B N 1
ATOM 3105 C CA . ILE B 1 31 ? 26.031 -17.25 -0.888 1 56.81 31 ILE B CA 1
AT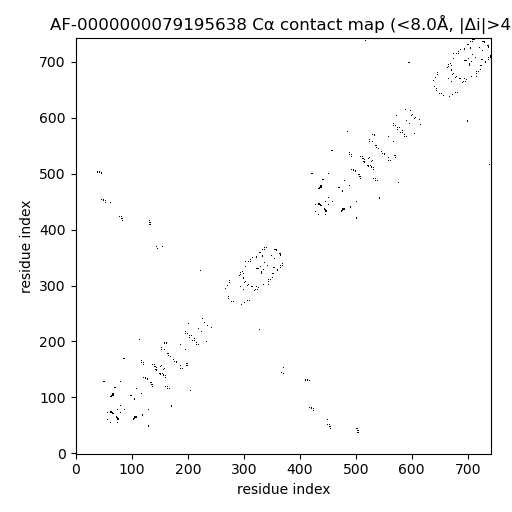OM 3106 C C . ILE B 1 31 ? 25.031 -16.344 -0.17 1 56.81 31 ILE B C 1
ATOM 3108 O O . ILE B 1 31 ? 23.922 -16.125 -0.654 1 56.81 31 ILE B O 1
ATOM 3112 N N . SER B 1 32 ? 25.562 -15.75 0.9 1 61.16 32 SER B N 1
ATOM 3113 C CA . SER B 1 32 ? 24.703 -14.836 1.645 1 61.16 32 SER B CA 1
ATOM 3114 C C . SER B 1 32 ? 24.406 -13.57 0.842 1 61.16 32 SER B C 1
ATOM 3116 O O . SER B 1 32 ? 23.281 -13.07 0.84 1 61.16 32 SER B O 1
ATOM 3118 N N . GLU B 1 33 ? 25.484 -13.086 0.116 1 61.56 33 GLU B N 1
ATOM 3119 C CA . GLU B 1 33 ? 25.312 -11.891 -0.699 1 61.56 33 GLU B CA 1
ATOM 3120 C C . GLU B 1 33 ? 24.359 -12.148 -1.866 1 61.56 33 GLU B C 1
ATOM 3122 O O . GLU B 1 33 ? 23.531 -11.305 -2.203 1 61.56 33 GLU B O 1
ATOM 3127 N N . ALA B 1 34 ? 24.594 -13.312 -2.488 1 64 34 ALA B N 1
ATOM 3128 C CA . ALA B 1 34 ? 23.719 -13.656 -3.604 1 64 34 ALA B CA 1
ATOM 3129 C C . ALA B 1 34 ? 22.266 -13.781 -3.145 1 64 34 ALA B C 1
ATOM 3131 O O . ALA B 1 34 ? 21.344 -13.328 -3.83 1 64 34 ALA B O 1
ATOM 3132 N N . ARG B 1 35 ? 22.203 -14.258 -1.88 1 69.56 35 ARG B N 1
ATOM 3133 C CA . ARG B 1 35 ? 20.859 -14.414 -1.325 1 69.56 35 ARG B CA 1
ATOM 3134 C C . ARG B 1 35 ? 20.219 -13.055 -1.049 1 69.56 35 ARG B C 1
ATOM 3136 O O . ARG B 1 35 ? 19.031 -12.859 -1.304 1 69.56 35 ARG B O 1
ATOM 3143 N N . SER B 1 36 ? 21.031 -12.227 -0.522 1 70.88 36 SER B N 1
ATOM 3144 C CA . SER B 1 36 ? 20.547 -10.891 -0.217 1 70.88 36 SER B CA 1
ATOM 3145 C C . SER B 1 36 ? 20.141 -10.141 -1.485 1 70.88 36 SER B C 1
ATOM 3147 O O . SER B 1 36 ? 19.125 -9.445 -1.506 1 70.88 36 SER B O 1
ATOM 3149 N N . ASN B 1 37 ? 20.922 -10.312 -2.508 1 77.62 37 ASN B N 1
ATOM 3150 C CA . ASN B 1 37 ? 20.609 -9.664 -3.775 1 77.62 37 ASN B CA 1
ATOM 3151 C C . ASN B 1 37 ? 19.312 -10.203 -4.383 1 77.62 37 ASN B C 1
ATOM 3153 O O . ASN B 1 37 ? 18.516 -9.438 -4.918 1 77.62 37 ASN B O 1
ATOM 3157 N N . LEU B 1 38 ? 19.156 -11.516 -4.109 1 82.5 38 LEU B N 1
ATOM 3158 C CA . LEU B 1 38 ? 17.953 -12.125 -4.633 1 82.5 38 LEU B CA 1
ATOM 3159 C C . LEU B 1 38 ? 16.719 -11.617 -3.887 1 82.5 38 LEU B C 1
ATOM 3161 O O . LEU B 1 38 ? 15.664 -11.406 -4.488 1 82.5 38 LEU B O 1
ATOM 3165 N N . GLU B 1 39 ? 17 -11.312 -2.654 1 86.88 39 GLU B N 1
ATOM 3166 C CA . GLU B 1 39 ? 15.891 -10.82 -1.848 1 86.88 39 GLU B CA 1
ATOM 3167 C C . GLU B 1 39 ? 15.492 -9.406 -2.26 1 86.88 39 GLU B C 1
ATOM 3169 O O . GLU B 1 39 ? 14.297 -9.094 -2.322 1 86.88 39 GLU B O 1
ATOM 3174 N N . ILE B 1 40 ? 16.484 -8.68 -2.555 1 89.12 40 ILE B N 1
ATOM 3175 C CA . ILE B 1 40 ? 16.219 -7.301 -2.967 1 89.12 40 ILE B CA 1
ATOM 3176 C C . ILE B 1 40 ? 15.484 -7.297 -4.301 1 89.12 40 ILE B C 1
ATOM 3178 O O . ILE B 1 40 ? 14.547 -6.512 -4.496 1 89.12 40 ILE B O 1
ATOM 3182 N N . ILE B 1 41 ? 15.898 -8.086 -5.152 1 91.44 41 ILE B N 1
ATOM 3183 C CA . ILE B 1 41 ? 15.25 -8.195 -6.449 1 91.44 41 ILE B CA 1
ATOM 3184 C C . ILE B 1 41 ? 13.781 -8.594 -6.262 1 91.44 41 ILE B C 1
ATOM 3186 O O . ILE B 1 41 ? 12.898 -8.023 -6.898 1 91.44 41 ILE B O 1
ATOM 3190 N N . SER B 1 42 ? 13.578 -9.555 -5.367 1 93.69 42 SER B N 1
ATOM 3191 C CA . SER B 1 42 ? 12.219 -10.023 -5.117 1 93.69 42 SER B CA 1
ATOM 3192 C C . SER B 1 42 ? 11.359 -8.93 -4.504 1 93.69 42 SER B C 1
ATOM 3194 O O . SER B 1 42 ? 10.188 -8.781 -4.855 1 93.69 42 SER B O 1
ATOM 3196 N N . LEU B 1 43 ? 11.961 -8.125 -3.627 1 94.62 43 LEU B N 1
ATOM 3197 C CA . LEU B 1 43 ? 11.234 -7.035 -2.986 1 94.62 43 LEU B CA 1
ATOM 3198 C C . LEU B 1 43 ? 10.875 -5.953 -3.998 1 94.62 43 LEU B C 1
ATOM 3200 O O . LEU B 1 43 ? 9.781 -5.383 -3.945 1 94.62 43 LEU B O 1
ATOM 3204 N N . ASN B 1 44 ? 11.789 -5.691 -4.906 1 94.5 44 ASN B N 1
ATOM 3205 C CA . ASN B 1 44 ? 11.523 -4.719 -5.957 1 94.5 44 ASN B CA 1
ATOM 3206 C C . ASN B 1 44 ? 10.406 -5.191 -6.883 1 94.5 44 ASN B C 1
ATOM 3208 O O . ASN B 1 44 ? 9.602 -4.387 -7.355 1 94.5 44 ASN B O 1
ATOM 3212 N N . LYS B 1 45 ? 10.398 -6.465 -7.102 1 95.56 45 LYS B N 1
ATOM 3213 C CA . LYS B 1 45 ? 9.32 -7.012 -7.922 1 95.56 45 LYS B CA 1
ATOM 3214 C C . LYS B 1 45 ? 7.973 -6.879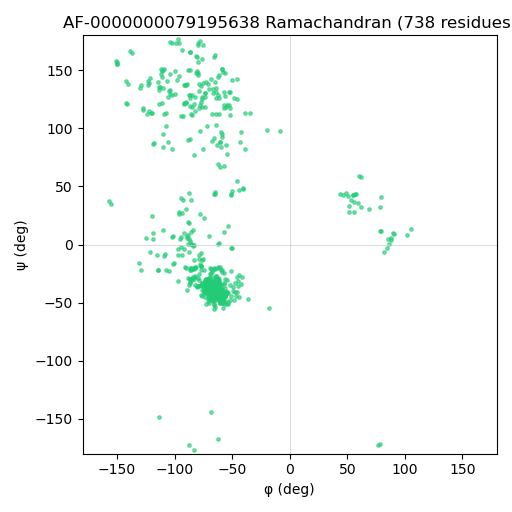 -7.223 1 95.56 45 LYS B C 1
ATOM 3216 O O . LYS B 1 45 ? 6.973 -6.523 -7.852 1 95.56 45 LYS B O 1
ATOM 3221 N N . LEU B 1 46 ? 7.992 -7.207 -5.953 1 96.69 46 LEU B N 1
ATOM 3222 C CA . LEU B 1 46 ? 6.781 -7.012 -5.16 1 96.69 46 LEU B CA 1
ATOM 3223 C C . LEU B 1 46 ? 6.285 -5.574 -5.27 1 96.69 46 LEU B C 1
ATOM 3225 O O . LEU B 1 46 ? 5.109 -5.34 -5.551 1 96.69 46 LEU B O 1
ATOM 3229 N N . SER B 1 47 ? 7.172 -4.613 -5.035 1 96.69 47 SER B N 1
ATOM 3230 C CA . SER B 1 47 ? 6.867 -3.189 -5.102 1 96.69 47 SER B CA 1
ATOM 3231 C C . SER B 1 47 ? 6.289 -2.807 -6.457 1 96.69 47 SER B C 1
ATOM 3233 O O . SER B 1 47 ? 5.273 -2.117 -6.535 1 96.69 47 SER B O 1
ATOM 3235 N N . SER B 1 48 ? 6.926 -3.311 -7.504 1 96.31 48 SER B N 1
ATOM 3236 C CA . SER B 1 48 ? 6.5 -2.992 -8.867 1 96.31 48 SER B CA 1
ATOM 3237 C C . SER B 1 48 ? 5.105 -3.547 -9.148 1 96.31 48 SER B C 1
ATOM 3239 O O . SER B 1 48 ? 4.277 -2.871 -9.758 1 96.31 48 SER B O 1
ATOM 3241 N N . HIS B 1 49 ? 4.867 -4.699 -8.711 1 96 49 HIS B N 1
ATOM 3242 C CA . HIS B 1 49 ? 3.572 -5.332 -8.945 1 96 49 HIS B CA 1
ATOM 3243 C C . HIS B 1 49 ? 2.455 -4.582 -8.234 1 96 49 HIS B C 1
ATOM 3245 O O . HIS B 1 49 ? 1.385 -4.359 -8.805 1 96 49 HIS B O 1
ATOM 3251 N N . LEU B 1 50 ? 2.723 -4.219 -7.012 1 95.88 50 LEU B N 1
ATOM 3252 C CA . LEU B 1 50 ? 1.7 -3.512 -6.246 1 95.88 50 LEU B CA 1
ATOM 3253 C C . LEU B 1 50 ? 1.486 -2.105 -6.793 1 95.88 50 LEU B C 1
ATOM 3255 O O . LEU B 1 50 ? 0.383 -1.562 -6.703 1 95.88 50 LEU B O 1
ATOM 3259 N N . GLY B 1 51 ? 2.559 -1.48 -7.305 1 95 51 GLY B N 1
ATOM 3260 C CA . GLY B 1 51 ? 2.41 -0.195 -7.969 1 95 51 GLY B CA 1
ATOM 3261 C C . GLY B 1 51 ? 1.479 -0.246 -9.164 1 95 51 GLY B C 1
ATOM 3262 O O . GLY B 1 51 ? 0.685 0.672 -9.383 1 95 51 GLY B O 1
ATOM 3263 N N . LYS B 1 52 ? 1.589 -1.348 -9.922 1 92.94 52 LYS B N 1
ATOM 3264 C CA . LYS B 1 52 ? 0.714 -1.536 -11.07 1 92.94 52 LYS B CA 1
ATOM 3265 C C . LYS B 1 52 ? -0.741 -1.695 -10.641 1 92.94 52 LYS B C 1
ATOM 3267 O O . LYS B 1 52 ? -1.654 -1.254 -11.344 1 92.94 52 LYS B O 1
ATOM 3272 N N . LEU B 1 53 ? -0.857 -2.295 -9.484 1 92.06 53 LEU B N 1
ATOM 3273 C CA . LEU B 1 53 ? -2.197 -2.475 -8.945 1 92.06 53 LEU B CA 1
ATOM 3274 C C . LEU B 1 53 ? -2.873 -1.127 -8.703 1 92.06 53 LEU B C 1
ATOM 3276 O O . LEU B 1 53 ? -4.066 -0.969 -8.977 1 92.06 53 LEU B O 1
ATOM 3280 N N . LEU B 1 54 ? -2.176 -0.122 -8.211 1 91.19 54 LEU B N 1
ATOM 3281 C CA . LEU B 1 54 ? -2.703 1.211 -7.934 1 91.19 54 LEU B CA 1
ATOM 3282 C C . LEU B 1 54 ? -3.039 1.939 -9.234 1 91.19 54 LEU B C 1
ATOM 3284 O O . LEU B 1 54 ? -4.047 2.646 -9.312 1 91.19 54 LEU B O 1
ATOM 3288 N N . LEU B 1 55 ? -2.229 1.79 -10.273 1 87.06 55 LEU B N 1
ATOM 3289 C CA . LEU B 1 55 ? -2.398 2.49 -11.539 1 87.06 55 LEU B CA 1
ATOM 3290 C C . LEU B 1 55 ? -3.547 1.891 -12.344 1 87.06 55 LEU B C 1
ATOM 3292 O O . LEU B 1 55 ? -4.242 2.605 -13.07 1 87.06 55 LEU B O 1
ATOM 3296 N N . GLU B 1 56 ? -3.648 0.634 -12.227 1 78.44 56 GLU B N 1
ATOM 3297 C CA . GLU B 1 56 ? -4.668 -0.037 -13.031 1 78.44 56 GLU B CA 1
ATOM 3298 C C . GLU B 1 56 ? -6.004 -0.088 -12.297 1 78.44 56 GLU B C 1
ATOM 3300 O O . GLU B 1 56 ? -6.844 -0.941 -12.586 1 78.44 56 GLU B O 1
ATOM 3305 N N . SER B 1 57 ? -6.188 0.778 -11.281 1 60.56 57 SER B N 1
ATOM 3306 C CA . SER B 1 57 ? -7.34 0.776 -10.383 1 60.56 57 SER B CA 1
ATOM 3307 C C . SER B 1 57 ? -8.641 0.644 -11.156 1 60.56 57 SER B C 1
ATOM 3309 O O . SER B 1 57 ? -9.695 0.397 -10.57 1 60.56 57 SER B O 1
ATOM 3311 N N . ASP B 1 58 ? -8.648 1.111 -12.398 1 57.25 58 ASP B N 1
ATOM 3312 C CA . ASP B 1 58 ? -9.914 0.691 -12.984 1 57.25 58 ASP B CA 1
ATOM 3313 C C . ASP B 1 58 ? -10.148 -0.804 -12.773 1 57.25 58 ASP B C 1
ATOM 3315 O O . ASP B 1 58 ? -11.141 -1.355 -13.258 1 57.25 58 ASP B O 1
ATOM 3319 N N . SER B 1 59 ? -9.102 -1.447 -12.141 1 60.25 59 SER B N 1
ATOM 3320 C CA . SER B 1 59 ? -9.133 -2.896 -11.977 1 60.25 59 SER B CA 1
ATOM 3321 C C . SER B 1 59 ? -10.148 -3.316 -10.922 1 60.25 59 SER B C 1
ATOM 3323 O O . SER B 1 59 ? -10.508 -2.525 -10.047 1 60.25 59 SER B O 1
ATOM 3325 N N . ASN B 1 60 ? -10.898 -4.375 -11.109 1 72 60 ASN B N 1
ATOM 3326 C CA . ASN B 1 60 ? -12.023 -5.055 -10.477 1 72 60 ASN B CA 1
ATOM 3327 C C . ASN B 1 60 ? -11.711 -5.426 -9.031 1 72 60 ASN B C 1
ATOM 3329 O O . ASN B 1 60 ? -12.555 -5.984 -8.328 1 72 60 ASN B O 1
ATOM 3333 N N . TYR B 1 61 ? -10.484 -4.801 -8.523 1 84.06 61 TYR B N 1
ATOM 3334 C CA . TYR B 1 61 ? -10.297 -5.344 -7.18 1 84.06 61 TYR B CA 1
ATOM 3335 C C . TYR B 1 61 ? -10.406 -4.25 -6.129 1 84.06 61 TYR B C 1
ATOM 3337 O O . TYR B 1 61 ? -10.344 -4.523 -4.926 1 84.06 61 TYR B O 1
ATOM 3345 N N . GLY B 1 62 ? -10.469 -2.904 -6.621 1 88.38 62 GLY B N 1
ATOM 3346 C CA . GLY B 1 62 ? -10.648 -1.844 -5.641 1 88.38 62 GLY B CA 1
ATOM 3347 C C . GLY B 1 62 ? -11.977 -1.931 -4.906 1 88.38 62 GLY B C 1
ATOM 3348 O O . GLY B 1 62 ? -13.016 -2.186 -5.516 1 88.38 62 GLY B O 1
ATOM 3349 N N . ASP B 1 63 ? -11.938 -1.767 -3.574 1 88.25 63 ASP B N 1
ATOM 3350 C CA . ASP B 1 63 ? -13.164 -1.961 -2.805 1 88.25 63 ASP B CA 1
ATOM 3351 C C . ASP B 1 63 ? -13.562 -0.679 -2.08 1 88.25 63 ASP B C 1
ATOM 3353 O O . ASP B 1 63 ? -14.562 -0.657 -1.354 1 88.25 63 ASP B O 1
ATOM 3357 N N . ALA B 1 64 ? -12.844 0.372 -2.326 1 92.25 64 ALA B N 1
ATOM 3358 C CA . ALA B 1 64 ? -13.211 1.666 -1.755 1 92.25 64 ALA B CA 1
ATOM 3359 C C . ALA B 1 64 ? -12.766 2.811 -2.662 1 92.25 64 ALA B C 1
ATOM 3361 O O . ALA B 1 64 ? -11.867 2.643 -3.492 1 92.25 64 ALA B O 1
ATOM 3362 N N . VAL B 1 65 ? -13.453 3.965 -2.535 1 93.31 65 VAL B N 1
ATOM 3363 C CA . VAL B 1 65 ? -13.141 5.16 -3.316 1 93.31 65 VAL B CA 1
ATOM 3364 C C . VAL B 1 65 ? -13.023 6.367 -2.389 1 93.31 65 VAL B C 1
ATOM 3366 O O . VAL B 1 65 ? -13.859 6.566 -1.51 1 93.31 65 VAL B O 1
ATOM 3369 N N . VAL B 1 66 ? -12.008 7.176 -2.566 1 94.69 66 VAL B N 1
ATOM 3370 C CA . VAL B 1 66 ? -11.812 8.414 -1.822 1 94.69 66 VAL B CA 1
ATOM 3371 C C . VAL B 1 66 ? -12.008 9.609 -2.752 1 94.69 66 VAL B C 1
ATOM 3373 O O . VAL B 1 66 ? -11.312 9.742 -3.764 1 94.69 66 VAL B O 1
ATOM 3376 N N . MET B 1 67 ? -12.906 10.375 -2.375 1 94.88 67 MET B N 1
ATOM 3377 C CA . MET B 1 67 ? -13.172 11.586 -3.146 1 94.88 67 MET B CA 1
ATOM 3378 C C . MET B 1 67 ? -12.258 12.727 -2.695 1 94.88 67 MET B C 1
ATOM 3380 O O . MET B 1 67 ? -12.305 13.141 -1.536 1 94.88 67 MET B O 1
ATOM 3384 N N . VAL B 1 68 ? -11.43 13.25 -3.584 1 95.75 68 VAL B N 1
ATOM 3385 C CA . VAL B 1 68 ? -10.484 14.328 -3.316 1 95.75 68 VAL B CA 1
ATOM 3386 C C . VAL B 1 68 ? -10.664 15.445 -4.344 1 95.75 68 VAL B C 1
ATOM 3388 O O . VAL B 1 68 ? -10.445 15.234 -5.539 1 95.75 68 VAL B O 1
ATOM 3391 N N . GLU B 1 69 ? -11.062 16.688 -3.895 1 91.88 69 GLU B N 1
ATOM 3392 C CA . GLU B 1 69 ? -11.242 17.859 -4.75 1 91.88 69 GLU B CA 1
ATOM 3393 C C . GLU B 1 69 ? -12.078 17.516 -5.98 1 91.88 69 GLU B C 1
ATOM 3395 O O . GLU B 1 69 ? -11.711 17.875 -7.102 1 91.88 69 GLU B O 1
ATOM 3400 N N . GLY B 1 70 ? -13.211 16.734 -5.688 1 89.56 70 GLY B N 1
ATOM 3401 C CA . GLY B 1 70 ? -14.172 16.406 -6.727 1 89.56 70 GLY B CA 1
ATOM 3402 C C . GLY B 1 70 ? -13.742 15.219 -7.582 1 89.56 70 GLY B C 1
ATOM 3403 O O . GLY B 1 70 ? -14.5 14.758 -8.43 1 89.56 70 GLY B O 1
ATOM 3404 N N . SER B 1 71 ? -12.555 14.695 -7.422 1 92.62 71 SER B N 1
ATOM 3405 C CA . SER B 1 71 ? -12.062 13.539 -8.164 1 92.62 71 SER B CA 1
ATOM 3406 C C . SER B 1 71 ? -12.18 12.266 -7.328 1 92.62 71 SER B C 1
ATOM 3408 O O . SER B 1 71 ? -12.094 12.312 -6.098 1 92.62 71 SER B O 1
ATOM 3410 N N . HIS B 1 72 ? -12.375 11.156 -8.016 1 91.25 72 HIS B N 1
ATOM 3411 C CA . HIS B 1 72 ? -12.5 9.867 -7.355 1 91.25 72 HIS B CA 1
ATOM 3412 C C . HIS B 1 72 ? -11.203 9.062 -7.461 1 91.25 72 HIS B C 1
ATOM 3414 O O . HIS B 1 72 ? -10.664 8.891 -8.555 1 91.25 72 HIS B O 1
ATOM 3420 N N . VAL B 1 73 ? -10.695 8.562 -6.32 1 93.44 73 VAL B N 1
ATOM 3421 C CA . VAL B 1 73 ? -9.5 7.73 -6.289 1 93.44 73 VAL B CA 1
ATOM 3422 C C . VAL B 1 73 ? -9.828 6.363 -5.699 1 93.44 73 VAL B C 1
ATOM 3424 O O . VAL B 1 73 ? -10.195 6.254 -4.527 1 93.44 73 VAL B O 1
ATOM 3427 N N . CYS B 1 74 ? -9.758 5.324 -6.508 1 92.88 74 CYS B N 1
ATOM 3428 C CA . CYS B 1 74 ? -10.031 3.967 -6.055 1 92.88 74 CYS B CA 1
ATOM 3429 C C . CYS B 1 74 ? -8.859 3.408 -5.262 1 92.88 74 CYS B C 1
ATOM 3431 O O . CYS B 1 74 ? -7.703 3.547 -5.672 1 92.88 74 CYS B O 1
ATOM 3433 N N . VAL B 1 75 ? -9.141 2.76 -4.168 1 94.19 75 VAL B N 1
ATOM 3434 C CA . VAL B 1 75 ? -8.078 2.24 -3.312 1 94.19 75 VAL B CA 1
ATOM 3435 C C . VAL B 1 75 ? -8.43 0.826 -2.854 1 94.19 75 VAL B C 1
ATOM 3437 O O . VAL B 1 75 ? -9.555 0.359 -3.062 1 94.19 75 VAL B O 1
ATOM 3440 N N . HIS B 1 76 ? -7.531 0.09 -2.354 1 93.25 76 HIS B N 1
ATOM 3441 C CA . HIS B 1 76 ? -7.691 -1.239 -1.772 1 93.25 76 HIS B CA 1
ATOM 3442 C C . HIS B 1 76 ? -7.555 -1.198 -0.254 1 93.25 76 HIS B C 1
ATOM 3444 O O . HIS B 1 76 ? -6.457 -0.991 0.269 1 93.25 76 HIS B O 1
ATOM 3450 N N . ARG B 1 77 ? -8.633 -1.475 0.4 1 93.25 77 ARG B N 1
ATOM 3451 C CA . ARG B 1 77 ? -8.68 -1.259 1.843 1 93.25 77 ARG B CA 1
ATOM 3452 C C . ARG B 1 77 ? -7.66 -2.139 2.561 1 93.25 77 ARG B C 1
ATOM 3454 O O . ARG B 1 77 ? -7.043 -1.713 3.537 1 93.25 77 ARG B O 1
ATOM 3461 N N . CYS B 1 78 ? -7.508 -3.334 2.068 1 93.56 78 CYS B N 1
ATOM 3462 C CA . CYS B 1 78 ? -6.602 -4.23 2.773 1 93.56 78 CYS B CA 1
ATOM 3463 C C . CYS B 1 78 ? -5.176 -3.693 2.75 1 93.56 78 CYS B C 1
ATOM 3465 O O . CYS B 1 78 ? -4.449 -3.801 3.74 1 93.56 78 CYS B O 1
ATOM 3467 N N . ILE B 1 79 ? -4.742 -3.127 1.604 1 95.62 79 ILE B N 1
ATOM 3468 C CA . ILE B 1 79 ? -3.393 -2.588 1.494 1 95.62 79 ILE B CA 1
ATOM 3469 C C . ILE B 1 79 ? -3.254 -1.355 2.385 1 95.62 79 ILE B C 1
ATOM 3471 O O . ILE B 1 79 ? -2.297 -1.242 3.154 1 95.62 79 ILE B O 1
ATOM 3475 N N . LEU B 1 80 ? -4.242 -0.392 2.328 1 95.88 80 LEU B N 1
ATOM 3476 C CA . LEU B 1 80 ? -4.168 0.821 3.135 1 95.88 80 LEU B CA 1
ATOM 3477 C C . LEU B 1 80 ? -4.238 0.491 4.621 1 95.88 80 LEU B C 1
ATOM 3479 O O . LEU B 1 80 ? -3.492 1.058 5.422 1 95.88 80 LEU B O 1
ATOM 3483 N N . ALA B 1 81 ? -5.098 -0.443 4.934 1 94.19 81 ALA B N 1
ATOM 3484 C CA . ALA B 1 81 ? -5.242 -0.824 6.336 1 94.19 81 ALA B CA 1
ATOM 3485 C C . ALA B 1 81 ? -3.973 -1.492 6.859 1 94.19 81 ALA B C 1
ATOM 3487 O O . ALA B 1 81 ? -3.602 -1.312 8.023 1 94.19 81 ALA B O 1
ATOM 3488 N N . ALA B 1 82 ? -3.332 -2.268 6.02 1 95.12 82 ALA B N 1
ATOM 3489 C CA . ALA B 1 82 ? -2.104 -2.939 6.438 1 95.12 82 ALA B CA 1
ATOM 3490 C C . ALA B 1 82 ? -0.969 -1.938 6.629 1 95.12 82 ALA B C 1
ATOM 3492 O O . ALA B 1 82 ? -0.134 -2.1 7.523 1 95.12 82 ALA B O 1
ATOM 3493 N N . ARG B 1 83 ? -0.913 -0.89 5.828 1 96.31 83 ARG B N 1
ATOM 3494 C CA . ARG B 1 83 ? 0.226 0.021 5.781 1 96.31 83 ARG B CA 1
ATOM 3495 C C . ARG B 1 83 ? 0.046 1.175 6.762 1 96.31 83 ARG B C 1
ATOM 3497 O O . ARG B 1 83 ? 1.015 1.846 7.121 1 96.31 83 ARG B O 1
ATOM 3504 N N . SER B 1 84 ? -1.206 1.441 7.211 1 96.56 84 SER B N 1
ATOM 3505 C CA . SER B 1 84 ? -1.509 2.58 8.07 1 96.56 84 SER B CA 1
ATOM 3506 C C . SER B 1 84 ? -2.564 2.223 9.117 1 96.56 84 SER B C 1
ATOM 3508 O O . SER B 1 84 ? -3.697 1.887 8.766 1 96.56 84 SER B O 1
ATOM 3510 N N . PRO B 1 85 ? -2.211 2.381 10.336 1 95.44 85 PRO B N 1
ATOM 3511 C CA . PRO B 1 85 ? -3.205 2.1 11.375 1 95.44 85 PRO B CA 1
ATOM 3512 C C . PRO B 1 85 ? -4.406 3.041 11.312 1 95.44 85 PRO B C 1
ATOM 3514 O O . PRO B 1 85 ? -5.508 2.67 11.727 1 95.44 85 PRO B O 1
ATOM 3517 N N . PHE B 1 86 ? -4.191 4.25 10.82 1 96.81 86 PHE B N 1
ATOM 3518 C CA . PHE B 1 86 ? -5.316 5.168 10.672 1 96.81 86 PHE B CA 1
ATOM 3519 C C . PHE B 1 86 ? -6.383 4.578 9.758 1 96.81 86 PHE B C 1
ATOM 3521 O O . PHE B 1 86 ? -7.566 4.566 10.102 1 96.81 86 PHE B O 1
ATOM 3528 N N . PHE B 1 87 ? -5.945 4.148 8.648 1 95.44 87 PHE B N 1
ATOM 3529 C CA . PHE B 1 87 ? -6.898 3.602 7.691 1 95.44 87 PHE B CA 1
ATOM 3530 C C . PHE B 1 87 ? -7.508 2.307 8.211 1 95.44 87 PHE B C 1
ATOM 3532 O O . PHE B 1 87 ? -8.672 2.008 7.934 1 95.44 87 PHE B O 1
ATOM 3539 N N . ASP B 1 88 ? -6.684 1.52 8.898 1 93.62 88 ASP B N 1
ATOM 3540 C CA . ASP B 1 88 ? -7.234 0.328 9.539 1 93.62 88 ASP B CA 1
ATOM 3541 C C . ASP B 1 88 ? -8.391 0.688 10.469 1 93.62 88 ASP B C 1
ATOM 3543 O O . ASP B 1 88 ? -9.453 0.054 10.422 1 93.62 88 ASP B O 1
ATOM 3547 N N . ASP B 1 89 ? -8.242 1.739 11.234 1 94.06 89 ASP B N 1
ATOM 3548 C CA . ASP B 1 89 ? -9.289 2.209 12.141 1 94.06 89 ASP B CA 1
ATOM 3549 C C . ASP B 1 89 ? -10.461 2.805 11.367 1 94.06 89 ASP B C 1
ATOM 3551 O O . ASP B 1 89 ? -11.625 2.576 11.711 1 94.06 89 ASP B O 1
ATOM 3555 N N . LEU B 1 90 ? -10.102 3.537 10.328 1 93.75 90 LEU B N 1
ATOM 3556 C CA . LEU B 1 90 ? -11.125 4.195 9.523 1 93.75 90 LEU B CA 1
ATOM 3557 C C . LEU B 1 90 ? -12.062 3.174 8.891 1 93.75 90 LEU B C 1
ATOM 3559 O O . LEU B 1 90 ? -13.281 3.344 8.914 1 93.75 90 LEU B O 1
ATOM 3563 N N . PHE B 1 91 ? -11.492 2.117 8.391 1 90.31 91 PHE B N 1
ATOM 3564 C CA . PHE B 1 91 ? -12.289 1.156 7.629 1 90.31 91 PHE B CA 1
ATOM 3565 C C . PHE B 1 91 ? -13.07 0.241 8.562 1 90.31 91 PHE B C 1
ATOM 3567 O O . PHE B 1 91 ? -14.086 -0.341 8.172 1 90.31 91 PHE B O 1
ATOM 3574 N N . LYS B 1 92 ? -12.516 0.028 9.727 1 86.25 92 LYS B N 1
ATOM 3575 C CA . LYS B 1 92 ? -13.234 -0.769 10.719 1 86.25 92 LYS B CA 1
ATOM 3576 C C . LYS B 1 92 ? -14.422 0.009 11.289 1 86.25 92 LYS B C 1
ATOM 3578 O O . LYS B 1 92 ? -15.383 -0.586 11.773 1 86.25 92 LYS B O 1
ATOM 3583 N N . GLY B 1 93 ? -14.242 1.222 11.305 1 79.12 93 GLY B N 1
ATOM 3584 C CA . GLY B 1 93 ? -15.281 2.037 11.906 1 79.12 93 GLY B CA 1
ATOM 3585 C C . GLY B 1 93 ? -16.5 2.197 11.016 1 79.12 93 GLY B C 1
ATOM 3586 O O . GLY B 1 93 ? -16.406 2.064 9.797 1 79.12 93 GLY B O 1
ATOM 3587 N N . ASP B 1 94 ? -17.719 1.762 11.359 1 64.12 94 ASP B N 1
ATOM 3588 C CA . ASP B 1 94 ? -19.047 1.777 10.734 1 64.12 94 ASP B CA 1
ATOM 3589 C C . ASP B 1 94 ? -19.422 3.186 10.273 1 64.12 94 ASP B C 1
ATOM 3591 O O . ASP B 1 94 ? -20.188 3.877 10.938 1 64.12 94 ASP B O 1
ATOM 3595 N N . LYS B 1 95 ? -18.438 3.9 9.633 1 59.28 95 LYS B N 1
ATOM 3596 C CA . LYS B 1 95 ? -18.969 5.207 9.258 1 59.28 95 LYS B CA 1
ATOM 3597 C C . LYS B 1 95 ? -19.891 5.094 8.039 1 59.28 95 LYS B C 1
ATOM 3599 O O . LYS B 1 95 ? -19.719 4.195 7.215 1 59.28 95 LYS B O 1
ATOM 3604 N N . ASP B 1 96 ? -21.062 5.602 8.156 1 59.56 96 ASP B N 1
ATOM 3605 C CA . ASP B 1 96 ? -22.109 5.793 7.152 1 59.56 96 ASP B CA 1
ATOM 3606 C C . ASP B 1 96 ? -21.516 6.254 5.82 1 59.56 96 ASP B C 1
ATOM 3608 O O . ASP B 1 96 ? -21.672 7.414 5.438 1 59.56 96 ASP B O 1
ATOM 3612 N N . CYS B 1 97 ? -20.453 5.469 5.465 1 65.75 97 CYS B N 1
ATOM 3613 C CA . CYS B 1 97 ? -19.922 5.871 4.172 1 65.75 97 CYS B CA 1
ATOM 3614 C C . CYS B 1 97 ? -20.781 5.332 3.033 1 65.75 97 CYS B C 1
ATOM 3616 O O . CYS B 1 97 ? -21.406 4.285 3.17 1 65.75 97 CYS B O 1
ATOM 3618 N N . GLY B 1 98 ? -21.375 6.168 2.238 1 68.19 98 GLY B N 1
ATOM 3619 C CA . GLY B 1 98 ? -22.156 5.773 1.082 1 68.19 98 GLY B CA 1
ATOM 3620 C C . GLY B 1 98 ? -21.484 4.723 0.225 1 68.19 98 GLY B C 1
ATOM 3621 O O . GLY B 1 98 ? -20.25 4.633 0.203 1 68.19 98 GLY B O 1
ATOM 3622 N N . GLU B 1 99 ? -22.219 3.578 -0.01 1 74.56 99 GLU B N 1
ATOM 3623 C CA . GLU B 1 99 ? -21.734 2.555 -0.934 1 74.56 99 GLU B CA 1
ATOM 3624 C C . GLU B 1 99 ? -22.281 2.773 -2.338 1 74.56 99 GLU B C 1
ATOM 3626 O O . GLU B 1 99 ? -23.484 3.043 -2.504 1 74.56 99 GLU B O 1
ATOM 3631 N N . LYS B 1 100 ? -21.469 3.129 -3.174 1 68.44 100 LYS B N 1
ATOM 3632 C CA . LYS B 1 100 ? -21.891 3.158 -4.57 1 68.44 100 LYS B CA 1
ATOM 3633 C C . LYS B 1 100 ? -21.141 2.117 -5.395 1 68.44 100 LYS B C 1
ATOM 3635 O O . LYS B 1 100 ? -19.906 2.051 -5.348 1 68.44 100 LYS B O 1
ATOM 3640 N N . ASP B 1 101 ? -21.766 1.291 -6.242 1 72.75 101 ASP B N 1
ATOM 3641 C CA . ASP B 1 101 ? -21.25 0.263 -7.141 1 72.75 101 ASP B CA 1
ATOM 3642 C C . ASP B 1 101 ? -20.406 -0.752 -6.375 1 72.75 101 ASP B C 1
ATOM 3644 O O . ASP B 1 101 ? -19.375 -1.213 -6.875 1 72.75 101 ASP B O 1
ATOM 3648 N N . GLY B 1 102 ? -20.734 -0.938 -5.027 1 77.75 102 GLY B N 1
ATOM 3649 C CA . GLY B 1 102 ? -20.109 -1.962 -4.207 1 77.75 102 GLY B CA 1
ATOM 3650 C C . GLY B 1 102 ? -18.828 -1.494 -3.547 1 77.75 102 GLY B C 1
ATOM 3651 O O . GLY B 1 102 ? -18.125 -2.285 -2.918 1 77.75 102 GLY B O 1
ATOM 3652 N N . LYS B 1 103 ? -18.578 -0.188 -3.789 1 87.56 103 LYS B N 1
ATOM 3653 C CA . LYS B 1 103 ? -17.375 0.375 -3.162 1 87.56 103 LYS B CA 1
ATOM 3654 C C . LYS B 1 103 ? -17.75 1.417 -2.111 1 87.56 103 LYS B C 1
ATOM 3656 O O . LYS B 1 103 ? -18.688 2.189 -2.301 1 87.56 103 LYS B O 1
ATOM 3661 N N . ILE B 1 104 ? -17.109 1.301 -1.063 1 91.31 104 ILE B N 1
ATOM 3662 C CA . ILE B 1 104 ? -17.312 2.26 0.014 1 91.31 104 ILE B CA 1
ATOM 3663 C C . ILE B 1 104 ? -16.672 3.594 -0.342 1 91.31 104 ILE B C 1
ATOM 3665 O O . ILE B 1 104 ? -15.516 3.629 -0.787 1 91.31 104 ILE B O 1
ATOM 3669 N N . ARG B 1 105 ? -17.438 4.656 -0.195 1 92.81 105 ARG B N 1
ATOM 3670 C CA . ARG B 1 105 ? -16.953 5.98 -0.583 1 92.81 105 ARG B CA 1
ATOM 3671 C C . ARG B 1 105 ? -16.578 6.805 0.641 1 92.81 105 ARG B C 1
ATOM 3673 O O . ARG B 1 105 ? -17.328 6.867 1.615 1 92.81 105 ARG B O 1
ATOM 3680 N N . TYR B 1 106 ? -15.406 7.418 0.596 1 94.06 106 TYR B N 1
ATOM 3681 C CA . TYR B 1 106 ? -14.898 8.328 1.62 1 94.06 106 TYR B CA 1
ATOM 3682 C C . TYR B 1 106 ? -14.602 9.703 1.033 1 94.06 106 TYR B C 1
ATOM 3684 O O . TYR B 1 106 ? -14.18 9.812 -0.122 1 94.06 106 TYR B O 1
ATOM 3692 N N . LYS B 1 107 ? -14.883 10.68 1.835 1 94.12 107 LYS B N 1
ATOM 3693 C CA . LYS B 1 107 ? -14.547 12.047 1.433 1 94.12 107 LYS B CA 1
ATOM 3694 C C . LYS B 1 107 ? -13.344 12.57 2.207 1 94.12 107 LYS B C 1
ATOM 3696 O O . LYS B 1 107 ? -13.336 12.562 3.439 1 94.12 107 LYS B O 1
ATOM 3701 N N . MET B 1 108 ? -12.375 13.039 1.479 1 95.44 108 MET B N 1
ATOM 3702 C CA . MET B 1 108 ? -11.141 13.523 2.088 1 95.44 108 MET B CA 1
ATOM 3703 C C . MET B 1 108 ? -11.422 14.625 3.105 1 95.44 108 MET B C 1
ATOM 3705 O O . MET B 1 108 ? -10.82 14.648 4.18 1 95.44 108 MET B O 1
ATOM 3709 N N . ARG B 1 109 ? -12.328 15.516 2.812 1 92.25 109 ARG B N 1
ATOM 3710 C CA . ARG B 1 109 ? -12.664 16.641 3.678 1 92.25 109 ARG B CA 1
ATOM 3711 C C . ARG B 1 109 ? -13.195 16.156 5.023 1 92.25 109 ARG B C 1
ATOM 3713 O O . ARG B 1 109 ? -13.008 16.828 6.043 1 92.25 109 ARG B O 1
ATOM 3720 N N . ASP B 1 110 ? -13.828 14.977 4.941 1 92.19 110 ASP B N 1
ATOM 3721 C CA . ASP B 1 110 ? -14.414 14.438 6.168 1 92.19 110 ASP B CA 1
ATOM 3722 C C . ASP B 1 110 ? -13.367 13.672 6.977 1 92.19 110 ASP B C 1
ATOM 3724 O O . ASP B 1 110 ? -13.523 13.484 8.188 1 92.19 110 ASP B O 1
ATOM 3728 N N . ILE B 1 111 ? -12.328 13.266 6.316 1 93.38 111 ILE B N 1
ATOM 3729 C CA . ILE B 1 111 ? -11.305 12.445 6.945 1 93.38 111 ILE B CA 1
ATOM 3730 C C . ILE B 1 111 ? -10.273 13.336 7.633 1 93.38 111 ILE B C 1
ATOM 3732 O O . ILE B 1 111 ? -9.695 12.953 8.656 1 93.38 111 ILE B O 1
ATOM 3736 N N . LEU B 1 112 ? -10.07 14.484 7.129 1 95.25 112 LEU B N 1
ATOM 3737 C CA . LEU B 1 112 ? -9.031 15.375 7.629 1 95.25 112 LEU B CA 1
ATOM 3738 C C . LEU B 1 112 ? -9.57 16.266 8.734 1 95.25 112 LEU B C 1
ATOM 3740 O O . LEU B 1 112 ? -10.492 17.062 8.5 1 95.25 112 LEU B O 1
ATOM 3744 N N . PRO B 1 113 ? -9.094 16.328 9.898 1 95.12 113 PRO B N 1
ATOM 3745 C CA . PRO B 1 113 ? -9.508 17.25 10.953 1 95.12 113 PRO B CA 1
ATOM 3746 C C . PRO B 1 113 ? -9.023 18.688 10.695 1 95.12 113 PRO B C 1
ATOM 3748 O O . PRO B 1 113 ? -9.656 19.641 11.148 1 95.12 113 PRO B O 1
ATOM 3751 N N . PHE B 1 114 ? -7.883 18.812 10.055 1 92.25 114 PHE B N 1
ATOM 3752 C CA . PHE B 1 114 ? -7.316 20.109 9.695 1 92.25 114 PHE B CA 1
ATOM 3753 C C . PHE B 1 114 ? -6.484 20.016 8.422 1 92.25 114 PHE B C 1
ATOM 3755 O O . PHE B 1 114 ? -6.121 18.906 8 1 92.25 114 PHE B O 1
ATOM 3762 N N . GLY B 1 115 ? -6.402 21.141 7.879 1 89.56 115 GLY B N 1
ATOM 3763 C CA . GLY B 1 115 ? -5.57 21.203 6.688 1 89.56 115 GLY B CA 1
ATOM 3764 C C . GLY B 1 115 ? -6.258 20.656 5.449 1 89.56 115 GLY B C 1
ATOM 3765 O O . GLY B 1 115 ? -7.477 20.469 5.445 1 89.56 115 GLY B O 1
ATOM 3766 N N . ASN B 1 116 ? -5.41 20.578 4.457 1 92.94 116 ASN B N 1
ATOM 3767 C CA . ASN B 1 116 ? -5.91 20.109 3.166 1 92.94 116 ASN B CA 1
ATOM 3768 C C . ASN B 1 116 ? -4.895 19.219 2.461 1 92.94 116 ASN B C 1
ATOM 3770 O O . ASN B 1 116 ? -3.686 19.438 2.576 1 92.94 116 ASN B O 1
ATOM 3774 N N . VAL B 1 117 ? -5.484 18.172 1.844 1 95.88 117 VAL B N 1
ATOM 3775 C CA . VAL B 1 117 ? -4.672 17.297 0.996 1 95.88 117 VAL B CA 1
ATOM 3776 C C . VAL B 1 117 ? -5.277 17.234 -0.405 1 95.88 117 VAL B C 1
ATOM 3778 O O . VAL B 1 117 ? -6.379 16.719 -0.588 1 95.88 117 VAL B O 1
ATOM 3781 N N . GLY B 1 118 ? -4.484 17.812 -1.301 1 94.5 118 GLY B N 1
ATOM 3782 C CA . GLY B 1 118 ? -4.977 17.859 -2.668 1 94.5 118 GLY B CA 1
ATOM 3783 C C . GLY B 1 118 ? -4.836 16.547 -3.4 1 94.5 118 GLY B C 1
ATOM 3784 O O . GLY B 1 118 ? -4.289 15.578 -2.855 1 94.5 118 GLY B O 1
ATOM 3785 N N . TYR B 1 119 ? -5.367 16.484 -4.629 1 93.81 119 TYR B N 1
ATOM 3786 C CA . TYR B 1 119 ? -5.434 15.273 -5.445 1 93.81 119 TYR B CA 1
ATOM 3787 C C . TYR B 1 119 ? -4.039 14.734 -5.738 1 93.81 119 TYR B C 1
ATOM 3789 O O . TYR B 1 119 ? -3.754 13.562 -5.5 1 93.81 119 TYR B O 1
ATOM 3797 N N . ASP B 1 120 ? -3.156 15.547 -6.195 1 92.81 120 ASP B N 1
ATOM 3798 C CA . ASP B 1 120 ? -1.813 15.117 -6.574 1 92.81 120 ASP B CA 1
ATOM 3799 C C . ASP B 1 120 ? -1.016 14.656 -5.355 1 92.81 120 ASP B C 1
ATOM 3801 O O . ASP B 1 120 ? -0.295 13.664 -5.418 1 92.81 120 ASP B O 1
ATOM 3805 N N . ALA B 1 121 ? -1.138 15.438 -4.262 1 94.31 121 ALA B N 1
ATOM 3806 C CA . ALA B 1 121 ? -0.448 15.062 -3.031 1 94.31 121 ALA B CA 1
ATOM 3807 C C . ALA B 1 121 ? -0.931 13.703 -2.521 1 94.31 121 ALA B C 1
ATOM 3809 O O . ALA B 1 121 ? -0.129 12.875 -2.086 1 94.31 121 ALA B O 1
ATOM 3810 N N . PHE B 1 122 ? -2.246 13.492 -2.666 1 96.44 122 PHE B N 1
ATOM 3811 C CA . PHE B 1 122 ? -2.811 12.234 -2.189 1 96.44 122 PHE B CA 1
ATOM 3812 C C . PHE B 1 122 ? -2.33 11.062 -3.045 1 96.44 122 PHE B C 1
ATOM 3814 O O . PHE B 1 122 ? -2.029 9.992 -2.525 1 96.44 122 PHE B O 1
ATOM 3821 N N . LEU B 1 123 ? -2.236 11.227 -4.305 1 95.56 123 LEU B N 1
ATOM 3822 C CA . LEU B 1 123 ? -1.77 10.172 -5.195 1 95.56 123 LEU B CA 1
ATOM 3823 C C . LEU B 1 123 ? -0.324 9.797 -4.883 1 95.56 123 LEU B C 1
ATOM 3825 O O . LEU B 1 123 ? 0.035 8.617 -4.898 1 95.56 123 LEU B O 1
ATOM 3829 N N . VAL B 1 124 ? 0.55 10.773 -4.605 1 95.25 124 VAL B N 1
ATOM 3830 C CA . VAL B 1 124 ? 1.939 10.516 -4.242 1 95.25 124 VAL B CA 1
ATOM 3831 C C . VAL B 1 124 ? 1.998 9.781 -2.908 1 95.25 124 VAL B C 1
ATOM 3833 O O . VAL B 1 124 ? 2.789 8.844 -2.742 1 95.25 124 VAL B O 1
ATOM 3836 N N . PHE B 1 125 ? 1.154 10.227 -2.039 1 96.56 125 PHE B N 1
ATOM 3837 C CA . PHE B 1 125 ? 1.055 9.57 -0.74 1 96.56 125 PHE B CA 1
ATOM 3838 C C . PHE B 1 125 ? 0.646 8.109 -0.899 1 96.56 125 PHE B C 1
ATOM 3840 O O . PHE B 1 125 ? 1.259 7.223 -0.307 1 96.56 125 PHE B O 1
ATOM 3847 N N . LEU B 1 126 ? -0.377 7.824 -1.777 1 97.12 126 LEU B N 1
ATOM 3848 C CA . LEU B 1 126 ? -0.847 6.469 -2.043 1 97.12 126 LEU B CA 1
ATOM 3849 C C . LEU B 1 126 ? 0.248 5.633 -2.699 1 97.12 126 LEU B C 1
ATOM 3851 O O . LEU B 1 126 ? 0.407 4.453 -2.381 1 97.12 126 LEU B O 1
ATOM 3855 N N . ASN B 1 127 ? 0.916 6.223 -3.613 1 96.19 127 ASN B N 1
ATOM 3856 C CA . ASN B 1 127 ? 2.004 5.504 -4.27 1 96.19 127 ASN B CA 1
ATOM 3857 C C . ASN B 1 127 ? 3.008 4.961 -3.256 1 96.19 127 ASN B C 1
ATOM 3859 O O . ASN B 1 127 ? 3.48 3.83 -3.389 1 96.19 127 ASN B O 1
ATOM 3863 N N . TYR B 1 128 ? 3.314 5.758 -2.262 1 96.31 128 TYR B N 1
ATOM 3864 C CA . TYR B 1 128 ? 4.23 5.289 -1.227 1 96.31 128 TYR B CA 1
ATOM 3865 C C . TYR B 1 128 ? 3.627 4.129 -0.448 1 96.31 128 TYR B C 1
ATOM 3867 O O . TYR B 1 128 ? 4.324 3.162 -0.124 1 96.31 128 TYR B O 1
ATOM 3875 N N . LEU B 1 129 ? 2.352 4.227 -0.114 1 97.31 129 LEU B N 1
ATOM 3876 C CA . LEU B 1 129 ? 1.712 3.158 0.647 1 97.31 129 LEU B CA 1
ATOM 3877 C C . LEU B 1 129 ? 1.734 1.848 -0.132 1 97.31 129 LEU B C 1
ATOM 3879 O O . LEU B 1 129 ? 1.905 0.776 0.453 1 97.31 129 LEU B O 1
ATOM 3883 N N . TYR B 1 130 ? 1.571 1.87 -1.448 1 96.44 130 TYR B N 1
ATOM 3884 C CA . TYR B 1 130 ? 1.503 0.663 -2.264 1 96.44 130 TYR B CA 1
ATOM 3885 C C . TYR B 1 130 ? 2.898 0.124 -2.557 1 96.44 130 TYR B C 1
ATOM 3887 O O . TYR B 1 130 ? 3.119 -1.09 -2.537 1 96.44 130 TYR B O 1
ATOM 3895 N N . THR B 1 131 ? 3.893 0.963 -2.758 1 96.44 131 THR B N 1
ATOM 3896 C CA . THR B 1 131 ? 5.145 0.494 -3.34 1 96.44 131 THR B CA 1
ATOM 3897 C C . THR B 1 131 ? 6.285 0.604 -2.332 1 96.44 131 THR B C 1
ATOM 3899 O O . THR B 1 131 ? 7.336 -0.019 -2.506 1 96.44 131 THR B O 1
ATOM 3902 N N . GLY B 1 132 ? 6.094 1.492 -1.329 1 95.56 132 GLY B N 1
ATOM 3903 C CA . GLY B 1 132 ? 7.172 1.768 -0.393 1 95.56 132 GLY B CA 1
ATOM 3904 C C . GLY B 1 132 ? 8.219 2.719 -0.946 1 95.56 132 GLY B C 1
ATOM 3905 O O . GLY B 1 132 ? 9.266 2.93 -0.329 1 95.56 132 GLY B O 1
ATOM 3906 N N . LYS B 1 133 ? 7.887 3.33 -2.076 1 93.38 133 LYS B N 1
ATOM 3907 C CA . LYS B 1 133 ? 8.82 4.258 -2.711 1 93.38 133 LYS B CA 1
ATOM 3908 C C . LYS B 1 133 ? 8.195 5.637 -2.881 1 93.38 133 LYS B C 1
ATOM 3910 O O . LYS B 1 133 ? 7.016 5.754 -3.215 1 93.38 133 LYS B O 1
ATOM 3915 N N . MET B 1 134 ? 9.031 6.641 -2.611 1 88.69 134 MET B N 1
ATOM 3916 C CA . MET B 1 134 ? 8.547 8.008 -2.768 1 88.69 134 MET B CA 1
ATOM 3917 C C . MET B 1 134 ? 8.758 8.5 -4.195 1 88.69 134 MET B C 1
ATOM 3919 O O . MET B 1 134 ? 9.859 8.367 -4.746 1 88.69 134 MET B O 1
ATOM 3923 N N . LYS B 1 135 ? 7.656 9.008 -4.766 1 83 135 LYS B N 1
ATOM 3924 C CA . LYS B 1 135 ? 7.754 9.617 -6.086 1 83 135 LYS B CA 1
ATOM 3925 C C . LYS B 1 135 ? 8.008 11.117 -5.984 1 83 135 LYS B C 1
ATOM 3927 O O . LYS B 1 135 ? 7.574 11.766 -5.027 1 83 135 LYS B O 1
ATOM 3932 N N . SER B 1 136 ? 8.891 11.609 -6.805 1 70.81 136 SER B N 1
ATOM 3933 C CA . SER B 1 136 ? 9.125 13.047 -6.84 1 70.81 136 SER B CA 1
ATOM 3934 C C . SER B 1 136 ? 7.863 13.797 -7.25 1 70.81 136 SER B C 1
ATOM 3936 O O . SER B 1 136 ? 7.008 13.25 -7.949 1 70.81 136 SER B O 1
ATOM 3938 N N . ALA B 1 137 ? 7.617 15.055 -6.688 1 67.25 137 ALA B N 1
ATOM 3939 C CA . ALA B 1 137 ? 6.449 15.883 -6.996 1 67.25 137 ALA B CA 1
ATOM 3940 C C . ALA B 1 137 ? 6.305 16.078 -8.5 1 67.25 137 ALA B C 1
ATOM 3942 O O . ALA B 1 137 ? 7.297 16.266 -9.211 1 67.25 137 ALA B O 1
ATOM 3943 N N . PRO B 1 138 ? 5.074 15.852 -9.008 1 61.69 138 PRO B N 1
ATOM 3944 C CA . PRO B 1 138 ? 4.883 16.031 -10.445 1 61.69 138 PRO B CA 1
ATOM 3945 C C . PRO B 1 138 ? 5.266 17.422 -10.922 1 61.69 138 PRO B C 1
ATOM 3947 O O . PRO B 1 138 ? 5.125 18.406 -10.18 1 61.69 138 PRO B O 1
ATOM 3950 N N . LEU B 1 139 ? 6.047 17.562 -11.961 1 56.66 139 LEU B N 1
ATOM 3951 C CA . LEU B 1 139 ? 6.512 18.812 -12.562 1 56.66 139 LEU B CA 1
ATOM 3952 C C . LEU B 1 139 ? 5.352 19.781 -12.758 1 56.66 139 LEU B C 1
ATOM 3954 O O . LEU B 1 139 ? 5.527 21 -12.648 1 56.66 139 LEU B O 1
ATOM 3958 N N . GLU B 1 140 ? 4.125 19.328 -13.047 1 54.47 140 GLU B N 1
ATOM 3959 C CA . GLU B 1 140 ? 2.971 20.141 -13.391 1 54.47 140 GLU B CA 1
ATOM 3960 C C . GLU B 1 140 ? 2.443 20.891 -12.172 1 54.47 140 GLU B C 1
ATOM 3962 O O . GLU B 1 140 ? 1.816 21.953 -12.305 1 54.47 140 GLU B O 1
ATOM 3967 N N . VAL B 1 141 ? 2.605 20.297 -11 1 55.03 141 VAL B N 1
ATOM 3968 C CA . VAL B 1 141 ? 2.109 20.984 -9.82 1 55.03 141 VAL B CA 1
ATOM 3969 C C . VAL B 1 141 ? 2.826 22.328 -9.672 1 55.03 141 VAL B C 1
ATOM 3971 O O . VAL B 1 141 ? 2.273 23.281 -9.117 1 55.03 141 VAL B O 1
ATOM 3974 N N . SER B 1 142 ? 4.027 22.438 -10.375 1 52.66 142 SER B N 1
ATOM 3975 C CA . SER B 1 142 ? 4.898 23.578 -10.141 1 52.66 142 SER B CA 1
ATOM 3976 C C . SER B 1 142 ? 4.625 24.688 -11.156 1 52.66 142 SER B C 1
ATOM 3978 O O . SER B 1 142 ? 5.406 24.906 -12.078 1 52.66 142 SER B O 1
ATOM 3980 N N . ASN B 1 143 ? 3.352 24.891 -11.453 1 55.03 143 ASN B N 1
ATOM 3981 C CA . ASN B 1 143 ? 3.197 26.031 -12.344 1 55.03 143 ASN B CA 1
ATOM 3982 C C . ASN B 1 143 ? 3.693 27.328 -11.688 1 55.03 143 ASN B C 1
ATOM 3984 O O . ASN B 1 143 ? 2.932 28.016 -11.016 1 55.03 143 ASN B O 1
ATOM 3988 N N . CYS B 1 144 ? 5.016 27.297 -11.555 1 59.5 144 CYS B N 1
ATOM 3989 C CA . CYS B 1 144 ? 5.629 28.5 -11.016 1 59.5 144 CYS B CA 1
ATOM 3990 C C . CYS B 1 144 ? 5.484 29.672 -11.992 1 59.5 144 CYS B C 1
ATOM 3992 O O . CYS B 1 144 ? 5.391 29.453 -13.203 1 59.5 144 CYS B O 1
ATOM 3994 N N . VAL B 1 145 ? 5.102 30.828 -11.594 1 54.47 145 VAL B N 1
ATOM 3995 C CA . VAL B 1 145 ? 4.902 32.062 -12.359 1 54.47 145 VAL B CA 1
ATOM 3996 C C . VAL B 1 145 ? 6.098 32.281 -13.273 1 54.47 145 VAL B C 1
ATOM 3998 O O . VAL B 1 145 ? 5.938 32.75 -14.406 1 54.47 145 VAL B O 1
ATOM 4001 N N . HIS B 1 146 ? 7.277 32.062 -12.688 1 55.28 146 HIS B N 1
ATOM 4002 C CA . HIS B 1 146 ? 8.461 32.344 -13.484 1 55.28 146 HIS B CA 1
ATOM 4003 C C . HIS B 1 146 ? 8.93 31.109 -14.242 1 55.28 146 HIS B C 1
ATOM 4005 O O . HIS B 1 146 ? 9 30.016 -13.672 1 55.28 146 HIS B O 1
ATOM 4011 N N . GLU B 1 147 ? 8.977 31.281 -15.555 1 60.16 147 GLU B N 1
ATOM 4012 C CA . GLU B 1 147 ? 9.617 30.25 -16.359 1 60.16 147 GLU B CA 1
ATOM 4013 C C . GLU B 1 147 ? 11.023 29.938 -15.844 1 60.16 147 GLU B C 1
ATOM 4015 O O . GLU B 1 147 ? 11.797 30.844 -15.539 1 60.16 147 GLU B O 1
ATOM 4020 N N . GLY B 1 148 ? 11.438 28.719 -15.406 1 62.12 148 GLY B N 1
ATOM 4021 C CA . GLY B 1 148 ? 12.75 28.312 -14.945 1 62.12 148 GLY B CA 1
ATOM 4022 C C . GLY B 1 148 ? 12.852 28.219 -13.43 1 62.12 148 GLY B C 1
ATOM 4023 O O . GLY B 1 148 ? 13.953 28.172 -12.883 1 62.12 148 GLY B O 1
ATOM 4024 N N . CYS B 1 149 ? 11.82 28.328 -12.75 1 67.69 149 CYS B N 1
ATOM 4025 C CA . CYS B 1 149 ? 11.859 28.312 -11.289 1 67.69 149 CYS B CA 1
ATOM 4026 C C . CYS B 1 149 ? 12.398 27 -10.758 1 67.69 149 CYS B C 1
ATOM 4028 O O . CYS B 1 149 ? 11.883 25.938 -11.102 1 67.69 149 CYS B O 1
ATOM 4030 N N . PRO B 1 150 ? 13.594 26.953 -10.117 1 68.12 150 PRO B N 1
ATOM 4031 C CA . PRO B 1 150 ? 14.188 25.734 -9.57 1 68.12 150 PRO B CA 1
ATOM 4032 C C . PRO B 1 150 ? 13.328 25.094 -8.477 1 68.12 150 PRO B C 1
ATOM 4034 O O . PRO B 1 150 ? 13.602 23.984 -8.039 1 68.12 150 PRO B O 1
ATOM 4037 N N . HIS B 1 151 ? 12.227 25.703 -8.227 1 74.12 151 HIS B N 1
ATOM 4038 C CA . HIS B 1 151 ? 11.25 25.266 -7.238 1 74.12 151 HIS B CA 1
ATOM 4039 C C . HIS B 1 151 ? 11.914 25.016 -5.883 1 74.12 151 HIS B C 1
ATOM 4041 O O . HIS B 1 151 ? 11.523 24.094 -5.156 1 74.12 151 HIS B O 1
ATOM 4047 N N . ASP B 1 152 ? 12.938 25.781 -5.555 1 74.62 152 ASP B N 1
ATOM 4048 C CA . ASP B 1 152 ? 13.656 25.688 -4.289 1 74.62 152 ASP B CA 1
ATOM 4049 C C . ASP B 1 152 ? 12.805 26.203 -3.133 1 74.62 152 ASP B C 1
ATOM 4051 O O . ASP B 1 152 ? 12.836 25.656 -2.029 1 74.62 152 ASP B O 1
ATOM 4055 N N . ALA B 1 153 ? 12.055 27.234 -3.389 1 82.19 153 ALA B N 1
ATOM 4056 C CA . ALA B 1 153 ? 11.195 27.766 -2.33 1 82.19 153 ALA B CA 1
ATOM 4057 C C . ALA B 1 153 ? 10.008 28.516 -2.914 1 82.19 153 ALA B C 1
ATOM 4059 O O . ALA B 1 153 ? 9.586 29.547 -2.369 1 82.19 153 ALA B O 1
ATOM 4060 N N . CYS B 1 154 ? 9.617 27.969 -3.992 1 82.88 154 CYS B N 1
ATOM 4061 C CA . CYS B 1 154 ? 8.445 28.609 -4.586 1 82.88 154 CYS B CA 1
ATOM 4062 C C . CYS B 1 154 ? 7.164 28.141 -3.896 1 82.88 154 CYS B C 1
ATOM 4064 O O . CYS B 1 154 ? 7.156 27.109 -3.225 1 82.88 154 CYS B O 1
ATOM 4066 N N . ARG B 1 155 ? 6.098 28.891 -4.055 1 84.25 155 ARG B N 1
ATOM 4067 C CA . ARG B 1 155 ? 4.855 28.672 -3.324 1 84.25 155 ARG B CA 1
ATOM 4068 C C . ARG B 1 155 ? 4.254 27.312 -3.668 1 84.25 155 ARG B C 1
ATOM 4070 O O . ARG B 1 155 ? 3.859 26.547 -2.775 1 84.25 155 ARG B O 1
ATOM 4077 N N . PRO B 1 156 ? 4.164 26.906 -4.961 1 83.81 156 PRO B N 1
ATOM 4078 C CA . PRO B 1 156 ? 3.59 25.594 -5.242 1 83.81 156 PRO B CA 1
ATOM 4079 C C . PRO B 1 156 ? 4.371 24.453 -4.59 1 83.81 156 PRO B C 1
ATOM 4081 O O . PRO B 1 156 ? 3.777 23.484 -4.102 1 83.81 156 PRO B O 1
ATOM 4084 N N . ALA B 1 157 ? 5.719 24.5 -4.562 1 85.88 157 ALA B N 1
ATOM 4085 C CA . ALA B 1 157 ? 6.535 23.484 -3.904 1 85.88 157 ALA B CA 1
ATOM 4086 C C . ALA B 1 157 ? 6.254 23.438 -2.404 1 85.88 157 ALA B C 1
ATOM 4088 O O . ALA B 1 157 ? 6.172 22.359 -1.812 1 85.88 157 ALA B O 1
ATOM 4089 N N . ILE B 1 158 ? 6.094 24.609 -1.837 1 92.44 158 ILE B N 1
ATOM 4090 C CA . ILE B 1 158 ? 5.848 24.719 -0.402 1 92.44 158 ILE B CA 1
ATOM 4091 C C . ILE B 1 158 ? 4.477 24.125 -0.072 1 92.44 158 ILE B C 1
ATOM 4093 O O . ILE B 1 158 ? 4.34 23.328 0.856 1 92.44 158 ILE B O 1
ATOM 4097 N N . MET B 1 159 ? 3.531 24.5 -0.881 1 92.06 159 MET B N 1
ATOM 4098 C CA . MET B 1 159 ? 2.174 24.031 -0.61 1 92.06 159 MET B CA 1
ATOM 4099 C C . MET B 1 159 ? 2.08 22.516 -0.774 1 92.06 159 MET B C 1
ATOM 4101 O O . MET B 1 159 ? 1.386 21.859 -0.007 1 92.06 159 MET B O 1
ATOM 4105 N N . PHE B 1 160 ? 2.732 22.047 -1.727 1 92.38 160 PHE B N 1
ATOM 4106 C CA . PHE B 1 160 ? 2.758 20.609 -1.959 1 92.38 160 PHE B CA 1
ATOM 4107 C C . PHE B 1 160 ? 3.35 19.891 -0.761 1 92.38 160 PHE B C 1
ATOM 4109 O O . PHE B 1 160 ? 2.779 18.906 -0.283 1 92.38 160 PHE B O 1
ATOM 4116 N N . ALA B 1 161 ? 4.516 20.297 -0.244 1 94.06 161 ALA B N 1
ATOM 4117 C CA . ALA B 1 161 ? 5.16 19.703 0.923 1 94.06 161 ALA B CA 1
ATOM 4118 C C . ALA B 1 161 ? 4.273 19.812 2.16 1 94.06 161 ALA B C 1
ATOM 4120 O O . ALA B 1 161 ? 4.223 18.906 2.986 1 94.06 161 ALA B O 1
ATOM 4121 N N . VAL B 1 162 ? 3.545 20.938 2.254 1 96.81 162 VAL B N 1
ATOM 4122 C CA . VAL B 1 162 ? 2.652 21.156 3.383 1 96.81 162 VAL B CA 1
ATOM 4123 C C . VAL B 1 162 ? 1.512 20.141 3.357 1 96.81 162 VAL B C 1
ATOM 4125 O O . VAL B 1 162 ? 1.177 19.562 4.387 1 96.81 162 VAL B O 1
ATOM 4128 N N . GLU B 1 163 ? 0.992 19.906 2.189 1 96.62 163 GLU B N 1
ATOM 4129 C CA . GLU B 1 163 ? -0.097 18.953 2.053 1 96.62 163 GLU B CA 1
ATOM 4130 C C . GLU B 1 163 ? 0.366 17.531 2.41 1 96.62 163 GLU B C 1
ATOM 4132 O O . GLU B 1 163 ? -0.349 16.797 3.088 1 96.62 163 GLU B O 1
ATOM 4137 N N . LEU B 1 164 ? 1.507 17.172 1.945 1 96.62 164 LEU B N 1
ATOM 4138 C CA . LEU B 1 164 ? 2.027 15.844 2.23 1 96.62 164 LEU B CA 1
ATOM 4139 C C . LEU B 1 164 ? 2.371 15.695 3.711 1 96.62 164 LEU B C 1
ATOM 4141 O O . LEU B 1 164 ? 2.23 14.617 4.281 1 96.62 164 LEU B O 1
ATOM 4145 N N . MET B 1 165 ? 2.812 16.797 4.375 1 97.25 165 MET B N 1
ATOM 4146 C CA . MET B 1 165 ? 3.043 16.766 5.816 1 97.25 165 MET B CA 1
ATOM 4147 C C . MET B 1 165 ? 1.742 16.5 6.566 1 97.25 165 MET B C 1
ATOM 4149 O O . MET B 1 165 ? 1.702 15.664 7.477 1 97.25 165 MET B O 1
ATOM 4153 N N . TYR B 1 166 ? 0.681 17.172 6.156 1 98.06 166 TYR B N 1
ATOM 4154 C CA . TYR B 1 166 ? -0.616 16.891 6.766 1 98.06 166 TYR B CA 1
ATOM 4155 C C . TYR B 1 166 ? -0.998 15.43 6.605 1 98.06 166 TYR B C 1
ATOM 4157 O O . TYR B 1 166 ? -1.392 14.773 7.574 1 98.06 166 TYR B O 1
ATOM 4165 N N . ALA B 1 167 ? -0.862 14.945 5.391 1 98 167 ALA B N 1
ATOM 4166 C CA . ALA B 1 167 ? -1.219 13.555 5.129 1 98 167 ALA B CA 1
ATOM 4167 C C . ALA B 1 167 ? -0.385 12.602 5.984 1 98 167 ALA B C 1
ATOM 4169 O O . ALA B 1 167 ? -0.92 11.672 6.59 1 98 167 ALA B O 1
ATOM 4170 N N . SER B 1 168 ? 0.895 12.844 6.051 1 97.19 168 SER B N 1
ATOM 4171 C CA . SER B 1 168 ? 1.808 11.953 6.762 1 97.19 168 SER B CA 1
ATOM 4172 C C . SER B 1 168 ? 1.458 11.875 8.242 1 97.19 168 SER B C 1
ATOM 4174 O O . SER B 1 168 ? 1.463 10.789 8.836 1 97.19 168 SER B O 1
ATOM 4176 N N . VAL B 1 169 ? 1.137 13.055 8.836 1 97.69 169 VAL B N 1
ATOM 4177 C CA . VAL B 1 169 ? 0.847 13.086 10.266 1 97.69 169 VAL B CA 1
ATOM 4178 C C . VAL B 1 169 ? -0.551 12.531 10.523 1 97.69 169 VAL B C 1
ATOM 4180 O O . VAL B 1 169 ? -0.737 11.688 11.398 1 97.69 169 VAL B O 1
ATOM 4183 N N . ILE B 1 170 ? -1.511 12.898 9.758 1 97.75 170 ILE B N 1
ATOM 4184 C CA . ILE B 1 170 ? -2.896 12.523 10.023 1 97.75 170 ILE B CA 1
ATOM 4185 C C . ILE B 1 170 ? -3.104 11.047 9.703 1 97.75 170 ILE B C 1
ATOM 4187 O O . ILE B 1 170 ? -3.744 10.328 10.469 1 97.75 170 ILE B O 1
ATOM 4191 N N . PHE B 1 171 ? -2.553 10.555 8.617 1 98 171 PHE B N 1
ATOM 4192 C CA . PHE B 1 171 ? -2.752 9.164 8.234 1 98 171 PHE B CA 1
ATOM 4193 C C . PHE B 1 171 ? -1.709 8.273 8.898 1 98 171 PHE B C 1
ATOM 4195 O O . PHE B 1 171 ? -1.643 7.07 8.617 1 98 171 PHE B O 1
ATOM 4202 N N . LYS B 1 172 ? -0.897 8.82 9.75 1 97.38 172 LYS B N 1
ATOM 4203 C CA . LYS B 1 172 ? -0.008 8.133 10.688 1 97.38 172 LYS B CA 1
ATOM 4204 C C . LYS B 1 172 ? 1.015 7.281 9.945 1 97.38 172 LYS B C 1
ATOM 4206 O O . LYS B 1 172 ? 1.151 6.086 10.227 1 97.38 172 LYS B O 1
ATOM 4211 N N . VAL B 1 173 ? 1.783 7.922 9.086 1 96.88 173 VAL B N 1
ATOM 4212 C CA . VAL B 1 173 ? 2.926 7.312 8.414 1 96.88 173 VAL B CA 1
ATOM 4213 C C . VAL B 1 173 ? 4.207 8.039 8.812 1 96.88 173 VAL B C 1
ATOM 4215 O O . VAL B 1 173 ? 4.684 8.914 8.086 1 96.88 173 VAL B O 1
ATOM 4218 N N . PRO B 1 174 ? 4.793 7.586 9.922 1 94.19 174 PRO B N 1
ATOM 4219 C CA . PRO B 1 174 ? 5.883 8.336 10.547 1 94.19 174 PRO B CA 1
ATOM 4220 C C . PRO B 1 174 ? 7.117 8.438 9.656 1 94.19 174 PRO B C 1
ATOM 4222 O O . PRO B 1 174 ? 7.871 9.414 9.75 1 94.19 174 PRO B O 1
ATOM 4225 N N . GLU B 1 175 ? 7.332 7.48 8.758 1 91.19 175 GLU B N 1
ATOM 4226 C CA . GLU B 1 175 ? 8.484 7.527 7.867 1 91.19 175 GLU B CA 1
ATOM 4227 C C . GLU B 1 175 ? 8.445 8.758 6.969 1 91.19 175 GLU B C 1
ATOM 4229 O O . GLU B 1 175 ? 9.477 9.352 6.672 1 91.19 175 GLU B O 1
ATOM 4234 N N . LEU B 1 176 ? 7.301 9.141 6.648 1 94.19 176 LEU B N 1
ATOM 4235 C CA . LEU B 1 176 ? 7.145 10.289 5.766 1 94.19 176 LEU B CA 1
ATOM 4236 C C . LEU B 1 176 ? 7.219 11.594 6.551 1 94.19 176 LEU B C 1
ATOM 4238 O O . LEU B 1 176 ? 7.594 12.633 6 1 94.19 176 LEU B O 1
ATOM 4242 N N . VAL B 1 177 ? 6.809 11.602 7.844 1 95.19 177 VAL B N 1
ATOM 4243 C CA . VAL B 1 177 ? 6.855 12.805 8.672 1 95.19 177 VAL B CA 1
ATOM 4244 C C . VAL B 1 177 ? 8.289 13.328 8.742 1 95.19 177 VAL B C 1
ATOM 4246 O O . VAL B 1 177 ? 8.531 14.523 8.547 1 95.19 177 VAL B O 1
ATOM 4249 N N . SER B 1 178 ? 9.164 12.445 8.938 1 91.94 178 SER B N 1
ATOM 4250 C CA . SER B 1 178 ? 10.562 12.828 9.055 1 91.94 178 SER B CA 1
ATOM 4251 C C . SER B 1 178 ? 11.086 13.406 7.746 1 91.94 178 SER B C 1
ATOM 4253 O O . SER B 1 178 ? 11.828 14.398 7.754 1 91.94 178 SER B O 1
ATOM 4255 N N . LEU B 1 179 ? 10.703 12.852 6.723 1 91.75 179 LEU B N 1
ATOM 4256 C CA . LEU B 1 179 ? 11.148 13.289 5.402 1 91.75 179 LEU B CA 1
ATOM 4257 C C . LEU B 1 179 ? 10.656 14.703 5.109 1 91.75 179 LEU B C 1
ATOM 4259 O O . LEU B 1 179 ? 11.445 15.57 4.727 1 91.75 179 LEU B O 1
ATOM 4263 N N . PHE B 1 180 ? 9.477 14.984 5.395 1 94.31 180 PHE B N 1
ATOM 4264 C CA . PHE B 1 180 ? 8.914 16.266 4.992 1 94.31 180 PHE B CA 1
ATOM 4265 C C . PHE B 1 180 ? 9.211 17.344 6.027 1 94.31 180 PHE B C 1
ATOM 4267 O O . PHE B 1 180 ? 9.156 18.531 5.727 1 94.31 180 PHE B O 1
ATOM 4274 N N . GLN B 1 181 ? 9.492 16.984 7.27 1 94.44 181 GLN B N 1
ATOM 4275 C CA . GLN B 1 181 ? 9.992 17.953 8.242 1 94.44 181 GLN B CA 1
ATOM 4276 C C . GLN B 1 181 ? 11.289 18.594 7.75 1 94.44 181 GLN B C 1
ATOM 4278 O O . GLN B 1 181 ? 11.445 19.812 7.828 1 94.44 181 GLN B O 1
ATOM 4283 N N . ARG B 1 182 ? 12.133 17.75 7.188 1 92.5 182 ARG B N 1
ATOM 4284 C CA . ARG B 1 182 ? 13.391 18.266 6.66 1 92.5 182 ARG B CA 1
ATOM 4285 C C . ARG B 1 182 ? 13.156 19.172 5.461 1 92.5 182 ARG B C 1
ATOM 4287 O O . ARG B 1 182 ? 13.773 20.234 5.355 1 92.5 182 ARG B O 1
ATOM 4294 N N . ARG B 1 183 ? 12.25 18.875 4.723 1 92.44 183 ARG B N 1
ATOM 4295 C CA . ARG B 1 183 ? 11.938 19.656 3.537 1 92.44 183 ARG B CA 1
ATOM 4296 C C . ARG B 1 183 ? 11.336 21.016 3.916 1 92.44 183 ARG B C 1
ATOM 4298 O O . ARG B 1 183 ? 11.719 22.047 3.357 1 92.44 183 ARG B O 1
ATOM 4305 N N . LEU B 1 184 ? 10.453 21.047 4.828 1 95.88 184 LEU B N 1
ATOM 4306 C CA . LEU B 1 184 ? 9.805 22.281 5.258 1 95.88 184 LEU B CA 1
ATOM 4307 C C . LEU B 1 184 ? 10.812 23.219 5.926 1 95.88 184 LEU B C 1
ATOM 4309 O O . LEU B 1 184 ? 10.781 24.438 5.703 1 95.88 184 LEU B O 1
ATOM 4313 N N . LEU B 1 185 ? 11.719 22.672 6.688 1 94.69 185 LEU B N 1
ATOM 4314 C CA . LEU B 1 185 ? 12.734 23.484 7.344 1 94.69 185 LEU B CA 1
ATOM 4315 C C . LEU B 1 185 ? 13.633 24.156 6.312 1 94.69 185 LEU B C 1
ATOM 4317 O O . LEU B 1 185 ? 14.023 25.312 6.492 1 94.69 185 LEU B O 1
ATOM 4321 N N . ASN B 1 186 ? 13.82 23.438 5.23 1 93.69 186 ASN B N 1
ATOM 4322 C CA . ASN B 1 186 ? 14.648 24 4.168 1 93.69 186 ASN B CA 1
ATOM 4323 C C . ASN B 1 186 ? 13.969 25.172 3.488 1 93.69 186 ASN B C 1
ATOM 4325 O O . ASN B 1 186 ? 14.641 26.078 2.99 1 93.69 186 ASN B O 1
ATOM 4329 N N . PHE B 1 187 ? 12.664 25.312 3.58 1 94.56 187 PHE B N 1
ATOM 4330 C CA . PHE B 1 187 ? 11.906 26.375 2.936 1 94.56 187 PHE B CA 1
ATOM 4331 C C . PHE B 1 187 ? 11.891 27.625 3.797 1 94.56 187 PHE B C 1
ATOM 4333 O O . PHE B 1 187 ? 11.844 28.75 3.273 1 94.56 187 PHE B O 1
ATOM 4340 N N . VAL B 1 188 ? 11.945 27.578 5.098 1 94.12 188 VAL B N 1
ATOM 4341 C CA . VAL B 1 188 ? 11.625 28.656 6.027 1 94.12 188 VAL B CA 1
ATOM 4342 C C . VAL B 1 188 ? 12.57 29.844 5.793 1 94.12 188 VAL B C 1
ATOM 4344 O O . VAL B 1 188 ? 12.133 30.984 5.73 1 94.12 188 VAL B O 1
ATOM 4347 N N . ASP B 1 189 ? 13.789 29.547 5.52 1 89.25 189 ASP B N 1
ATOM 4348 C CA . ASP B 1 189 ? 14.75 30.641 5.418 1 89.25 189 ASP B CA 1
ATOM 4349 C C . ASP B 1 189 ? 14.773 31.219 4.004 1 89.25 189 ASP B C 1
ATOM 4351 O O . ASP B 1 189 ? 15.211 32.344 3.803 1 89.25 189 ASP B O 1
ATOM 4355 N N . LYS B 1 190 ? 14.297 30.422 3.062 1 89.31 190 LYS B N 1
ATOM 4356 C CA . LYS B 1 190 ? 14.414 30.828 1.666 1 89.31 190 LYS B CA 1
ATOM 4357 C C . LYS B 1 190 ? 13.094 31.406 1.156 1 89.31 190 LYS B C 1
ATOM 4359 O O . LYS B 1 190 ? 13.078 32.219 0.217 1 89.31 190 LYS B O 1
ATOM 4364 N N . ALA B 1 191 ? 12.031 31.203 1.812 1 88.62 191 ALA B N 1
ATOM 4365 C CA . ALA B 1 191 ? 10.703 31.547 1.307 1 88.62 191 ALA B CA 1
ATOM 4366 C C . ALA B 1 191 ? 10.328 32.969 1.658 1 88.62 191 ALA B C 1
ATOM 4368 O O . ALA B 1 191 ? 10.883 33.562 2.594 1 88.62 191 ALA B O 1
ATOM 4369 N N . LEU B 1 192 ? 9.523 33.531 0.774 1 84.62 192 LEU B N 1
ATOM 4370 C CA . LEU B 1 192 ? 8.883 34.781 1.149 1 84.62 192 LEU B CA 1
ATOM 4371 C C . LEU B 1 192 ? 8.047 34.594 2.414 1 84.62 192 LEU B C 1
ATOM 4373 O O . LEU B 1 192 ? 7.539 33.5 2.682 1 84.62 192 LEU B O 1
ATOM 4377 N N . VAL B 1 193 ? 7.93 35.719 3.189 1 88.25 193 VAL B N 1
ATOM 4378 C CA . VAL B 1 193 ? 7.281 35.625 4.492 1 88.25 193 VAL B CA 1
ATOM 4379 C C . VAL B 1 193 ? 5.832 35.188 4.32 1 88.25 193 VAL B C 1
ATOM 4381 O O . VAL B 1 193 ? 5.305 34.438 5.156 1 88.25 193 VAL B O 1
ATOM 4384 N N . GLU B 1 194 ? 5.188 35.625 3.268 1 84.56 194 GLU B N 1
ATOM 4385 C CA . GLU B 1 194 ? 3.809 35.219 3.016 1 84.56 194 GLU B CA 1
ATOM 4386 C C . GLU B 1 194 ? 3.701 33.688 2.828 1 84.56 194 GLU B C 1
ATOM 4388 O O . GLU B 1 194 ? 2.676 33.094 3.158 1 84.56 194 GLU B O 1
ATOM 4393 N N . ASP B 1 195 ? 4.781 33.156 2.26 1 88.31 195 ASP B N 1
ATOM 4394 C CA . ASP B 1 195 ? 4.781 31.734 1.968 1 88.31 195 ASP B CA 1
ATOM 4395 C C . ASP B 1 195 ? 5.266 30.922 3.174 1 88.31 195 ASP B C 1
ATOM 4397 O O . ASP B 1 195 ? 5.207 29.688 3.166 1 88.31 195 ASP B O 1
ATOM 4401 N N . VAL B 1 196 ? 5.734 31.547 4.262 1 94.25 196 VAL B N 1
ATOM 4402 C CA . VAL B 1 196 ? 6.117 30.891 5.508 1 94.25 196 VAL B CA 1
ATOM 4403 C C . VAL B 1 196 ? 4.875 30.609 6.344 1 94.25 196 VAL B C 1
ATOM 4405 O O . VAL B 1 196 ? 4.879 29.703 7.191 1 94.25 196 VAL B O 1
ATOM 4408 N N . ILE B 1 197 ? 3.84 31.328 6 1 94.44 1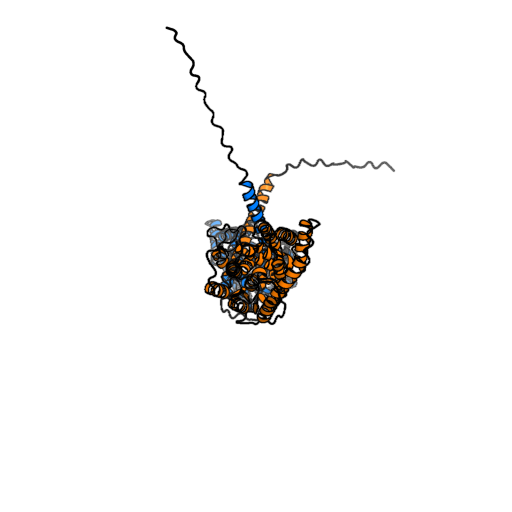97 ILE B N 1
ATOM 4409 C CA . ILE B 1 197 ? 2.633 31.25 6.816 1 94.44 197 ILE B CA 1
ATOM 4410 C C . ILE B 1 197 ? 2.025 29.859 6.707 1 94.44 197 ILE B C 1
ATOM 4412 O O . ILE B 1 197 ? 1.725 29.219 7.719 1 94.44 197 ILE B O 1
ATOM 4416 N N . PRO B 1 198 ? 1.91 29.328 5.543 1 93.75 198 PRO B N 1
ATOM 4417 C CA . PRO B 1 198 ? 1.363 27.969 5.492 1 93.75 198 PRO B CA 1
ATOM 4418 C C . PRO B 1 198 ? 2.246 26.953 6.203 1 93.75 198 PRO B C 1
ATOM 4420 O O . PRO B 1 198 ? 1.74 25.984 6.777 1 93.75 198 PRO B O 1
ATOM 4423 N N . ILE B 1 199 ? 3.543 27.094 6.141 1 97.44 199 ILE B N 1
ATOM 4424 C CA . ILE B 1 199 ? 4.457 26.219 6.863 1 97.44 199 ILE B CA 1
ATOM 4425 C C . ILE B 1 199 ? 4.207 26.344 8.367 1 97.44 199 ILE B C 1
ATOM 4427 O O . ILE B 1 199 ? 4.172 25.328 9.078 1 97.44 199 ILE B O 1
ATOM 4431 N N . LEU B 1 200 ? 4.059 27.578 8.797 1 97.56 200 LEU B N 1
ATOM 4432 C CA . LEU B 1 200 ? 3.799 27.859 10.203 1 97.56 200 LEU B CA 1
ATOM 4433 C C . LEU B 1 200 ? 2.5 27.188 10.656 1 97.56 200 LEU B C 1
ATOM 4435 O O . LEU B 1 200 ? 2.445 26.594 11.727 1 97.56 200 LEU B O 1
ATOM 4439 N N . LEU B 1 201 ? 1.542 27.25 9.836 1 97.44 201 LEU B N 1
ATOM 4440 C CA . LEU B 1 201 ? 0.234 26.719 10.211 1 97.44 201 LEU B CA 1
ATOM 4441 C C . LEU B 1 201 ? 0.278 25.188 10.32 1 97.44 201 LEU B C 1
ATOM 4443 O O . LEU B 1 201 ? -0.269 24.625 11.273 1 97.44 201 LEU B O 1
ATOM 4447 N N . VAL B 1 202 ? 0.841 24.531 9.336 1 97.62 202 VAL B N 1
ATOM 4448 C CA . VAL B 1 202 ? 0.902 23.078 9.43 1 97.62 202 VAL B CA 1
ATOM 4449 C C . VAL B 1 202 ? 1.759 22.672 10.625 1 97.62 202 VAL B C 1
ATOM 4451 O O . VAL B 1 202 ? 1.477 21.672 11.289 1 97.62 202 VAL B O 1
ATOM 4454 N N . ALA B 1 203 ? 2.84 23.391 10.922 1 97.56 203 ALA B N 1
ATOM 4455 C CA . ALA B 1 203 ? 3.662 23.109 12.094 1 97.56 203 ALA B CA 1
ATOM 4456 C C . ALA B 1 203 ? 2.85 23.25 13.383 1 97.56 203 ALA B C 1
ATOM 4458 O O . ALA B 1 203 ? 3.012 22.453 14.312 1 97.56 203 ALA B O 1
ATOM 4459 N N . PHE B 1 204 ? 1.984 24.297 13.391 1 97.5 204 PHE B N 1
ATOM 4460 C CA . PHE B 1 204 ? 1.139 24.516 14.555 1 97.5 204 PHE B CA 1
ATOM 4461 C C . PHE B 1 204 ? 0.122 23.406 14.719 1 97.5 204 PHE B C 1
ATOM 4463 O O . PHE B 1 204 ? 0.008 22.812 15.797 1 97.5 204 PHE B O 1
ATOM 4470 N N . HIS B 1 205 ? -0.576 23.062 13.633 1 97.25 205 HIS B N 1
ATOM 4471 C CA . HIS B 1 205 ? -1.643 22.078 13.695 1 97.25 205 HIS B CA 1
ATOM 4472 C C . HIS B 1 205 ? -1.085 20.688 13.984 1 97.25 205 HIS B C 1
ATOM 4474 O O . HIS B 1 205 ? -1.71 19.906 14.695 1 97.25 205 HIS B O 1
ATOM 4480 N N . CYS B 1 206 ? 0.077 20.406 13.414 1 96.94 206 CYS B N 1
ATOM 4481 C CA . CYS B 1 206 ? 0.663 19.078 13.547 1 96.94 206 CYS B CA 1
ATOM 4482 C C . CYS B 1 206 ? 1.667 19.031 14.695 1 96.94 206 CYS B C 1
ATOM 4484 O O . CYS B 1 206 ? 2.377 18.031 14.859 1 96.94 206 CYS B O 1
ATOM 4486 N N . GLU B 1 207 ? 1.786 20.109 15.438 1 96 207 GLU B N 1
ATOM 4487 C CA . GLU B 1 207 ? 2.588 20.234 16.641 1 96 207 GLU B CA 1
ATOM 4488 C C . GLU B 1 207 ? 4.055 19.906 16.375 1 96 207 GLU B C 1
ATOM 4490 O O . GLU B 1 207 ? 4.672 19.141 17.109 1 96 207 GLU B O 1
ATOM 4495 N N . LEU B 1 208 ? 4.465 20.453 15.273 1 96.75 208 LEU B N 1
ATOM 4496 C CA . LEU B 1 208 ? 5.883 20.391 14.945 1 96.75 208 LEU B CA 1
ATOM 4497 C C . LEU B 1 208 ? 6.652 21.547 15.57 1 96.75 208 LEU B C 1
ATOM 4499 O O . LEU B 1 208 ? 6.848 22.578 14.938 1 96.75 208 LEU B O 1
ATOM 4503 N N . THR B 1 209 ? 7.164 21.391 16.734 1 95.75 209 THR B N 1
ATOM 4504 C CA . THR B 1 209 ? 7.656 22.453 17.594 1 95.75 209 THR B CA 1
ATOM 4505 C C . THR B 1 209 ? 8.875 23.125 16.984 1 95.75 209 THR B C 1
ATOM 4507 O O . THR B 1 209 ? 8.969 24.359 16.969 1 95.75 209 THR B O 1
ATOM 4510 N N . HIS B 1 210 ? 9.742 22.281 16.469 1 96.44 210 HIS B N 1
ATOM 4511 C CA . HIS B 1 210 ? 10.969 22.859 15.922 1 96.44 210 HIS B CA 1
ATOM 4512 C C . HIS B 1 210 ? 10.672 23.734 14.719 1 96.44 210 HIS B C 1
ATOM 4514 O O . HIS B 1 210 ? 11.156 24.875 14.633 1 96.44 210 HIS B O 1
ATOM 4520 N N . ILE B 1 211 ? 9.859 23.297 13.844 1 97.75 211 ILE B N 1
ATOM 4521 C CA . ILE B 1 211 ? 9.492 24.062 12.664 1 97.75 211 ILE B CA 1
ATOM 4522 C C . ILE B 1 211 ? 8.703 25.312 13.078 1 97.75 211 ILE B C 1
ATOM 4524 O O . ILE B 1 211 ? 8.906 26.391 12.531 1 97.75 211 ILE B O 1
ATOM 4528 N N . LEU B 1 212 ? 7.859 25.188 14.031 1 97.19 212 LEU B N 1
ATOM 4529 C CA . LEU B 1 212 ? 7.035 26.281 14.508 1 97.19 212 LEU B CA 1
ATOM 4530 C C . LEU B 1 212 ? 7.902 27.406 15.062 1 97.19 212 LEU B C 1
ATOM 4532 O O . LEU B 1 212 ? 7.699 28.578 14.734 1 97.19 212 LEU B O 1
ATOM 4536 N N . THR B 1 213 ? 8.82 27.031 15.859 1 96.44 213 THR B N 1
ATOM 4537 C CA . THR B 1 213 ? 9.703 28.016 16.469 1 96.44 213 THR B CA 1
ATOM 4538 C C . THR B 1 213 ? 10.477 28.781 15.391 1 96.44 213 THR B C 1
ATOM 4540 O O . THR B 1 213 ? 10.578 30 15.438 1 96.44 213 THR B O 1
ATOM 4543 N N . GLN B 1 214 ? 10.938 28.062 14.461 1 97.44 214 GLN B N 1
ATOM 4544 C CA . GLN B 1 214 ? 11.695 28.703 13.391 1 97.44 214 GLN B CA 1
ATOM 4545 C C . GLN B 1 214 ? 10.805 29.625 12.562 1 97.44 214 GLN B C 1
ATOM 4547 O O . GLN B 1 214 ? 11.227 30.719 12.172 1 97.44 214 GLN B O 1
ATOM 4552 N N . CYS B 1 215 ? 9.617 29.234 12.336 1 97.5 215 CYS B N 1
ATOM 4553 C CA . CYS B 1 215 ? 8.68 30.047 11.578 1 97.5 215 CYS B CA 1
ATOM 4554 C C . CYS B 1 215 ? 8.32 31.312 12.344 1 97.5 215 CYS B C 1
ATOM 4556 O O . CYS B 1 215 ? 8.242 32.406 11.766 1 97.5 215 CYS B O 1
ATOM 4558 N N . VAL B 1 216 ? 8.125 31.156 13.609 1 96 216 VAL B N 1
ATOM 4559 C CA . VAL B 1 216 ? 7.773 32.312 14.43 1 96 216 VAL B CA 1
ATOM 4560 C C . VAL B 1 216 ? 8.914 33.344 14.414 1 96 216 VAL B C 1
ATOM 4562 O O . VAL B 1 216 ? 8.672 34.531 14.25 1 96 216 VAL B O 1
ATOM 4565 N N . HIS B 1 217 ? 10.086 32.875 14.516 1 94.81 217 HIS B N 1
ATOM 4566 C CA . HIS B 1 217 ? 11.242 33.75 14.453 1 94.81 217 HIS B CA 1
ATOM 4567 C C . HIS B 1 217 ? 11.344 34.438 13.094 1 94.81 217 HIS B C 1
ATOM 4569 O O . HIS B 1 217 ? 11.594 35.656 13.016 1 94.81 217 HIS B O 1
ATOM 4575 N N . ARG B 1 218 ? 11.109 33.719 12.148 1 95.44 218 ARG B N 1
ATOM 4576 C CA . ARG B 1 218 ? 11.195 34.25 10.797 1 95.44 218 ARG B CA 1
ATOM 4577 C C . ARG B 1 218 ? 10.125 35.312 10.57 1 95.44 218 ARG B C 1
ATOM 4579 O O . ARG B 1 218 ? 10.391 36.344 9.961 1 95.44 218 ARG B O 1
ATOM 4586 N N . VAL B 1 219 ? 8.914 35.094 10.977 1 94.25 219 VAL B N 1
ATOM 4587 C CA . VAL B 1 219 ? 7.809 36.031 10.805 1 94.25 219 VAL B CA 1
ATOM 4588 C C . VAL B 1 219 ? 8.039 37.281 11.672 1 94.25 219 VAL B C 1
ATOM 4590 O O . VAL B 1 219 ? 7.746 38.406 11.258 1 94.25 219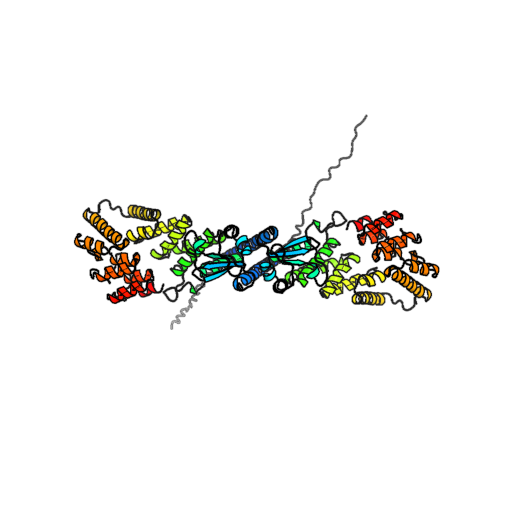 VAL B O 1
ATOM 4593 N N . ALA B 1 220 ? 8.586 37.062 12.82 1 92.69 220 ALA B N 1
ATOM 4594 C CA . ALA B 1 220 ? 8.844 38.188 13.711 1 92.69 220 ALA B CA 1
ATOM 4595 C C . ALA B 1 220 ? 9.852 39.156 13.102 1 92.69 220 ALA B C 1
ATOM 4597 O O . ALA B 1 220 ? 9.781 40.375 13.344 1 92.69 220 ALA B O 1
ATOM 4598 N N . ARG B 1 221 ? 10.719 38.656 12.398 1 90.31 221 ARG B N 1
ATOM 4599 C CA . ARG B 1 221 ? 11.75 39.5 11.789 1 90.31 221 ARG B CA 1
ATOM 4600 C C . ARG B 1 221 ? 11.273 40.062 10.461 1 90.31 221 ARG B C 1
ATOM 4602 O O . ARG B 1 221 ? 11.977 40.844 9.828 1 90.31 221 ARG B O 1
ATOM 4609 N N . SER B 1 222 ? 10.078 39.781 10.102 1 87 222 SER B N 1
ATOM 4610 C CA . SER B 1 222 ? 9.555 40.219 8.812 1 87 222 SER B CA 1
ATOM 4611 C C . SER B 1 222 ? 8.766 41.531 8.961 1 87 222 SER B C 1
ATOM 4613 O O . SER B 1 222 ? 8.586 42.031 10.078 1 87 222 SER B O 1
ATOM 4615 N N . ASP B 1 223 ? 8.398 42.031 7.785 1 83.12 223 ASP B N 1
ATOM 4616 C CA . ASP B 1 223 ? 7.656 43.281 7.77 1 83.12 223 ASP B CA 1
ATOM 4617 C C . ASP B 1 223 ? 6.152 43.031 7.688 1 83.12 223 ASP B C 1
ATOM 4619 O O . ASP B 1 223 ? 5.387 43.938 7.336 1 83.12 223 ASP B O 1
ATOM 4623 N N . LEU B 1 224 ? 5.703 41.969 8.164 1 85.38 224 LEU B N 1
ATOM 4624 C CA . LEU B 1 224 ? 4.277 41.656 8.172 1 85.38 224 LEU B CA 1
ATOM 4625 C C . LEU B 1 224 ? 3.551 42.5 9.227 1 85.38 224 LEU B C 1
ATOM 4627 O O . LEU B 1 224 ? 3.992 42.562 10.375 1 85.38 224 LEU B O 1
ATOM 4631 N N . ASP B 1 225 ? 2.541 43.062 8.789 1 83 225 ASP B N 1
ATOM 4632 C CA . ASP B 1 225 ? 1.876 44 9.703 1 83 225 ASP B CA 1
ATOM 4633 C C . ASP B 1 225 ? 1.015 43.25 10.719 1 83 225 ASP B C 1
ATOM 4635 O O . ASP B 1 225 ? 0.744 42.062 10.547 1 83 225 ASP B O 1
ATOM 4639 N N . ASP B 1 226 ? 0.524 44 11.664 1 82.19 226 ASP B N 1
ATOM 4640 C CA . ASP B 1 226 ? -0.203 43.406 12.789 1 82.19 226 ASP B CA 1
ATOM 4641 C C . ASP B 1 226 ? -1.577 42.906 12.352 1 82.19 226 ASP B C 1
ATOM 4643 O O . ASP B 1 226 ? -2.068 41.906 12.867 1 82.19 226 ASP B O 1
ATOM 4647 N N . VAL B 1 227 ? -2.186 43.531 11.562 1 83.75 227 VAL B N 1
ATOM 4648 C CA . VAL B 1 227 ? -3.508 43.156 11.078 1 83.75 227 VAL B CA 1
ATOM 4649 C C . VAL B 1 227 ? -3.43 41.812 10.375 1 83.75 227 VAL B C 1
ATOM 4651 O O . VAL B 1 227 ? -4.262 40.938 10.617 1 83.75 227 VAL B O 1
ATOM 4654 N N . SER B 1 228 ? -2.334 41.688 9.562 1 84.69 228 SER B N 1
ATOM 4655 C CA . SER B 1 228 ? -2.137 40.406 8.875 1 84.69 228 SER B CA 1
ATOM 4656 C C . SER B 1 228 ? -1.847 39.281 9.859 1 84.69 228 SER B C 1
ATOM 4658 O O . SER B 1 228 ? -2.336 38.156 9.695 1 84.69 228 SER B O 1
ATOM 4660 N N . LEU B 1 229 ? -1.116 39.531 10.812 1 90 229 LEU B N 1
ATOM 4661 C CA . LEU B 1 229 ? -0.793 38.531 11.828 1 90 229 LEU B CA 1
ATOM 4662 C C . LEU B 1 229 ? -2.059 38.031 12.508 1 90 229 LEU B C 1
ATOM 4664 O O . LEU B 1 229 ? -2.244 36.812 12.648 1 90 229 LEU B O 1
ATOM 4668 N N . GLU B 1 230 ? -2.852 38.969 12.914 1 88.5 230 GLU B N 1
ATOM 4669 C CA . GLU B 1 230 ? -4.043 38.625 13.688 1 88.5 230 GLU B CA 1
ATOM 4670 C C . GLU B 1 230 ? -5.066 37.906 12.82 1 88.5 230 GLU B C 1
ATOM 4672 O O . GLU B 1 230 ? -5.82 37.062 13.32 1 88.5 230 GLU B O 1
ATOM 4677 N N . LYS B 1 231 ? -5.078 38.156 11.57 1 88.88 231 LYS B N 1
ATOM 4678 C CA . LYS B 1 231 ? -6.07 37.562 10.68 1 88.88 231 LYS B CA 1
ATOM 4679 C C . LYS B 1 231 ? -5.609 36.188 10.18 1 88.88 231 LYS B C 1
ATOM 4681 O O . LYS B 1 231 ? -6.43 35.281 9.953 1 88.88 231 LYS B O 1
ATOM 4686 N N . GLU B 1 232 ? -4.285 36 10.008 1 89.31 232 GLU B N 1
ATOM 4687 C CA . GLU B 1 232 ? -3.799 34.844 9.289 1 89.31 232 GLU B CA 1
ATOM 4688 C C . GLU B 1 232 ? -3.23 33.812 10.258 1 89.31 232 GLU B C 1
ATOM 4690 O O . GLU B 1 232 ? -3.102 32.625 9.914 1 89.31 232 GLU B O 1
ATOM 4695 N N . LEU B 1 233 ? -2.82 34.188 11.43 1 93.5 233 LEU B N 1
ATOM 4696 C CA . LEU B 1 233 ? -2.219 33.25 12.391 1 93.5 233 LEU B CA 1
ATOM 4697 C C . LEU B 1 233 ? -3.158 33 13.57 1 93.5 233 LEU B C 1
ATOM 4699 O O . LEU B 1 233 ? -3.998 33.844 13.883 1 93.5 233 LEU B O 1
ATOM 4703 N N . PRO B 1 234 ? -3.072 31.859 14.148 1 93.69 234 PRO B N 1
ATOM 4704 C CA . PRO B 1 234 ? -3.793 31.656 15.406 1 93.69 234 PRO B CA 1
ATOM 4705 C C . PRO B 1 234 ? -3.398 32.656 16.484 1 93.69 234 PRO B C 1
ATOM 4707 O O . PRO B 1 234 ? -2.268 33.156 16.484 1 93.69 234 PRO B O 1
ATOM 4710 N N . ILE B 1 235 ? -4.348 32.906 17.25 1 93.38 235 ILE B N 1
ATOM 4711 C CA . ILE B 1 235 ? -4.219 33.969 18.234 1 93.38 235 ILE B CA 1
ATOM 4712 C C . ILE B 1 235 ? -2.961 33.75 19.078 1 93.38 235 ILE B C 1
ATOM 4714 O O . ILE B 1 235 ? -2.209 34.688 19.344 1 93.38 235 ILE B O 1
ATOM 4718 N N . GLU B 1 236 ? -2.797 32.594 19.391 1 94.62 236 GLU B N 1
ATOM 4719 C CA . GLU B 1 236 ? -1.646 32.281 20.234 1 94.62 236 GLU B CA 1
ATOM 4720 C C . GLU B 1 236 ? -0.335 32.594 19.516 1 94.62 236 GLU B C 1
ATOM 4722 O O . GLU B 1 236 ? 0.596 33.125 20.109 1 94.62 236 GLU B O 1
ATOM 4727 N N . VAL B 1 237 ? -0.335 32.25 18.281 1 96.5 237 VAL B N 1
ATOM 4728 C CA . VAL B 1 237 ? 0.886 32.438 17.5 1 96.5 237 VAL B CA 1
ATOM 4729 C C . VAL B 1 237 ? 1.096 33.938 17.219 1 96.5 237 VAL B C 1
ATOM 4731 O O . VAL B 1 237 ? 2.223 34.438 17.281 1 96.5 237 VAL B O 1
ATOM 4734 N N . SER B 1 238 ? 0.087 34.625 16.953 1 94.75 238 SER B N 1
ATOM 4735 C CA . SER B 1 238 ? 0.18 36.062 16.734 1 94.75 238 SER B CA 1
ATOM 4736 C C . SER B 1 238 ? 0.743 36.781 17.953 1 94.75 238 SER B C 1
ATOM 4738 O O . SER B 1 238 ? 1.544 37.688 17.828 1 94.75 238 SER B O 1
ATOM 4740 N N . ARG B 1 239 ? 0.242 36.375 19.047 1 92.44 239 ARG B N 1
ATOM 4741 C CA . ARG B 1 239 ? 0.743 36.969 20.281 1 92.44 239 ARG B CA 1
ATOM 4742 C C . ARG B 1 239 ? 2.238 36.688 20.453 1 92.44 239 ARG B C 1
ATOM 4744 O O . ARG B 1 239 ? 2.984 37.594 20.859 1 92.44 239 ARG B O 1
ATOM 4751 N N . ASP B 1 240 ? 2.576 35.562 20.078 1 93.69 240 ASP B N 1
ATOM 4752 C CA . ASP B 1 240 ? 3.988 35.219 20.172 1 93.69 240 ASP B CA 1
ATOM 4753 C C . ASP B 1 240 ? 4.84 36.062 19.234 1 93.69 240 ASP B C 1
ATOM 4755 O O . ASP B 1 240 ? 5.914 36.531 19.609 1 93.69 240 ASP B O 1
ATOM 4759 N N . VAL B 1 241 ? 4.402 36.219 18.109 1 94.62 241 VAL B N 1
ATOM 4760 C CA . VAL B 1 241 ? 5.133 37 17.141 1 94.62 241 VAL B CA 1
ATOM 4761 C C . VAL B 1 241 ? 5.242 38.469 17.625 1 94.62 241 VAL B C 1
ATOM 4763 O O . VAL B 1 241 ? 6.316 39.062 17.578 1 94.62 241 VAL B O 1
ATOM 4766 N N . LYS B 1 242 ? 4.211 39.031 18.141 1 91.62 242 LYS B N 1
ATOM 4767 C CA . LYS B 1 242 ? 4.188 40.406 18.625 1 91.62 242 LYS B CA 1
ATOM 4768 C C . LYS B 1 242 ? 5.098 40.562 19.844 1 91.62 242 LYS B C 1
ATOM 4770 O O . LYS B 1 242 ? 5.777 41.594 19.984 1 91.62 242 LYS B O 1
ATOM 4775 N N . SER B 1 243 ? 4.922 39.656 20.672 1 91.31 243 SER B N 1
ATOM 4776 C CA . SER B 1 243 ? 5.785 39.688 21.844 1 91.31 243 SER B CA 1
ATOM 4777 C C . SER B 1 243 ? 7.258 39.688 21.453 1 91.31 243 SER B C 1
ATOM 4779 O O . SER B 1 243 ? 8.055 40.438 22.047 1 91.31 243 SER B O 1
ATOM 4781 N N . LEU B 1 244 ? 7.523 39 20.5 1 92.31 244 LEU B N 1
ATOM 4782 C CA . LEU B 1 244 ? 8.906 38.938 20.031 1 92.31 244 LEU B CA 1
ATOM 4783 C C . LEU B 1 244 ? 9.312 40.219 19.359 1 92.31 244 LEU B C 1
ATOM 4785 O O . LEU B 1 244 ? 10.453 40.688 19.5 1 92.31 244 LEU B O 1
ATOM 4789 N N . ARG B 1 245 ? 8.461 40.875 18.656 1 88.94 245 ARG B N 1
ATOM 4790 C CA . ARG B 1 245 ? 8.719 42.156 18.016 1 88.94 245 ARG B CA 1
ATOM 4791 C C . ARG B 1 245 ? 8.953 43.25 19.047 1 88.94 245 ARG B C 1
ATOM 4793 O O . ARG B 1 245 ? 9.812 44.094 18.859 1 88.94 245 ARG B O 1
ATOM 4800 N N . CYS B 1 246 ? 8.062 43.375 19.984 1 83.62 246 CYS B N 1
ATOM 4801 C CA . CYS B 1 246 ? 8.18 44.375 21.031 1 83.62 246 CYS B CA 1
ATOM 4802 C C . CYS B 1 246 ? 9.523 44.281 21.734 1 83.62 246 CYS B C 1
ATOM 4804 O O . CYS B 1 246 ? 10.125 45.281 22.109 1 83.62 246 CYS B O 1
ATOM 4806 N N . LYS B 1 247 ? 9.758 43.281 22.031 1 76.69 247 LYS B N 1
ATOM 4807 C CA . LYS B 1 247 ? 11.023 43.062 22.734 1 76.69 247 LYS B CA 1
ATOM 4808 C C . LYS B 1 247 ? 12.203 43.562 21.875 1 76.69 247 LYS B C 1
ATOM 4810 O O . LYS B 1 247 ? 13.18 44.062 22.406 1 76.69 247 LYS B O 1
ATOM 4815 N N . SER B 1 248 ? 11.953 43.594 20.609 1 66.94 248 SER B N 1
ATOM 4816 C CA . SER B 1 248 ? 13.062 43.969 19.734 1 66.94 248 SER B CA 1
ATOM 4817 C C . SER B 1 248 ? 13.117 45.469 19.531 1 66.94 248 SER B C 1
ATOM 4819 O O . SER B 1 248 ? 14.203 46.031 19.359 1 66.94 248 SER B O 1
ATOM 4821 N N . HIS B 1 249 ? 12.023 46.5 19.344 1 61.44 249 HIS B N 1
ATOM 4822 C CA . HIS B 1 249 ? 11.984 47.906 19.062 1 61.44 249 HIS B CA 1
ATOM 4823 C C . HIS B 1 249 ? 11.906 48.719 20.344 1 61.44 249 HIS B C 1
ATOM 4825 O O . HIS B 1 249 ? 11.633 49.938 20.312 1 61.44 249 HIS B O 1
ATOM 4831 N N . THR B 1 250 ? 11.75 48.625 21.547 1 49.72 250 THR B N 1
ATOM 4832 C CA . THR B 1 250 ? 11.609 49.406 22.766 1 49.72 250 THR B CA 1
ATOM 4833 C C . THR B 1 250 ? 12.648 50.531 22.781 1 49.72 250 THR B C 1
ATOM 4835 O O . THR B 1 250 ? 13.766 50.344 23.266 1 49.72 250 THR B O 1
ATOM 4838 N N . LYS B 1 251 ? 12.844 51.344 21.641 1 48.41 251 LYS B N 1
ATOM 4839 C CA . LYS B 1 251 ? 13.352 52.625 22.094 1 48.41 251 LYS B CA 1
ATOM 4840 C C . LYS B 1 251 ? 12.438 53.25 23.141 1 48.41 251 LYS B C 1
ATOM 4842 O O . LYS B 1 251 ? 11.211 53.219 22.984 1 48.41 251 LYS B O 1
ATOM 4847 N N . PRO B 1 252 ? 12.859 53.531 24.328 1 48.47 252 PRO B N 1
ATOM 4848 C CA . PRO B 1 252 ? 12.117 53.875 25.547 1 48.47 252 PRO B CA 1
ATOM 4849 C C . PRO B 1 252 ? 10.883 54.719 25.281 1 48.47 252 PRO B C 1
ATOM 4851 O O . PRO B 1 252 ? 9.844 54.531 25.906 1 48.47 252 PRO B O 1
ATOM 4854 N N . GLY B 1 253 ? 10.938 55.844 24.438 1 44.75 253 GLY B N 1
ATOM 4855 C CA . GLY B 1 253 ? 10.344 57.156 24.516 1 44.75 253 GLY B CA 1
ATOM 4856 C C . GLY B 1 253 ? 9.062 57.281 23.719 1 44.75 253 GLY B C 1
ATOM 4857 O O . GLY B 1 253 ? 8.398 58.344 23.766 1 44.75 253 GLY B O 1
ATOM 4858 N N . SER B 1 254 ? 8.891 56.438 22.438 1 49.97 254 SER B N 1
ATOM 4859 C CA . SER B 1 254 ? 7.918 57.094 21.578 1 49.97 254 SER B CA 1
ATOM 4860 C C . SER B 1 254 ? 6.492 56.688 21.938 1 49.97 254 SER B C 1
ATOM 4862 O O . SER B 1 254 ? 6.047 55.594 21.578 1 49.97 254 SER B O 1
ATOM 4864 N N . VAL B 1 255 ? 6.211 56.531 23.219 1 53.31 255 VAL B N 1
ATOM 4865 C CA . VAL B 1 255 ? 4.828 56.438 23.672 1 53.31 255 VAL B CA 1
ATOM 4866 C C . VAL B 1 255 ? 3.898 57.031 22.609 1 53.31 255 VAL B C 1
ATOM 4868 O O . VAL B 1 255 ? 4.078 58.156 22.188 1 53.31 255 VAL B O 1
ATOM 4871 N N . LYS B 1 256 ? 3.35 55.719 21.812 1 67.06 256 LYS B N 1
ATOM 4872 C CA . LYS B 1 256 ? 2.352 56.156 20.859 1 67.06 256 LYS B CA 1
ATOM 4873 C C . LYS B 1 256 ? 1.539 57.344 21.406 1 67.06 256 LYS B C 1
ATOM 4875 O O . LYS B 1 256 ? 1.099 57.312 22.562 1 67.06 256 LYS B O 1
ATOM 4880 N N . SER B 1 257 ? 1.765 58.156 20.828 1 79.56 257 SER B N 1
ATOM 4881 C CA . SER B 1 257 ? 0.993 59.312 21.25 1 79.56 257 SER B CA 1
ATOM 4882 C C . SER B 1 257 ? -0.492 59 21.359 1 79.56 257 SER B C 1
ATOM 4884 O O . SER B 1 257 ? -0.954 58 20.797 1 79.56 257 SER B O 1
ATOM 4886 N N . GLU B 1 258 ? -1.127 59.438 22.188 1 80.69 258 GLU B N 1
ATOM 4887 C CA . GLU B 1 258 ? -2.566 59.281 22.359 1 80.69 258 GLU B CA 1
ATOM 4888 C C . GLU B 1 258 ? -3.299 59.406 21.031 1 80.69 258 GLU B C 1
ATOM 4890 O O . GLU B 1 258 ? -4.266 58.688 20.766 1 80.69 258 GLU B O 1
ATOM 4895 N N . GLU B 1 259 ? -2.709 60.219 20.344 1 83.75 259 GLU B N 1
ATOM 4896 C CA . GLU B 1 259 ? -3.334 60.438 19.047 1 83.75 259 GLU B CA 1
ATOM 4897 C C . GLU B 1 259 ? -3.162 59.25 18.125 1 83.75 259 GLU B C 1
ATOM 4899 O O . GLU B 1 259 ? -4.09 58.875 17.406 1 83.75 259 GLU B O 1
ATOM 4904 N N . GLU B 1 260 ? -2.014 58.781 18.219 1 81.56 260 GLU B N 1
ATOM 4905 C CA . GLU B 1 260 ? -1.75 57.594 17.391 1 81.56 260 GLU B CA 1
ATOM 4906 C C . GLU B 1 260 ? -2.607 56.406 17.828 1 81.56 260 GLU B C 1
ATOM 4908 O O . GLU B 1 260 ? -3.082 55.656 17 1 81.56 260 GLU B O 1
ATOM 4913 N N . ALA B 1 261 ? -2.779 56.281 19.109 1 84.81 261 ALA B N 1
ATOM 4914 C CA . ALA B 1 261 ? -3.615 55.219 19.656 1 84.81 261 ALA B CA 1
ATOM 4915 C C . ALA B 1 261 ? -5.062 55.375 19.203 1 84.81 261 ALA B C 1
ATOM 4917 O O . ALA B 1 261 ? -5.719 54.375 18.875 1 84.81 261 ALA B O 1
ATOM 4918 N N . LEU B 1 262 ? -5.484 56.531 19.172 1 83.69 262 LEU B N 1
ATOM 4919 C CA . LEU B 1 262 ? -6.852 56.781 18.734 1 83.69 262 LEU B CA 1
ATOM 4920 C C . LEU B 1 262 ? -7.012 56.5 17.25 1 83.69 262 LEU B C 1
ATOM 4922 O O . LEU B 1 262 ? -8.031 55.938 16.828 1 83.69 262 LEU B O 1
ATOM 4926 N N . ARG B 1 263 ? -6.09 56.781 16.688 1 85.25 263 ARG B N 1
ATOM 4927 C CA . ARG B 1 263 ? -6.129 56.562 15.242 1 85.25 263 ARG B CA 1
ATOM 4928 C C . ARG B 1 263 ? -6.195 55.094 14.922 1 85.25 263 ARG B C 1
ATOM 4930 O O . ARG B 1 263 ? -6.98 54.656 14.07 1 85.25 263 ARG B O 1
ATOM 4937 N N . GLU B 1 264 ? -5.434 54.469 15.508 1 84.56 264 GLU B N 1
ATOM 4938 C CA . GLU B 1 264 ? -5.414 53 15.336 1 84.56 264 GLU B CA 1
ATOM 4939 C C . GLU B 1 264 ? -6.766 52.406 15.688 1 84.56 264 GLU B C 1
ATOM 4941 O O . GLU B 1 264 ? -7.219 51.469 15.023 1 84.56 264 GLU B O 1
ATOM 4946 N N . LYS B 1 265 ? -7.242 52.688 16.859 1 85.75 265 LYS B N 1
ATOM 4947 C CA . LYS B 1 265 ? -8.555 52.188 17.266 1 85.75 265 LYS B CA 1
ATOM 4948 C C . LYS B 1 265 ? -9.602 52.469 16.188 1 85.75 265 LYS B C 1
ATOM 4950 O O . LYS B 1 265 ? -10.43 51.594 15.906 1 85.75 265 LYS B O 1
ATOM 4955 N N . ARG B 1 266 ? -9.508 53.625 15.609 1 89.44 266 ARG B N 1
ATOM 4956 C CA . ARG B 1 266 ? -10.461 54 14.57 1 89.44 266 ARG B CA 1
ATOM 4957 C C . ARG B 1 266 ? -10.289 53.125 13.328 1 89.44 266 ARG B C 1
ATOM 4959 O O . ARG B 1 266 ? -11.273 52.719 12.695 1 89.44 266 ARG B O 1
ATOM 4966 N N . ILE B 1 267 ? -9.133 52.906 13.078 1 89.56 267 ILE B N 1
ATOM 4967 C CA . ILE B 1 267 ? -8.844 52.062 11.914 1 89.56 267 ILE B CA 1
ATOM 4968 C C . ILE B 1 267 ? -9.391 50.656 12.148 1 89.56 267 ILE B C 1
ATOM 4970 O O . ILE B 1 267 ? -10.008 50.062 11.258 1 89.56 267 ILE B O 1
ATOM 4974 N N . LYS B 1 268 ? -9.242 50.219 13.234 1 89.25 268 LYS B N 1
ATOM 4975 C CA . LYS B 1 268 ? -9.734 48.906 13.609 1 89.25 268 LYS B CA 1
ATOM 4976 C C . LYS B 1 268 ? -11.258 48.812 13.492 1 89.25 268 LYS B C 1
ATOM 4978 O O . LYS B 1 268 ? -11.812 47.781 13.102 1 89.25 268 LYS B O 1
ATOM 4983 N N . GLN B 1 269 ? -11.797 49.875 13.836 1 91.31 269 GLN B N 1
ATOM 4984 C CA . GLN B 1 269 ? -13.25 49.938 13.742 1 91.31 269 GLN B CA 1
ATOM 4985 C C . GLN B 1 269 ? -13.711 49.844 12.289 1 91.31 269 GLN B C 1
ATOM 4987 O O . GLN B 1 269 ? -14.711 49.188 11.984 1 91.31 269 GLN B O 1
ATOM 4992 N N . ILE B 1 270 ? -12.977 50.438 11.672 1 91.38 270 ILE B N 1
ATOM 4993 C CA . ILE B 1 270 ? -13.312 50.438 10.25 1 91.38 270 ILE B CA 1
ATOM 4994 C C . ILE B 1 270 ? -13.156 49.031 9.695 1 91.38 270 ILE B C 1
ATOM 4996 O O . ILE B 1 270 ? -14.023 48.531 8.961 1 91.38 270 ILE B O 1
ATOM 5000 N N . HIS B 1 271 ? -12.125 48.406 9.945 1 91.81 271 HIS B N 1
ATOM 5001 C CA . HIS B 1 271 ? -11.891 47.031 9.508 1 91.81 271 HIS B CA 1
ATOM 5002 C C . HIS B 1 271 ? -12.969 46.094 10.031 1 91.81 271 HIS B C 1
ATOM 5004 O O . HIS B 1 271 ? -13.445 45.219 9.305 1 91.81 271 HIS B O 1
ATOM 5010 N N . LYS B 1 272 ? -13.281 46.344 11.273 1 90.31 272 LYS B N 1
ATOM 5011 C CA . LYS B 1 272 ? -14.344 45.531 11.867 1 90.31 272 LYS B CA 1
ATOM 5012 C C . LYS B 1 272 ? -15.656 45.688 11.109 1 90.31 272 LYS B C 1
ATOM 5014 O O . LYS B 1 272 ? -16.406 44.719 10.938 1 90.31 272 LYS B O 1
ATOM 5019 N N . ALA B 1 273 ? -15.852 46.844 10.766 1 92.88 273 ALA B N 1
ATOM 5020 C CA . ALA B 1 273 ? -17.062 47.125 9.992 1 92.88 273 ALA B CA 1
ATOM 5021 C C . ALA B 1 273 ? -17.031 46.406 8.641 1 92.88 273 ALA B C 1
ATOM 5023 O O . ALA B 1 273 ? -18.047 45.875 8.18 1 92.88 273 ALA B O 1
ATOM 5024 N N . LEU B 1 274 ? -15.922 46.375 8.148 1 90.62 274 LEU B N 1
ATOM 5025 C CA . LEU B 1 274 ? -15.766 45.688 6.875 1 90.62 274 LEU B CA 1
ATOM 5026 C C . LEU B 1 274 ? -15.977 44.188 7.043 1 90.62 274 LEU B C 1
ATOM 5028 O O . LEU B 1 274 ? -16.609 43.531 6.199 1 90.62 274 LEU B O 1
ATOM 5032 N N . ASP B 1 275 ? -15.523 43.781 8.047 1 92.25 275 ASP B N 1
ATOM 5033 C CA . ASP B 1 275 ? -15.68 42.375 8.375 1 92.25 275 ASP B CA 1
ATOM 5034 C C . ASP B 1 275 ? -17.156 42 8.523 1 92.25 275 ASP B C 1
ATOM 5036 O O . ASP B 1 275 ? -17.547 40.875 8.242 1 92.25 275 ASP B O 1
ATOM 5040 N N . SER B 1 276 ? -17.797 42.875 8.984 1 90.12 276 SER B N 1
ATOM 5041 C CA . SER B 1 276 ? -19.219 42.625 9.227 1 90.12 276 SER B CA 1
ATOM 5042 C C . SER B 1 276 ? -20.047 42.969 7.992 1 90.12 276 SER B C 1
ATOM 5044 O O . SER B 1 276 ? -21.281 43.062 8.07 1 90.12 276 SER B O 1
ATOM 5046 N N . ASP B 1 277 ? -19.5 43.406 6.934 1 91.88 277 ASP B N 1
ATOM 5047 C CA . ASP B 1 277 ? -20.125 43.75 5.664 1 91.88 277 ASP B CA 1
ATOM 5048 C C . ASP B 1 277 ? -21 45 5.793 1 91.88 277 ASP B C 1
ATOM 5050 O O . ASP B 1 277 ? -22.078 45.094 5.195 1 91.88 277 ASP B O 1
ATOM 5054 N N . ASP B 1 278 ? -20.609 45.812 6.656 1 91.38 278 ASP B N 1
ATOM 5055 C CA . ASP B 1 278 ? -21.391 47 6.918 1 91.38 278 ASP B CA 1
ATOM 5056 C C . ASP B 1 278 ? -20.719 48.25 6.332 1 91.38 278 ASP B C 1
ATOM 5058 O O . ASP B 1 278 ? -20.078 49 7.055 1 91.38 278 ASP B O 1
ATOM 5062 N N . VAL B 1 279 ? -21 48.562 5.121 1 90.75 279 VAL B N 1
ATOM 5063 C CA . VAL B 1 279 ? -20.344 49.656 4.406 1 90.75 279 VAL B CA 1
ATOM 5064 C C . VAL B 1 279 ? -20.953 50.969 4.848 1 90.75 279 VAL B C 1
ATOM 5066 O O . VAL B 1 279 ? -20.281 52 4.863 1 90.75 279 VAL B O 1
ATOM 5069 N N . GLU B 1 280 ? -22.156 50.844 5.164 1 91.69 280 GLU B N 1
ATOM 5070 C CA . GLU B 1 280 ? -22.797 52.031 5.672 1 91.69 280 GLU B CA 1
ATOM 5071 C C . GLU B 1 280 ? -22.094 52.531 6.938 1 91.69 280 GLU B C 1
ATOM 5073 O O . GLU B 1 280 ? -21.906 53.75 7.105 1 91.69 280 GLU B O 1
ATOM 5078 N N . LEU B 1 281 ? -21.906 51.562 7.828 1 92.25 281 LEU B N 1
ATOM 5079 C CA . LEU B 1 281 ? -21.188 51.906 9.047 1 92.25 281 LEU B CA 1
ATOM 5080 C C . LEU B 1 281 ? -19.812 52.469 8.711 1 92.25 281 LEU B C 1
ATOM 5082 O O . LEU B 1 281 ? -19.328 53.406 9.375 1 92.25 281 LEU B O 1
ATOM 5086 N N . VAL B 1 282 ? -19.219 52 7.68 1 92.25 282 VAL B N 1
ATOM 5087 C CA . VAL B 1 282 ? -17.922 52.5 7.25 1 92.25 282 VAL B CA 1
ATOM 5088 C C . VAL B 1 282 ? -18.047 54 6.871 1 92.25 282 VAL B C 1
ATOM 5090 O O . VAL B 1 282 ? -17.25 54.812 7.312 1 92.25 282 VAL B O 1
ATOM 5093 N N . LYS B 1 283 ? -19.016 54.344 6.23 1 91.19 283 LYS B N 1
ATOM 5094 C CA . LYS B 1 283 ? -19.266 55.719 5.824 1 91.19 283 LYS B CA 1
ATOM 5095 C C . LYS B 1 283 ? -19.422 56.625 7.035 1 91.19 283 LYS B C 1
ATOM 5097 O O . LYS B 1 283 ? -18.859 57.719 7.066 1 91.19 283 LYS B O 1
ATOM 5102 N N . LEU B 1 284 ? -20.156 56 7.867 1 91.19 284 LEU B N 1
ATOM 5103 C CA . LEU B 1 284 ? -20.406 56.781 9.086 1 91.19 284 LEU B CA 1
ATOM 5104 C C . LEU B 1 284 ? -19.109 57.062 9.828 1 91.19 284 LEU B C 1
ATOM 5106 O O . LEU B 1 284 ? -18.875 58.188 10.266 1 91.19 284 LEU B O 1
ATOM 5110 N N . LEU B 1 285 ? -18.359 56.094 9.977 1 91.94 285 LEU B N 1
ATOM 5111 C CA . LEU B 1 285 ? -17.094 56.219 10.703 1 91.94 285 LEU B CA 1
ATOM 5112 C C . LEU B 1 285 ? -16.141 57.188 9.992 1 91.94 285 LEU B C 1
ATOM 5114 O O . LEU B 1 285 ? -15.406 57.906 10.641 1 91.94 285 LEU B O 1
ATOM 5118 N N . LEU B 1 286 ? -16.25 57.25 8.688 1 89.25 286 LEU B N 1
ATOM 5119 C CA . LEU B 1 286 ? -15.406 58.156 7.906 1 89.25 286 LEU B CA 1
ATOM 5120 C C . LEU B 1 286 ? -15.828 59.594 8.102 1 89.25 286 LEU B C 1
ATOM 5122 O O . LEU B 1 286 ? -14.977 60.5 8.133 1 89.25 286 LEU B O 1
ATOM 5126 N N . THR B 1 287 ? -17.078 59.719 8.258 1 87.56 287 THR B N 1
ATOM 5127 C CA . THR B 1 287 ? -17.609 61.062 8.43 1 87.56 287 THR B CA 1
ATOM 5128 C C . THR B 1 287 ? -17.297 61.594 9.828 1 87.56 287 THR B C 1
ATOM 5130 O O . THR B 1 287 ? -16.984 62.781 9.992 1 87.56 287 THR B O 1
ATOM 5133 N N . GLU B 1 288 ? -17.375 60.719 10.719 1 88.75 288 GLU B N 1
ATOM 5134 C CA . GLU B 1 288 ? -17.219 61.094 12.117 1 88.75 288 GLU B CA 1
ATOM 5135 C C . GLU B 1 288 ? -15.75 61.281 12.477 1 88.75 288 GLU B C 1
ATOM 5137 O O . GLU B 1 288 ? -15.414 62 13.422 1 88.75 288 GLU B O 1
ATOM 5142 N N . SER B 1 289 ? -15.039 60.594 11.703 1 84.62 289 SER B N 1
ATOM 5143 C CA . SER B 1 289 ? -13.625 60.625 12.055 1 84.62 289 SER B CA 1
ATOM 5144 C C . SER B 1 289 ? -12.812 61.375 11.008 1 84.62 289 SER B C 1
ATOM 5146 O O . SER B 1 289 ? -13.289 61.625 9.898 1 84.62 289 SER B O 1
ATOM 5148 N N . ASN B 1 290 ? -11.734 61.969 11.477 1 83.25 290 ASN B N 1
ATOM 5149 C CA . ASN B 1 290 ? -10.836 62.656 10.555 1 83.25 290 ASN B CA 1
ATOM 5150 C C . ASN B 1 290 ? -9.945 61.688 9.805 1 83.25 290 ASN B C 1
ATOM 5152 O O . ASN B 1 290 ? -8.828 62.031 9.406 1 83.25 290 ASN B O 1
ATOM 5156 N N . ILE B 1 291 ? -10.375 60.344 9.586 1 88.44 291 ILE B N 1
ATOM 5157 C CA . ILE B 1 291 ? -9.578 59.312 8.914 1 88.44 291 ILE B CA 1
ATOM 5158 C C . ILE B 1 291 ? -10.195 59 7.551 1 88.44 291 ILE B C 1
ATOM 5160 O O . ILE B 1 291 ? -11.406 58.812 7.438 1 88.44 291 ILE B O 1
ATOM 5164 N N . THR B 1 292 ? -9.289 58.938 6.648 1 88.62 292 THR B N 1
ATOM 5165 C CA . THR B 1 292 ? -9.742 58.656 5.297 1 88.62 292 THR B CA 1
ATOM 5166 C C . THR B 1 292 ? -9.672 57.156 5.016 1 88.62 292 THR B C 1
ATOM 5168 O O . THR B 1 292 ? -9.016 56.406 5.754 1 88.62 292 THR B O 1
ATOM 5171 N N . LEU B 1 293 ? -10.281 56.625 3.91 1 89.69 293 LEU B N 1
ATOM 5172 C CA . LEU B 1 293 ? -10.25 55.219 3.52 1 89.69 293 LEU B CA 1
ATOM 5173 C C . LEU B 1 293 ? -8.828 54.781 3.195 1 89.69 293 LEU B C 1
ATOM 5175 O O . LEU B 1 293 ? -8.43 53.656 3.535 1 89.69 293 LEU B O 1
ATOM 5179 N N . ASP B 1 294 ? -8.109 55.594 2.662 1 89.69 294 ASP B N 1
ATOM 5180 C CA . ASP B 1 294 ? -6.734 55.312 2.25 1 89.69 294 ASP B CA 1
ATOM 5181 C C . ASP B 1 294 ? -5.809 55.219 3.461 1 89.69 294 ASP B C 1
ATOM 5183 O O . ASP B 1 294 ? -4.949 54.344 3.521 1 89.69 294 ASP B O 1
ATOM 5187 N N . GLU B 1 295 ? -6.012 56.125 4.391 1 86.88 295 GLU B N 1
ATOM 5188 C CA . GLU B 1 295 ? -5.203 56.094 5.602 1 86.88 295 GLU B CA 1
ATOM 5189 C C . GLU B 1 295 ? -5.414 54.781 6.375 1 86.88 295 GLU B C 1
ATOM 5191 O O . GLU B 1 295 ? -4.496 54.281 7.031 1 86.88 295 GLU B O 1
ATOM 5196 N N . ALA B 1 296 ? -6.625 54.312 6.324 1 88.06 296 ALA B N 1
ATOM 5197 C CA . ALA B 1 296 ? -6.965 53.062 7.023 1 88.06 296 ALA B CA 1
ATOM 5198 C C . ALA B 1 296 ? -6.613 51.844 6.18 1 88.06 296 ALA B C 1
ATOM 5200 O O . ALA B 1 296 ? -6.832 50.719 6.605 1 88.06 296 ALA B O 1
ATOM 5201 N N . ASN B 1 297 ? -6.125 52.062 5.039 1 90.44 297 ASN B N 1
ATOM 5202 C CA . ASN B 1 297 ? -5.902 51 4.078 1 90.44 297 ASN B CA 1
ATOM 5203 C C . ASN B 1 297 ? -7.117 50.062 3.973 1 90.44 297 ASN B C 1
ATOM 5205 O O . ASN B 1 297 ? -6.973 48.844 3.9 1 90.44 297 ASN B O 1
ATOM 5209 N N . ALA B 1 298 ? -8.258 50.531 3.949 1 91.31 298 ALA B N 1
ATOM 5210 C CA . ALA B 1 298 ? -9.523 49.812 4.035 1 91.31 298 ALA B CA 1
ATOM 5211 C C . ALA B 1 298 ? -9.773 49 2.77 1 91.31 298 ALA B C 1
ATOM 5213 O O . ALA B 1 298 ? -10.297 47.875 2.836 1 91.31 298 ALA B O 1
ATOM 5214 N N . LEU B 1 299 ? -9.344 49.594 1.743 1 91.12 299 LEU B N 1
ATOM 5215 C CA . LEU B 1 299 ? -9.547 48.875 0.495 1 91.12 299 LEU B CA 1
ATOM 5216 C C . LEU B 1 299 ? -8.641 47.656 0.43 1 91.12 299 LEU B C 1
ATOM 5218 O O . LEU B 1 299 ? -9.062 46.594 -0.029 1 91.12 299 LEU B O 1
ATOM 5222 N N . HIS B 1 300 ? -7.383 47.781 0.76 1 90.19 300 HIS B N 1
ATOM 5223 C CA . HIS B 1 300 ? -6.469 46.656 0.867 1 90.19 300 HIS B CA 1
ATOM 5224 C C . HIS B 1 300 ? -7.047 45.562 1.765 1 90.19 300 HIS B C 1
ATOM 5226 O O . HIS B 1 300 ? -7 44.375 1.421 1 90.19 300 HIS B O 1
ATOM 5232 N N . TYR B 1 301 ? -7.535 46 2.916 1 91.69 301 TYR B N 1
ATOM 5233 C CA . TYR B 1 301 ? -8.156 45.094 3.865 1 91.69 301 TYR B CA 1
ATOM 5234 C C . TYR B 1 301 ? -9.328 44.344 3.225 1 91.69 301 TYR B C 1
ATOM 5236 O O . TYR B 1 301 ? -9.43 43.125 3.332 1 91.69 301 TYR B O 1
ATOM 5244 N N . ALA B 1 302 ? -10.203 44.969 2.625 1 92.06 302 ALA B N 1
ATOM 5245 C CA . ALA B 1 302 ? -11.398 44.406 2 1 92.06 302 ALA B CA 1
ATOM 5246 C C . ALA B 1 302 ? -11.023 43.406 0.924 1 92.06 302 ALA B C 1
ATOM 5248 O O . ALA B 1 302 ? -11.578 42.281 0.876 1 92.06 302 ALA B O 1
ATOM 5249 N N . VAL B 1 303 ? -10.039 43.75 0.161 1 89.06 303 VAL B N 1
ATOM 5250 C CA . VAL B 1 303 ? -9.641 42.875 -0.945 1 89.06 303 VAL B CA 1
ATOM 5251 C C . VAL B 1 303 ? -9 41.594 -0.4 1 89.06 303 VAL B C 1
ATOM 5253 O O . VAL B 1 303 ? -9.188 40.531 -0.96 1 89.06 303 VAL B O 1
ATOM 5256 N N . SER B 1 304 ? -8.266 41.719 0.656 1 86.69 304 SER B N 1
ATOM 5257 C CA . SER B 1 304 ? -7.547 40.562 1.229 1 86.69 304 SER B CA 1
ATOM 5258 C C . SER B 1 304 ? -8.492 39.656 1.991 1 86.69 304 SER B C 1
ATOM 5260 O O . SER B 1 304 ? -8.312 38.438 1.986 1 86.69 304 SER B O 1
ATOM 5262 N N . TYR B 1 305 ? -9.562 40.219 2.658 1 88.56 305 TYR B N 1
ATOM 5263 C CA . TYR B 1 305 ? -10.219 39.406 3.68 1 88.56 305 TYR B CA 1
ATOM 5264 C C . TYR B 1 305 ? -11.727 39.406 3.488 1 88.56 305 TYR B C 1
ATOM 5266 O O . TYR B 1 305 ? -12.438 38.594 4.09 1 88.56 305 TYR B O 1
ATOM 5274 N N . CYS B 1 306 ? -12.273 40.375 2.676 1 90.75 306 CYS B N 1
ATOM 5275 C CA . CYS B 1 306 ? -13.727 40.5 2.613 1 90.75 306 CYS B CA 1
ATOM 5276 C C . CYS B 1 306 ? -14.273 39.875 1.331 1 90.75 306 CYS B C 1
ATOM 5278 O O . CYS B 1 306 ? -13.5 39.5 0.441 1 90.75 306 CYS B O 1
ATOM 5280 N N . ASP B 1 307 ? -15.57 39.844 1.317 1 90.44 307 ASP B N 1
ATOM 5281 C CA . ASP B 1 307 ? -16.266 39.281 0.15 1 90.44 307 ASP B CA 1
ATOM 5282 C C . ASP B 1 307 ? -16.234 40.281 -1.011 1 90.44 307 ASP B C 1
ATOM 5284 O O . ASP B 1 307 ? -16.062 41.5 -0.803 1 90.44 307 ASP B O 1
ATOM 5288 N N . GLN B 1 308 ? -16.438 39.719 -2.137 1 89.56 308 GLN B N 1
ATOM 5289 C CA . GLN B 1 308 ? -16.406 40.5 -3.371 1 89.56 308 GLN B CA 1
ATOM 5290 C C . GLN B 1 308 ? -17.453 41.594 -3.354 1 89.56 308 GLN B C 1
ATOM 5292 O O . GLN B 1 308 ? -17.203 42.688 -3.871 1 89.56 308 GLN B O 1
ATOM 5297 N N . LYS B 1 309 ? -18.562 41.344 -2.766 1 91.56 309 LYS B N 1
ATOM 5298 C CA . LYS B 1 309 ? -19.625 42.344 -2.689 1 91.56 309 LYS B CA 1
ATOM 5299 C C . LYS B 1 309 ? -19.188 43.562 -1.915 1 91.56 309 LYS B C 1
ATOM 5301 O O . LYS B 1 309 ? -19.469 44.688 -2.328 1 91.56 309 LYS B O 1
ATOM 5306 N N . VAL B 1 310 ? -18.562 43.281 -0.833 1 91.12 310 VAL B N 1
ATOM 5307 C CA . VAL B 1 310 ? -18.109 44.375 0.022 1 91.12 310 VAL B CA 1
ATOM 5308 C C . VAL B 1 310 ? -17.047 45.188 -0.708 1 91.12 310 VAL B C 1
ATOM 5310 O O . VAL B 1 310 ? -17.062 46.438 -0.65 1 91.12 310 VAL B O 1
ATOM 5313 N N . VAL B 1 311 ? -16.219 44.5 -1.436 1 90.56 311 VAL B N 1
ATOM 5314 C CA . VAL B 1 311 ? -15.164 45.188 -2.189 1 90.56 311 VAL B CA 1
ATOM 5315 C C . VAL B 1 311 ? -15.781 46.125 -3.223 1 90.56 311 VAL B C 1
ATOM 5317 O O . VAL B 1 311 ? -15.383 47.281 -3.334 1 90.56 311 VAL B O 1
ATOM 5320 N N . LYS B 1 312 ? -16.766 45.688 -3.92 1 91.44 312 LYS B N 1
ATOM 5321 C CA . LYS B 1 312 ? -17.438 46.469 -4.938 1 91.44 312 LYS B CA 1
ATOM 5322 C C . LYS B 1 312 ? -18.125 47.688 -4.32 1 91.44 312 LYS B C 1
ATOM 5324 O O . LYS B 1 312 ? -18.078 48.781 -4.891 1 91.44 312 LYS B O 1
ATOM 5329 N N . GLU B 1 313 ? -18.703 47.438 -3.182 1 91.62 313 GLU B N 1
ATOM 5330 C CA . GLU B 1 313 ? -19.391 48.531 -2.502 1 91.62 313 GLU B CA 1
ATOM 5331 C C . GLU B 1 313 ? -18.406 49.625 -2.057 1 91.62 313 GLU B C 1
ATOM 5333 O O . GLU B 1 313 ? -18.688 50.812 -2.18 1 91.62 313 GLU B O 1
ATOM 5338 N N . VAL B 1 314 ? -17.359 49.156 -1.517 1 90.69 314 VAL B N 1
ATOM 5339 C CA . VAL B 1 314 ? -16.344 50.125 -1.043 1 90.69 314 VAL B CA 1
ATOM 5340 C C . VAL B 1 314 ? -15.773 50.875 -2.225 1 90.69 314 VAL B C 1
ATOM 5342 O O . VAL B 1 314 ? -15.555 52.094 -2.137 1 90.69 314 VAL B O 1
ATOM 5345 N N . LEU B 1 315 ? -15.578 50.25 -3.35 1 90.38 315 LEU B N 1
ATOM 5346 C CA . LEU B 1 315 ? -15.094 50.875 -4.574 1 90.38 315 LEU B CA 1
ATOM 5347 C C . LEU B 1 315 ? -16.094 51.906 -5.082 1 90.38 315 LEU B C 1
ATOM 5349 O O . LEU B 1 315 ? -15.711 52.969 -5.602 1 90.38 315 LEU B O 1
ATOM 5353 N N . GLY B 1 316 ? -17.281 51.656 -4.961 1 88.38 316 GLY B N 1
ATOM 5354 C CA . GLY B 1 316 ? -18.359 52.5 -5.426 1 88.38 316 GLY B CA 1
ATOM 5355 C C . GLY B 1 316 ? -18.453 53.812 -4.672 1 88.38 316 GLY B C 1
ATOM 5356 O O . GLY B 1 316 ? -19.031 54.781 -5.164 1 88.38 316 GLY B O 1
ATOM 5357 N N . LEU B 1 317 ? -17.891 53.844 -3.375 1 87.38 317 LEU B N 1
ATOM 5358 C CA . LEU B 1 317 ? -17.891 55.094 -2.598 1 87.38 317 LEU B CA 1
ATOM 5359 C C . LEU B 1 317 ? -17.031 56.156 -3.258 1 87.38 317 LEU B C 1
ATOM 5361 O O . LEU B 1 317 ? -17.172 57.344 -2.979 1 87.38 317 LEU B O 1
ATOM 5365 N N . ASP B 1 318 ? -16.078 55.688 -4.133 1 84.31 318 ASP B N 1
ATOM 5366 C CA . ASP B 1 318 ? -15.18 56.531 -4.898 1 84.31 318 ASP B CA 1
ATOM 5367 C C . ASP B 1 318 ? -14.391 57.469 -3.984 1 84.31 318 ASP B C 1
ATOM 5369 O O . ASP B 1 318 ? -14.18 58.656 -4.309 1 84.31 318 ASP B O 1
ATOM 5373 N N . LEU B 1 319 ? -14.047 56.875 -2.773 1 85.12 319 LEU B N 1
ATOM 5374 C CA . LEU B 1 319 ? -13.32 57.656 -1.781 1 85.12 319 LEU B CA 1
ATOM 5375 C C . LEU B 1 319 ? -11.883 57.188 -1.65 1 85.12 319 LEU B C 1
ATOM 5377 O O . LEU B 1 319 ? -11.07 57.781 -0.957 1 85.12 319 LEU B O 1
ATOM 5381 N N . ALA B 1 320 ? -11.641 56.062 -2.287 1 88.69 320 ALA B N 1
ATOM 5382 C CA . ALA B 1 320 ? -10.32 55.469 -2.113 1 88.69 320 ALA B CA 1
ATOM 5383 C C . ALA B 1 320 ? -9.508 55.531 -3.404 1 88.69 320 ALA B C 1
ATOM 5385 O O . ALA B 1 320 ? -10.07 55.469 -4.5 1 88.69 320 ALA B O 1
ATOM 5386 N N . ASP B 1 321 ? -8.234 55.688 -3.191 1 88.62 321 ASP B N 1
ATOM 5387 C CA . ASP B 1 321 ? -7.297 55.594 -4.309 1 88.62 321 ASP B CA 1
ATOM 5388 C C . ASP B 1 321 ? -6.949 54.156 -4.641 1 88.62 321 ASP B C 1
ATOM 5390 O O . ASP B 1 321 ? -6.25 53.5 -3.877 1 88.62 321 ASP B O 1
ATOM 5394 N N . VAL B 1 322 ? -7.305 53.688 -5.75 1 88 322 VAL B N 1
ATOM 5395 C CA . VAL B 1 322 ? -7.199 52.281 -6.125 1 88 322 VAL B CA 1
ATOM 5396 C C . VAL B 1 322 ? -5.754 51.938 -6.48 1 88 322 VAL B C 1
ATOM 5398 O O . VAL B 1 322 ? -5.383 50.75 -6.551 1 88 322 VAL B O 1
ATOM 5401 N N . ASN B 1 323 ? -4.898 52.781 -6.77 1 85.25 323 ASN B N 1
ATOM 5402 C CA . ASN B 1 323 ? -3.512 52.531 -7.148 1 85.25 323 ASN B CA 1
ATOM 5403 C C . ASN B 1 323 ? -2.553 52.812 -6 1 85.25 323 ASN B C 1
ATOM 5405 O O . ASN B 1 323 ? -1.334 52.812 -6.18 1 85.25 323 ASN B O 1
ATOM 5409 N N . ARG B 1 324 ? -3.18 53.125 -4.711 1 85.94 324 ARG B N 1
ATOM 5410 C CA . ARG B 1 324 ? -2.352 53.375 -3.535 1 85.94 324 ARG B CA 1
ATOM 5411 C C . ARG B 1 324 ? -1.648 52.094 -3.088 1 85.94 324 ARG B C 1
ATOM 5413 O O . ARG B 1 324 ? -2.236 51 -3.127 1 85.94 324 ARG B O 1
ATOM 5420 N N . ARG B 1 325 ? -0.434 52.188 -2.648 1 82.94 325 ARG B N 1
ATOM 5421 C CA . ARG B 1 325 ? 0.325 51.062 -2.105 1 82.94 325 ARG B CA 1
ATOM 5422 C C . ARG B 1 325 ? 0.277 51.062 -0.582 1 82.94 325 ARG B C 1
ATOM 5424 O O . ARG B 1 325 ? 0.263 52.125 0.05 1 82.94 325 ARG B O 1
ATOM 5431 N N . ASN B 1 326 ? 0.184 49.938 -0.054 1 80.25 326 ASN B N 1
ATOM 5432 C CA . ASN B 1 326 ? 0.269 49.844 1.399 1 80.25 326 ASN B CA 1
ATOM 5433 C C . ASN B 1 326 ? 1.718 49.812 1.876 1 80.25 326 ASN B C 1
ATOM 5435 O O . ASN B 1 326 ? 2.637 50.062 1.095 1 80.25 326 ASN B O 1
ATOM 5439 N N . SER B 1 327 ? 1.854 49.656 3.141 1 74 327 SER B N 1
ATOM 5440 C CA . SER B 1 327 ? 3.178 49.75 3.746 1 74 327 SER B CA 1
ATOM 5441 C C . SER B 1 327 ? 4.125 48.719 3.172 1 74 327 SER B C 1
ATOM 5443 O O . SER B 1 327 ? 5.348 48.875 3.221 1 74 327 SER B O 1
ATOM 5445 N N . ARG B 1 328 ? 3.613 47.625 2.594 1 75.25 328 ARG B N 1
ATOM 5446 C CA . ARG B 1 328 ? 4.434 46.562 2.061 1 75.25 328 ARG B CA 1
ATOM 5447 C C . ARG B 1 328 ? 4.684 46.75 0.568 1 75.25 328 ARG B C 1
ATOM 5449 O O . ARG B 1 328 ? 5.363 45.906 -0.06 1 75.25 328 ARG B O 1
ATOM 5456 N N . GLY B 1 329 ? 4.109 47.719 0.119 1 76.88 329 GLY B N 1
ATOM 5457 C CA . GLY B 1 329 ? 4.332 48.062 -1.278 1 76.88 329 GLY B CA 1
ATOM 5458 C C . GLY B 1 329 ? 3.35 47.406 -2.219 1 76.88 329 GLY B C 1
ATOM 5459 O O . GLY B 1 329 ? 3.533 47.406 -3.438 1 76.88 329 GLY B O 1
ATOM 5460 N N . TYR B 1 330 ? 2.344 46.781 -1.622 1 82 330 TYR B N 1
ATOM 5461 C CA . TYR B 1 330 ? 1.373 46.094 -2.457 1 82 330 TYR B CA 1
ATOM 5462 C C . TYR B 1 330 ? 0.223 47 -2.846 1 82 330 TYR B C 1
ATOM 5464 O O . TYR B 1 330 ? -0.259 47.781 -2.023 1 82 330 TYR B O 1
ATOM 5472 N N . THR B 1 331 ? -0.1 46.875 -4.055 1 84.06 331 THR B N 1
ATOM 5473 C CA . THR B 1 331 ? -1.356 47.469 -4.484 1 84.06 331 THR B CA 1
ATOM 5474 C C . THR B 1 331 ? -2.523 46.5 -4.258 1 84.06 331 THR B C 1
ATOM 5476 O O . THR B 1 331 ? -2.316 45.312 -3.965 1 84.06 331 THR B O 1
ATOM 5479 N N . VAL B 1 332 ? -3.777 47.062 -4.336 1 86.56 332 VAL B N 1
ATOM 5480 C CA . VAL B 1 332 ? -4.949 46.219 -4.117 1 86.56 332 VAL B CA 1
ATOM 5481 C C . VAL B 1 332 ? -5.043 45.188 -5.223 1 86.56 332 VAL B C 1
ATOM 5483 O O . VAL B 1 332 ? -5.555 44.094 -4.996 1 86.56 332 VAL B O 1
ATOM 5486 N N . LEU B 1 333 ? -4.406 45.406 -6.414 1 83.62 333 LEU B N 1
ATOM 5487 C CA . LEU B 1 333 ? -4.391 44.438 -7.5 1 83.62 333 LEU B CA 1
ATOM 5488 C C .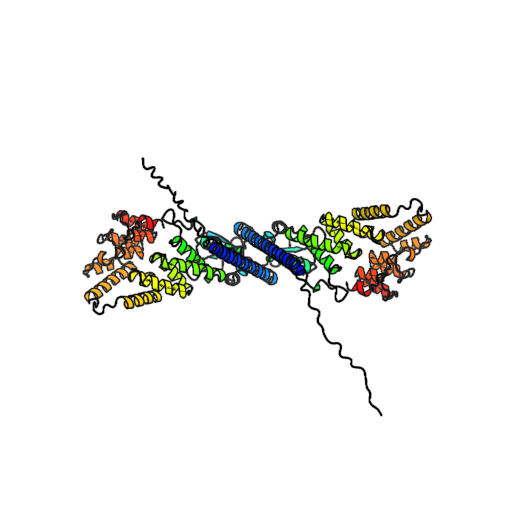 LEU B 1 333 ? -3.449 43.281 -7.18 1 83.62 333 LEU B C 1
ATOM 5490 O O . LEU B 1 333 ? -3.746 42.125 -7.496 1 83.62 333 LEU B O 1
ATOM 5494 N N . HIS B 1 334 ? -2.314 43.594 -6.598 1 79.25 334 HIS B N 1
ATOM 5495 C CA . HIS B 1 334 ? -1.398 42.562 -6.145 1 79.25 334 HIS B CA 1
ATOM 5496 C C . HIS B 1 334 ? -2.09 41.594 -5.18 1 79.25 334 HIS B C 1
ATOM 5498 O O . HIS B 1 334 ? -1.97 40.375 -5.32 1 79.25 334 HIS B O 1
ATOM 5504 N N . LEU B 1 335 ? -2.75 42.156 -4.254 1 81.94 335 LEU B N 1
ATOM 5505 C CA . LEU B 1 335 ? -3.422 41.375 -3.225 1 81.94 335 LEU B CA 1
ATOM 5506 C C . LEU B 1 335 ? -4.527 40.5 -3.83 1 81.94 335 LEU B C 1
ATOM 5508 O O . LEU B 1 335 ? -4.711 39.344 -3.432 1 81.94 335 LEU B O 1
ATOM 5512 N N . ALA B 1 336 ? -5.281 41.125 -4.684 1 83.81 336 ALA B N 1
ATOM 5513 C CA . ALA B 1 336 ? -6.348 40.406 -5.363 1 83.81 336 ALA B CA 1
ATOM 5514 C C . ALA B 1 336 ? -5.785 39.219 -6.145 1 83.81 336 ALA B C 1
ATOM 5516 O O . ALA B 1 336 ? -6.391 38.156 -6.18 1 83.81 336 ALA B O 1
ATOM 5517 N N . ALA B 1 337 ? -4.617 39.375 -6.754 1 77.62 337 ALA B N 1
ATOM 5518 C CA . ALA B 1 337 ? -3.967 38.312 -7.516 1 77.62 337 ALA B CA 1
ATOM 5519 C C . ALA B 1 337 ? -3.523 37.188 -6.602 1 77.62 337 ALA B C 1
ATOM 5521 O O . ALA B 1 337 ? -3.627 36 -6.965 1 77.62 337 ALA B O 1
ATOM 5522 N N . MET B 1 338 ? -3.072 37.562 -5.438 1 73.88 338 MET B N 1
ATOM 5523 C CA . MET B 1 338 ? -2.641 36.562 -4.457 1 73.88 338 MET B CA 1
ATOM 5524 C C . MET B 1 338 ? -3.818 35.719 -3.986 1 73.88 338 MET B C 1
ATOM 5526 O O . MET B 1 338 ? -3.66 34.531 -3.703 1 73.88 338 MET B O 1
ATOM 5530 N N . ARG B 1 339 ? -4.988 36.406 -3.826 1 77.06 339 ARG B N 1
ATOM 5531 C CA . ARG B 1 339 ? -6.188 35.719 -3.381 1 77.06 339 ARG B CA 1
ATOM 5532 C C . ARG B 1 339 ? -6.793 34.875 -4.512 1 77.06 339 ARG B C 1
ATOM 5534 O O . ARG B 1 339 ? -7.68 34.062 -4.281 1 77.06 339 ARG B O 1
ATOM 5541 N N . LYS B 1 340 ? -6.324 35.094 -5.746 1 75.12 340 LYS B N 1
ATOM 5542 C CA . LYS B 1 340 ? -6.781 34.406 -6.941 1 75.12 340 LYS B CA 1
ATOM 5543 C C . LYS B 1 340 ? -8.289 34.531 -7.113 1 75.12 340 LYS B C 1
ATOM 5545 O O . LYS B 1 340 ? -8.977 33.531 -7.383 1 75.12 340 LYS B O 1
ATOM 5550 N N . GLU B 1 341 ? -8.898 35.688 -6.887 1 77.75 341 GLU B N 1
ATOM 5551 C CA . GLU B 1 341 ? -10.312 35.969 -7.117 1 77.75 341 GLU B CA 1
ATOM 5552 C C . GLU B 1 341 ? -10.516 36.875 -8.32 1 77.75 341 GLU B C 1
ATOM 5554 O O . GLU B 1 341 ? -10.383 38.094 -8.203 1 77.75 341 GLU B O 1
ATOM 5559 N N . PRO B 1 342 ? -10.891 36.281 -9.359 1 81.25 342 PRO B N 1
ATOM 5560 C CA . PRO B 1 342 ? -10.977 37.031 -10.609 1 81.25 342 PRO B CA 1
ATOM 5561 C C . PRO B 1 342 ? -12.016 38.156 -10.555 1 81.25 342 PRO B C 1
ATOM 5563 O O . PRO B 1 342 ? -11.82 39.219 -11.164 1 81.25 342 PRO B O 1
ATOM 5566 N N . SER B 1 343 ? -13.062 37.969 -9.875 1 85.19 343 SER B N 1
ATOM 5567 C CA . SER B 1 343 ? -14.125 38.969 -9.805 1 85.19 343 SER B CA 1
ATOM 5568 C C . SER B 1 343 ? -13.609 40.281 -9.203 1 85.19 343 SER B C 1
ATOM 5570 O O . SER B 1 343 ? -13.984 41.344 -9.656 1 85.19 343 SER B O 1
ATOM 5572 N N . ILE B 1 344 ? -12.773 40.125 -8.227 1 87.62 344 ILE B N 1
ATOM 5573 C CA . ILE B 1 344 ? -12.227 41.281 -7.562 1 87.62 344 ILE B CA 1
ATOM 5574 C C . ILE B 1 344 ? -11.258 42 -8.508 1 87.62 344 ILE B C 1
ATOM 5576 O O . ILE B 1 344 ? -11.258 43.25 -8.586 1 87.62 344 ILE B O 1
ATOM 5580 N N . ILE B 1 345 ? -10.594 41.25 -9.281 1 83.69 345 ILE B N 1
ATOM 5581 C CA . ILE B 1 345 ? -9.617 41.812 -10.211 1 83.69 345 ILE B CA 1
ATOM 5582 C C . ILE B 1 345 ? -10.336 42.625 -11.281 1 83.69 345 ILE B C 1
ATOM 5584 O O . ILE B 1 345 ? -9.93 43.75 -11.586 1 83.69 345 ILE B O 1
ATOM 5588 N N . VAL B 1 346 ? -11.43 42.125 -11.789 1 84.12 346 VAL B N 1
ATOM 5589 C CA . VAL B 1 346 ? -12.211 42.812 -12.828 1 84.12 346 VAL B CA 1
ATOM 5590 C C . VAL B 1 346 ? -12.773 44.125 -12.273 1 84.12 346 VAL B C 1
ATOM 5592 O O . VAL B 1 346 ? -12.719 45.156 -12.953 1 84.12 346 VAL B O 1
ATOM 5595 N N . SER B 1 347 ? -13.289 44.094 -11.047 1 87.88 347 SER B N 1
ATOM 5596 C CA . SER B 1 347 ? -13.852 45.281 -10.43 1 87.88 347 SER B CA 1
ATOM 5597 C C . SER B 1 347 ? -12.805 46.375 -10.273 1 87.88 347 SER B C 1
ATOM 5599 O O . SER B 1 347 ? -13.094 47.562 -10.453 1 87.88 347 SER B O 1
ATOM 5601 N N . LEU B 1 348 ? -11.609 46 -10.023 1 87.81 348 LEU B N 1
ATOM 5602 C CA . LEU B 1 348 ? -10.539 46.969 -9.812 1 87.81 348 LEU B CA 1
ATOM 5603 C C . LEU B 1 348 ? -10.086 47.562 -11.133 1 87.81 348 LEU B C 1
ATOM 5605 O O . LEU B 1 348 ? -9.812 48.781 -11.203 1 87.81 348 LEU B O 1
ATOM 5609 N N . LEU B 1 349 ? -10.156 46.719 -12.141 1 84.06 349 LEU B N 1
ATOM 5610 C CA . LEU B 1 349 ? -9.773 47.188 -13.469 1 84.06 349 LEU B CA 1
ATOM 5611 C C . LEU B 1 349 ? -10.82 48.156 -14.008 1 84.06 349 LEU B C 1
ATOM 5613 O O . LEU B 1 349 ? -10.477 49.125 -14.68 1 84.06 349 LEU B O 1
ATOM 5617 N N . ASP B 1 350 ? -11.961 47.938 -13.703 1 84.5 350 ASP B N 1
ATOM 5618 C CA . ASP B 1 350 ? -13.047 48.844 -14.094 1 84.5 350 ASP B CA 1
ATOM 5619 C C . ASP B 1 350 ? -12.875 50.219 -13.453 1 84.5 350 ASP B C 1
ATOM 5621 O O . ASP B 1 350 ? -13.297 51.219 -14.023 1 84.5 350 ASP B O 1
ATOM 5625 N N . LYS B 1 351 ? -12.312 50.25 -12.289 1 82.31 351 LYS B N 1
ATOM 5626 C CA . LYS B 1 351 ? -12.109 51.531 -11.578 1 82.31 351 LYS B CA 1
ATOM 5627 C C . LYS B 1 351 ? -10.742 52.125 -11.906 1 82.31 351 LYS B C 1
ATOM 5629 O O . LYS B 1 351 ? -10.227 52.938 -11.148 1 82.31 351 LYS B O 1
ATOM 5634 N N . ARG B 1 352 ? -10.078 51.5 -12.914 1 81.19 352 ARG B N 1
ATOM 5635 C CA . ARG B 1 352 ? -8.859 52.031 -13.547 1 81.19 352 ARG B CA 1
ATOM 5636 C C . ARG B 1 352 ? -7.641 51.781 -12.664 1 81.19 352 ARG B C 1
ATOM 5638 O O . ARG B 1 352 ? -6.742 52.594 -12.586 1 81.19 352 ARG B O 1
ATOM 5645 N N . ALA B 1 353 ? -7.688 50.656 -11.922 1 84.69 353 ALA B N 1
ATOM 5646 C CA . ALA B 1 353 ? -6.473 50.25 -11.227 1 84.69 353 ALA B CA 1
ATOM 5647 C C . ALA B 1 353 ? -5.355 49.906 -12.219 1 84.69 353 ALA B C 1
ATOM 5649 O O . ALA B 1 353 ? -5.594 49.281 -13.242 1 84.69 353 ALA B O 1
ATOM 5650 N N . SER B 1 354 ? -4.191 50.469 -11.953 1 75.62 354 SER B N 1
ATOM 5651 C CA . SER B 1 354 ? -3.084 50.312 -12.891 1 75.62 354 SER B CA 1
ATOM 5652 C C . SER B 1 354 ? -2.439 48.938 -12.773 1 75.62 354 SER B C 1
ATOM 5654 O O . SER B 1 354 ? -2.055 48.531 -11.68 1 75.62 354 SER B O 1
ATOM 5656 N N . VAL B 1 355 ? -2.441 48.312 -13.828 1 70.44 355 VAL B N 1
ATOM 5657 C CA . VAL B 1 355 ? -1.877 46.969 -13.875 1 70.44 355 VAL B CA 1
ATOM 5658 C C . VAL B 1 355 ? -0.352 47.031 -13.898 1 70.44 355 VAL B C 1
ATOM 5660 O O . VAL B 1 355 ? 0.333 46.062 -13.547 1 70.44 355 VAL B O 1
ATOM 5663 N N . LEU B 1 356 ? 0.206 48.156 -14.242 1 62.09 356 LEU B N 1
ATOM 5664 C CA . LEU B 1 356 ? 1.63 48.25 -14.531 1 62.09 356 LEU B CA 1
ATOM 5665 C C . LEU B 1 356 ? 2.432 48.469 -13.25 1 62.09 356 LEU B C 1
ATOM 5667 O O . LEU B 1 356 ? 3.662 48.375 -13.266 1 62.09 356 LEU B O 1
ATOM 5671 N N . GLU B 1 357 ? 1.77 48.531 -12.07 1 63.53 357 GLU B N 1
ATOM 5672 C CA . GLU B 1 357 ? 2.514 48.875 -10.859 1 63.53 357 GLU B CA 1
ATOM 5673 C C . GLU B 1 357 ? 3.178 47.625 -10.258 1 63.53 357 GLU B C 1
ATOM 5675 O O . GLU B 1 357 ? 2.545 46.594 -10.117 1 63.53 357 GLU B O 1
ATOM 5680 N N . THR B 1 358 ? 4.504 47.469 -10.258 1 61.75 358 THR B N 1
ATOM 5681 C CA . THR B 1 358 ? 5.277 46.375 -9.688 1 61.75 358 THR B CA 1
ATOM 5682 C C . THR B 1 358 ? 5.426 46.562 -8.18 1 61.75 358 THR B C 1
ATOM 5684 O O . THR B 1 358 ? 5.316 47.656 -7.664 1 61.75 358 THR B O 1
ATOM 5687 N N . THR B 1 359 ? 5.445 45.406 -7.449 1 65.12 359 THR B N 1
ATOM 5688 C CA . THR B 1 359 ? 5.691 45.438 -6.012 1 65.12 359 THR B CA 1
ATOM 5689 C C . THR B 1 359 ? 7.105 45.938 -5.723 1 65.12 359 THR B C 1
ATOM 5691 O O . THR B 1 359 ? 7.906 46.125 -6.641 1 65.12 359 THR B O 1
ATOM 5694 N N . ARG B 1 360 ? 7.277 46.344 -4.438 1 57.28 360 ARG B N 1
ATOM 5695 C CA . ARG B 1 360 ? 8.609 46.812 -4.043 1 57.28 360 ARG B CA 1
ATOM 5696 C C . ARG B 1 360 ? 9.672 45.781 -4.43 1 57.28 360 ARG B C 1
ATOM 5698 O O . ARG B 1 360 ? 10.812 46.156 -4.711 1 57.28 360 ARG B O 1
ATOM 5705 N N . ASP B 1 361 ? 9.297 44.594 -4.344 1 57.47 361 ASP B N 1
ATOM 5706 C CA . ASP B 1 361 ? 10.281 43.531 -4.66 1 57.47 361 ASP B CA 1
ATOM 5707 C C . ASP B 1 361 ? 10.312 43.25 -6.16 1 57.47 361 ASP B C 1
ATOM 5709 O O . ASP B 1 361 ? 10.938 42.281 -6.602 1 57.47 361 ASP B O 1
ATOM 5713 N N . GLY B 1 362 ? 9.688 44.094 -6.883 1 58.31 362 GLY B N 1
ATOM 5714 C CA . GLY B 1 362 ? 9.789 44 -8.328 1 58.31 362 GLY B CA 1
ATOM 5715 C C . GLY B 1 362 ? 8.781 43.062 -8.953 1 58.31 362 GLY B C 1
ATOM 5716 O O . GLY B 1 362 ? 8.852 42.781 -10.148 1 58.31 362 GLY B O 1
ATOM 5717 N N . GLN B 1 363 ? 7.996 42.5 -8.18 1 59.78 363 GLN B N 1
ATOM 5718 C CA . GLN B 1 363 ? 7.047 41.531 -8.742 1 59.78 363 GLN B CA 1
ATOM 5719 C C . GLN B 1 363 ? 5.828 42.25 -9.32 1 59.78 363 GLN B C 1
ATOM 5721 O O . GLN B 1 363 ? 5.32 43.219 -8.734 1 59.78 363 GLN B O 1
ATOM 5726 N N . SER B 1 364 ? 5.574 41.906 -10.562 1 61.12 364 SER B N 1
ATOM 5727 C CA . SER B 1 364 ? 4.418 42.5 -11.219 1 61.12 364 SER B CA 1
ATOM 5728 C C . SER B 1 364 ? 3.125 41.812 -10.797 1 61.12 364 SER B C 1
ATOM 5730 O O . SER B 1 364 ? 3.146 40.656 -10.352 1 61.12 364 SER B O 1
ATOM 5732 N N . THR B 1 365 ? 1.959 42.531 -10.719 1 60.91 365 THR B N 1
ATOM 5733 C CA . THR B 1 365 ? 0.631 42 -10.391 1 60.91 365 THR B CA 1
ATOM 5734 C C . THR B 1 365 ? 0.335 40.719 -11.164 1 60.91 365 THR B C 1
ATOM 5736 O O . THR B 1 365 ? -0.298 39.812 -10.633 1 60.91 365 THR B O 1
ATOM 5739 N N . LEU B 1 366 ? 0.753 40.844 -12.367 1 56.53 366 LEU B N 1
ATOM 5740 C CA . LEU B 1 366 ? 0.491 39.688 -13.227 1 56.53 366 LEU B CA 1
ATOM 5741 C C . LEU B 1 366 ? 1.219 38.438 -12.719 1 56.53 366 LEU B C 1
ATOM 5743 O O . LEU B 1 366 ? 0.746 37.312 -12.898 1 56.53 366 LEU B O 1
ATOM 5747 N N . GLY B 1 367 ? 2.379 38.719 -12.102 1 54.66 367 GLY B N 1
ATOM 5748 C CA . GLY B 1 367 ? 3.139 37.594 -11.555 1 54.66 367 GLY B CA 1
ATOM 5749 C C . GLY B 1 367 ? 2.434 36.906 -10.406 1 54.66 367 GLY B C 1
ATOM 5750 O O . GLY B 1 367 ? 2.594 35.688 -10.219 1 54.66 367 GLY B O 1
ATOM 5751 N N . PHE B 1 368 ? 1.592 37.688 -9.516 1 54.09 368 PHE B N 1
ATOM 5752 C CA . PHE B 1 368 ? 0.881 37.094 -8.383 1 54.09 368 PHE B CA 1
ATOM 5753 C C . PHE B 1 368 ? -0.317 36.281 -8.859 1 54.09 368 PHE B C 1
ATOM 5755 O O . PHE B 1 368 ? -0.703 35.312 -8.227 1 54.09 368 PHE B O 1
ATOM 5762 N N . ALA B 1 369 ? -1.091 36.812 -9.891 1 48.94 369 ALA B N 1
ATOM 5763 C CA . ALA B 1 369 ? -2.342 36.219 -10.344 1 48.94 369 ALA B CA 1
ATOM 5764 C C . ALA B 1 369 ? -2.102 34.812 -10.922 1 48.94 369 ALA B C 1
ATOM 5766 O O . ALA B 1 369 ? -2.99 33.969 -10.883 1 48.94 369 ALA B O 1
ATOM 5767 N N . ASN B 1 370 ? -1.034 34.625 -11.617 1 46.03 370 ASN B N 1
ATOM 5768 C CA . ASN B 1 370 ? -0.814 33.375 -12.305 1 46.03 370 ASN B CA 1
ATOM 5769 C C . ASN B 1 370 ? -0.33 32.281 -11.344 1 46.03 370 ASN B C 1
ATOM 5771 O O . ASN B 1 370 ? -0.061 31.156 -11.758 1 46.03 370 ASN B O 1
ATOM 5775 N N . GLY B 1 371 ? -0.003 32.688 -10.086 1 41.34 371 GLY B N 1
ATOM 5776 C CA . GLY B 1 371 ? 0.463 31.625 -9.234 1 41.34 371 GLY B CA 1
ATOM 5777 C C . GLY B 1 371 ? -0.655 30.938 -8.461 1 41.34 371 GLY B C 1
ATOM 5778 O O . GLY B 1 371 ? -1.728 31.516 -8.281 1 41.34 371 GLY B O 1
#

Secondary structure (DSSP, 8-state):
--------------PPP-----THHHHHHHHHHHHHHHHHHHHHHHHHHHHHHHHTTTSTT--EEEEETTEEEEE-HHHHHHH-HHHHHHHHS-----EETTEEEEEHHHH-SSS---HHHHHHHHHHHHHS-PPPPPGGG---SSTT---SS-HHHHHHHHHHHHHHHHTT-HHHHHHHHHHHHHHHTTS-HHHHHHHHHHHHHTT-HHHHHHHHHHHHTS---HHHHHHHS-HHHHHHHHHHHHHHH--TT----HHHHHHHHHHHHHHHHHHTT-HHHHHHHHHHSS--TTTTTHHHHHHHHS-HHHHHHHHHTT-S-TT---TTS--HHHHHHHHT-HHHHHHHHHTT--TT-B-TTS-BHHHHHT-/---------------------TTHHHHHHHHHHHHHHHHHHHHHHHHHHHHHHHHTTTSTT--EEEEETTEEEEE-HHHHHHH-HHHHHHHHS-----EETTEEEEEHHHH-SSS---HHHHHHHHHHHHHS-PPPPPGGG---SSTT---SS-HHHHHHHHHHHHHHHHTT-HHHHHHHHHHHHHHHTTS-HHHHHHHHHHHHHTT-HHHHHHHHHHHHTS---HHHHHHHS-HHHHHHHHHHHHHHH--TT----HHHHHHHHHHHHHHHHHHTT-HHHHHHHHHHSS--TTTTTHHHHHHHHS-HHHHHHHHHTT-S-TT---TTS--HHHHHHHHT-HHHHHHHHHTT--TT-B-TTS-BHHHHHT-

Nearest PDB structures (foldseek):
  7mk3-assembly1_B  TM=8.838E-01  e=5.784E-24  Arabidopsis thaliana
  7tac-assembly1_A  TM=8.904E-01  e=4.383E-24  Arabidopsis thaliana
  7mk3-assembly1_A  TM=8.820E-01  e=1.675E-23  Arabidopsis thaliana
  7mk2-assembly1_B  TM=8.822E-01  e=7.479E-21  Arabidopsis thaliana
  3aji-assembly2_C  TM=8.430E-01  e=1.197E-03  Mus musculus

pLDDT: mean 80.42, std 19.78, range [17.94, 98.25]

Sequence (742 aa):
MANYSEPSSSISFTSPSHISNGSNLSSSSMISEARSNLEIISLNKLSSHLGKLLLESDSNYGDAVVMVEGSHVCVHRCILAARSPFFDDLFKGDKDCGEKDGKIRYKMRDILPFGNVGYDAFLVFLNYLYTGKMKSAPLEVSNCVHEGCPHDACRPAIMFAVELMYASVIFKVPELVSLFQRRLLNFVDKALVEDVIPILLVAFHCELTHILTQCVHRVARSDLDDVSLEKELPIEVSRDVKSLRCKSHTKPGSVKSEEEALREKRIKQIHKALDSDDVELVKLLLTESNITLDEANALHYAVSYCDQKVVKEVLGLDLADVNRRNSRGYTVLHLAAMRKEPSIIVSLLDKRASVLETTRDGQSTLGFANGMANYSEPSSSISFTSPSHISNGSNLSSSSMISEARSNLEIISLNKLSSHLGKLLLESDSNYGDAVVMVEGSHVCVHRCILAARSPFFDDLFKGDKDCGEKDGKIRYKMRDILPFGNVGYDAFLVFLNYLYTGKMKSAPLEVSNCVHEGCPHDACRPAIMFAVELMYASVIFKVPELVSLFQRRLLNFVDKALVEDVIPILLVAFHCELTHILTQCVHRVARSDLDDVSLEKELPIEVSRDVKSLRCKSHTKPGSVKSEEEALREKRIKQIHKALDSDDVELVKLLLTESNITLDEANALHYAVSYCDQKVVKEVLGLDLADVNRRNSRGYTVLHLAAMRKEPSIIVSLLDKRASVLETTRDGQSTLGFANG

Solvent-accessible surface area (backbone atoms only — not comparable to full-atom values): 41679 Å² total; per-residue (Å²): 137,81,75,75,73,74,80,76,77,77,79,79,79,78,75,84,83,80,81,78,85,73,71,72,60,58,58,56,50,49,51,47,47,51,47,50,51,50,41,51,54,31,39,51,50,47,23,51,30,38,42,48,50,61,72,44,35,90,40,95,59,51,44,28,32,37,37,30,94,91,37,81,43,61,36,45,59,61,57,46,27,50,67,14,65,44,44,34,50,57,69,67,43,87,64,89,46,55,68,56,100,81,18,39,42,42,49,47,77,77,70,44,93,66,85,62,63,49,53,69,45,46,51,45,54,48,44,24,65,52,30,33,45,83,66,77,80,63,72,74,67,50,56,53,59,53,88,79,60,82,56,76,47,37,64,53,48,49,52,48,51,47,19,41,40,47,48,19,58,70,45,50,36,66,76,50,37,61,54,43,52,55,53,52,57,62,25,57,83,68,28,53,70,80,58,36,47,63,55,31,49,51,18,56,78,70,65,33,60,70,55,27,54,54,36,45,55,53,53,38,73,45,89,73,52,69,70,55,36,62,73,72,38,56,68,72,54,32,50,52,29,50,56,56,39,55,72,68,66,74,63,89,80,78,70,74,41,71,66,54,52,51,53,53,49,51,39,49,50,43,48,48,29,52,72,66,64,32,69,64,56,41,47,50,52,38,73,75,34,99,50,55,47,57,82,51,42,46,65,51,47,29,52,66,72,40,53,65,68,52,38,50,53,55,55,68,65,70,68,56,66,58,66,49,58,49,98,78,31,43,31,42,60,34,43,20,17,63,67,62,42,67,70,50,44,50,55,39,50,75,66,61,33,65,67,80,56,48,31,72,87,63,47,42,26,68,51,36,44,63,81,138,77,87,82,76,79,86,80,80,82,74,87,71,83,73,71,85,73,76,74,69,67,71,63,50,56,58,52,50,48,51,50,48,52,47,49,50,50,40,50,53,32,40,51,48,48,23,51,33,38,41,48,50,61,73,46,35,91,40,95,60,48,46,25,32,40,36,30,96,90,38,80,44,59,38,43,58,57,58,48,27,48,66,14,65,44,46,35,52,55,70,67,44,87,62,91,45,56,67,57,97,82,18,41,40,42,49,47,77,78,70,44,92,65,84,63,62,51,54,69,45,46,52,44,54,48,44,24,65,51,32,32,46,84,66,78,79,65,72,74,68,50,57,53,59,52,89,82,62,84,55,76,47,35,62,53,50,49,51,48,49,46,19,41,40,48,47,19,60,70,43,50,36,66,77,50,37,60,55,40,53,55,52,52,57,62,25,58,82,66,28,54,68,81,60,36,46,61,54,31,48,52,19,58,77,68,64,34,59,70,56,26,52,52,35,45,54,53,52,37,74,44,87,71,50,67,67,54,34,61,72,74,36,55,68,70,55,30,50,50,29,48,54,54,37,51,72,68,64,74,62,90,76,73,64,70,42,67,63,54,52,50,47,49,56,50,36,48,48,41,52,51,25,49,70,66,66,31,61,66,58,37,51,49,52,39,69,75,34,100,53,53,50,57,80,53,41,45,63,49,48,27,53,67,74,40,54,62,64,51,40,53,53,56,56,69,66,69,69,56,66,60,71,50,58,47,97,78,33,42,32,45,59,34,42,20,14,64,68,61,40,66,69,52,45,52,57,40,47,73,70,63,35,64,71,82,58,48,30,75,86,62,47,41,26,68,50,37,42,61,81